Protein AF-A0A820F703-F1 (afdb_monomer)

Radius of gyration: 32.62 Å; Cα contacts (8 Å, |Δi|>4): 928; chains: 1; bounding box: 70×78×110 Å

Secondary structure (DSSP, 8-state):
---PPPP---------SS--S-B-TT-EEEEEETTEEEEEEESS-BS-TTT-SEEEEEETTEEEEEEGGGEEEE--GGGTTS-PPTT-EEEEE-TT-SS--EEEEEEEE-S-GGGTT--EEEETTS-EEE--TT-EEEEES---HHHHHTT-S-HHHHHHHHHHHTT-----PPP-TT-EEEE--SSSS-EEEEEEEEETTEEEEEESS-SS--EEEEETT-TTEE----S-------------------------------PPP-----------THHHHTTTTT--TT---S-GGGHHHHTT-EEEE-------S------S--------SEEEE-TT--EE-SHHHHHHHHHHTT-S--GGG----SSS--S-S----GGGEEES-TTTTSSSS---EE-SS-SPPPPP----SS-EE-S-----TTS------SSTT-STTT-HHHHHHHHHHHHHS-HHHHHHHHHH--HHHHHHHHS-BTTB--S--TT------TT--S-TTT-TT-STTSPP-S-EEEEEETTTEEEEEESS---TTB-------EEEEHHHHHHS--S-EEEE--------------PPPP----------------EEEE--SS--

pLDDT: mean 72.19, std 22.18, range [21.84, 95.69]

Structure (mmCIF, N/CA/C/O backbone):
data_AF-A0A820F703-F1
#
_entry.id   AF-A0A820F703-F1
#
loop_
_atom_site.group_PDB
_atom_site.id
_atom_site.type_symbol
_atom_site.label_atom_id
_atom_site.label_alt_id
_atom_site.label_comp_id
_atom_site.label_asym_id
_atom_site.label_entity_id
_atom_site.label_seq_id
_atom_site.pdbx_PDB_ins_code
_atom_site.Cartn_x
_atom_site.Cartn_y
_atom_site.Cartn_z
_atom_site.occupancy
_atom_site.B_iso_or_equiv
_atom_site.auth_seq_id
_atom_site.auth_comp_id
_atom_site.auth_asym_id
_atom_site.auth_atom_id
_atom_site.pdbx_PDB_model_num
ATOM 1 N N . MET A 1 1 ? -12.624 44.882 -4.209 1.00 28.19 1 MET A N 1
ATOM 2 C CA . MET A 1 1 ? -13.154 44.401 -5.502 1.00 28.19 1 MET A CA 1
ATOM 3 C C . MET A 1 1 ? -12.755 42.950 -5.674 1.00 28.19 1 MET A C 1
ATOM 5 O O . MET A 1 1 ? -11.591 42.610 -5.520 1.00 28.19 1 MET A O 1
ATOM 9 N N . SER A 1 2 ? -13.764 42.113 -5.859 1.00 27.95 2 SER A N 1
ATOM 10 C CA . SER A 1 2 ? -13.749 40.654 -5.934 1.00 27.95 2 SER A CA 1
ATOM 11 C C . SER A 1 2 ? -13.000 40.108 -7.151 1.00 27.95 2 SER A C 1
ATOM 13 O O . SER A 1 2 ? -13.278 40.534 -8.269 1.00 27.95 2 SER A O 1
ATOM 15 N N . THR A 1 3 ? -12.182 39.074 -6.959 1.00 26.44 3 THR A N 1
ATOM 16 C CA . THR A 1 3 ? -11.933 38.065 -7.999 1.00 26.44 3 THR A CA 1
ATOM 17 C C . THR A 1 3 ? -12.162 36.680 -7.396 1.00 26.44 3 THR A C 1
ATOM 19 O O . THR A 1 3 ? -11.600 36.312 -6.369 1.00 26.44 3 THR A O 1
ATOM 22 N N . SER A 1 4 ? -13.123 35.973 -7.981 1.00 24.14 4 SER A N 1
ATOM 23 C CA . SER A 1 4 ? -13.640 34.668 -7.575 1.00 24.14 4 SER A CA 1
ATOM 24 C C . SER A 1 4 ? -12.630 33.536 -7.802 1.00 24.14 4 SER A C 1
ATOM 26 O O . SER A 1 4 ? -11.945 33.558 -8.827 1.00 24.14 4 SER A O 1
ATOM 28 N N . PRO A 1 5 ? -12.602 32.492 -6.956 1.00 26.52 5 PRO A N 1
ATOM 29 C CA . PRO A 1 5 ? -11.887 31.262 -7.268 1.00 26.52 5 PRO A CA 1
ATOM 30 C C . PRO A 1 5 ? -12.621 30.500 -8.383 1.00 26.52 5 PRO A C 1
ATOM 32 O O . PRO A 1 5 ? -13.845 30.348 -8.362 1.00 26.52 5 PRO A O 1
ATOM 35 N N . CYS A 1 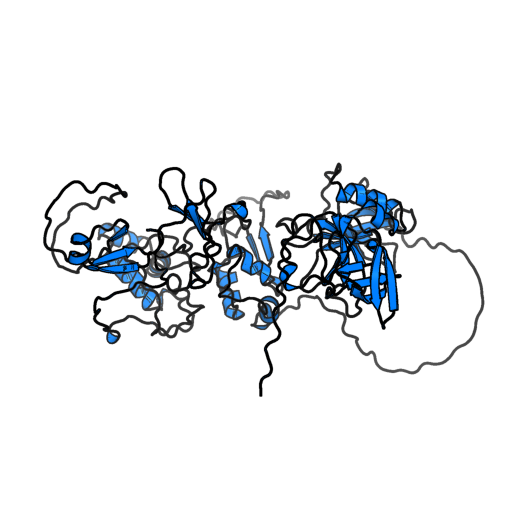6 ? -11.854 30.060 -9.380 1.00 22.38 6 CYS A N 1
ATOM 36 C CA . CYS A 1 6 ? -12.305 29.206 -10.474 1.00 22.38 6 CYS A CA 1
ATOM 37 C C . CYS A 1 6 ? -12.964 27.945 -9.895 1.00 22.38 6 CYS A C 1
ATOM 39 O O . CYS A 1 6 ? -12.338 27.226 -9.121 1.00 22.38 6 CYS A O 1
ATOM 41 N N . LYS A 1 7 ? -14.230 27.700 -10.247 1.00 25.73 7 LYS A N 1
ATOM 42 C CA . LYS A 1 7 ? -14.973 26.502 -9.849 1.00 25.73 7 LYS A CA 1
ATOM 43 C C . LYS A 1 7 ? -14.293 25.255 -10.414 1.00 25.73 7 LYS A C 1
ATOM 45 O O . LYS A 1 7 ? -14.144 25.125 -11.628 1.00 25.73 7 LYS A O 1
ATOM 50 N N . ASP A 1 8 ? -13.945 24.348 -9.512 1.00 27.86 8 ASP A N 1
ATOM 51 C CA . ASP A 1 8 ? -13.558 22.971 -9.781 1.00 27.86 8 ASP A CA 1
ATOM 52 C C . ASP A 1 8 ? -14.605 22.266 -10.657 1.00 27.86 8 ASP A C 1
ATOM 54 O O . ASP A 1 8 ? -15.739 22.027 -10.235 1.00 27.86 8 ASP A O 1
ATOM 58 N N . PHE A 1 9 ? -14.221 21.886 -11.876 1.00 26.09 9 PHE A N 1
ATOM 59 C CA . PHE A 1 9 ? -14.940 20.870 -12.640 1.00 26.09 9 PHE A CA 1
ATOM 60 C C . PHE A 1 9 ? -14.352 19.501 -12.283 1.00 26.09 9 PHE A C 1
ATOM 62 O O . PHE A 1 9 ? -13.440 18.999 -12.938 1.00 26.09 9 PHE A O 1
ATOM 69 N N . ASN A 1 10 ? -14.876 18.906 -11.209 1.00 24.59 10 ASN A N 1
ATOM 70 C CA . ASN A 1 10 ? -14.616 17.517 -10.836 1.00 24.59 10 ASN A CA 1
ATOM 71 C C . ASN A 1 10 ? -15.180 16.574 -11.911 1.00 24.59 10 ASN A C 1
ATOM 73 O O . ASN A 1 10 ? -16.372 16.267 -11.929 1.00 24.59 10 ASN A O 1
ATOM 77 N N . PHE A 1 11 ? -14.319 16.084 -12.803 1.00 30.66 11 PHE A N 1
ATOM 78 C CA . PHE A 1 11 ? -14.621 14.918 -13.631 1.00 30.66 11 PHE A CA 1
ATOM 79 C C . PHE A 1 11 ? -14.565 13.657 -12.757 1.00 30.66 11 PHE A C 1
ATOM 81 O O . PHE A 1 11 ? -13.518 13.032 -12.607 1.00 30.66 11 PHE A O 1
ATOM 88 N N . HIS A 1 12 ? -15.704 13.248 -12.196 1.00 26.77 12 HIS A N 1
ATOM 89 C CA . HIS A 1 12 ? -15.880 11.879 -11.710 1.00 26.77 12 HIS A CA 1
ATOM 90 C C . HIS A 1 12 ? -16.122 10.947 -12.905 1.00 26.77 12 HIS A C 1
ATOM 92 O O . HIS A 1 12 ? -17.248 10.574 -13.218 1.00 26.77 12 HIS A O 1
ATOM 98 N N . LEU A 1 13 ? -15.045 10.571 -13.595 1.00 31.31 13 LEU A N 1
ATOM 99 C CA . LEU A 1 13 ? -15.054 9.420 -14.495 1.00 31.31 13 LEU A CA 1
ATOM 100 C C . LEU A 1 13 ? -15.041 8.145 -13.641 1.00 31.31 13 LEU A C 1
ATOM 102 O O . LEU A 1 13 ? -13.981 7.635 -13.285 1.00 31.31 13 LEU A O 1
ATOM 106 N N . GLN A 1 14 ? -16.221 7.631 -13.287 1.00 28.92 14 GLN A N 1
ATOM 107 C CA . GLN A 1 14 ? -16.350 6.222 -12.915 1.00 28.92 14 GLN A CA 1
ATOM 108 C C . GLN A 1 14 ? -16.092 5.398 -14.182 1.00 28.92 14 GLN A C 1
ATOM 110 O O . GLN A 1 14 ? -16.976 5.250 -15.023 1.00 28.92 14 GLN A O 1
ATOM 115 N N . LEU A 1 15 ? -14.860 4.908 -14.350 1.00 33.75 15 LEU A N 1
ATOM 116 C CA . LEU A 1 15 ? -14.484 3.990 -15.427 1.00 33.75 15 LEU A CA 1
ATOM 117 C C . LEU A 1 15 ? -15.151 2.628 -15.183 1.00 33.75 15 LEU A C 1
ATOM 119 O O . LEU A 1 15 ? -14.549 1.691 -14.666 1.00 33.75 15 LEU A O 1
ATOM 123 N N . THR A 1 16 ? -16.432 2.538 -15.536 1.00 34.75 16 THR A N 1
ATOM 124 C CA . THR A 1 16 ? -17.037 1.279 -15.981 1.00 34.75 16 THR A CA 1
ATOM 125 C C . THR A 1 16 ? -16.474 0.947 -17.374 1.00 34.75 16 THR A C 1
ATOM 127 O O . THR A 1 16 ? -15.781 1.767 -17.968 1.00 34.75 16 THR A O 1
ATOM 130 N N . ASN A 1 17 ? -16.675 -0.274 -17.879 1.00 37.91 17 ASN A N 1
ATOM 131 C CA . ASN A 1 17 ? -15.967 -0.867 -19.034 1.00 37.91 17 ASN A CA 1
ATOM 132 C C . ASN A 1 17 ? -16.059 -0.125 -20.399 1.00 37.91 17 ASN A C 1
ATOM 134 O O . ASN A 1 17 ? -15.649 -0.682 -21.416 1.00 37.91 17 ASN A O 1
ATOM 138 N N . THR A 1 18 ? -16.561 1.106 -20.461 1.00 50.22 18 THR A N 1
ATOM 139 C CA . THR A 1 18 ? -16.754 1.908 -21.674 1.00 50.22 18 THR A CA 1
ATOM 140 C C . THR A 1 18 ? -16.432 3.386 -21.416 1.00 50.22 18 THR A C 1
ATOM 142 O O . THR A 1 18 ? -16.511 3.881 -20.292 1.00 50.22 18 THR A O 1
ATOM 145 N N . LEU A 1 19 ? -16.028 4.108 -22.471 1.00 61.09 19 LEU A N 1
ATOM 146 C CA . LEU A 1 19 ? -15.904 5.574 -22.448 1.00 61.09 19 LEU A CA 1
ATOM 147 C C . LEU A 1 19 ? -17.221 6.200 -21.935 1.00 61.09 19 LEU A C 1
ATOM 149 O O . LEU A 1 19 ? -18.280 5.630 -22.205 1.00 61.09 19 LEU A O 1
ATOM 153 N N . PRO A 1 20 ? -17.205 7.362 -21.251 1.00 64.38 20 PRO A N 1
ATOM 154 C CA . PRO A 1 20 ? -18.448 8.027 -20.862 1.00 64.38 20 PRO A CA 1
ATOM 155 C C . PRO A 1 20 ? -19.333 8.241 -22.097 1.00 64.38 20 PRO A C 1
ATOM 157 O O . PRO A 1 20 ? -18.866 8.743 -23.122 1.00 64.38 20 PRO A O 1
ATOM 160 N N . ASN A 1 21 ? -20.615 7.873 -21.999 1.00 71.94 21 ASN A N 1
ATOM 161 C CA . ASN A 1 21 ? -21.542 8.011 -23.127 1.00 71.94 21 ASN A CA 1
ATOM 162 C C . ASN A 1 21 ? -21.867 9.485 -23.446 1.00 71.94 21 ASN A C 1
ATOM 164 O O . ASN A 1 21 ? -22.408 9.789 -24.504 1.00 71.94 21 ASN A O 1
ATOM 168 N N . SER A 1 22 ? -21.494 10.420 -22.565 1.00 73.75 22 SER A N 1
ATOM 169 C CA . SER A 1 22 ? -21.633 11.856 -22.786 1.00 73.75 22 SER A CA 1
ATOM 170 C C . SER A 1 22 ? -20.309 12.611 -22.630 1.00 73.75 22 SER A C 1
ATOM 172 O O . SER A 1 22 ? -19.475 12.289 -21.783 1.00 73.75 22 SER A O 1
ATOM 174 N N . LEU A 1 23 ? -20.110 13.638 -23.462 1.00 79.12 23 LEU A N 1
ATOM 175 C CA . LEU A 1 23 ? -18.955 14.537 -23.430 1.00 79.12 23 LEU A CA 1
ATOM 176 C C . LEU A 1 23 ? -19.422 16.003 -23.441 1.00 79.12 23 LEU A C 1
ATOM 178 O O . LEU A 1 23 ? -20.133 16.407 -24.365 1.00 79.12 23 LEU A O 1
ATOM 182 N N . PRO A 1 24 ? -19.039 16.827 -22.450 1.00 75.50 24 PRO A N 1
ATOM 183 C CA . PRO A 1 24 ? -19.383 18.246 -22.430 1.00 75.50 24 PRO A CA 1
ATOM 184 C C . PRO A 1 24 ? -18.606 19.034 -23.494 1.00 75.50 24 PRO A C 1
ATOM 186 O O . PRO A 1 24 ? -17.509 18.665 -23.892 1.00 75.50 24 PRO A O 1
ATOM 189 N N . LYS A 1 25 ? -19.123 20.196 -23.909 1.00 73.44 25 LYS A N 1
ATOM 190 C CA . LYS A 1 25 ? -18.489 21.044 -24.942 1.00 73.44 25 LYS A CA 1
ATOM 191 C C . LYS A 1 25 ? -17.028 21.430 -24.633 1.00 73.44 25 LYS A C 1
ATOM 193 O O . LYS A 1 25 ? -16.232 21.620 -25.542 1.00 73.44 25 LYS A O 1
ATOM 198 N N . GLN A 1 26 ? -16.676 21.540 -23.353 1.00 73.88 26 GLN A N 1
ATOM 199 C CA . GLN A 1 26 ? -15.348 21.958 -22.881 1.00 73.88 26 GLN A CA 1
ATOM 200 C C . GLN A 1 26 ? -14.320 20.812 -22.819 1.00 73.88 26 GLN A C 1
ATOM 202 O O . GLN A 1 26 ? -13.230 20.996 -22.285 1.00 73.88 26 GLN A O 1
ATOM 207 N N . THR A 1 27 ? -14.638 19.622 -23.334 1.00 76.94 27 THR A N 1
ATOM 208 C CA . THR A 1 27 ? -13.680 18.514 -23.377 1.00 76.94 27 THR A CA 1
ATOM 209 C C . THR A 1 27 ? -12.500 18.838 -24.296 1.00 76.94 27 THR A C 1
ATOM 211 O O . THR A 1 27 ? -12.682 19.127 -25.480 1.00 76.94 27 THR A O 1
ATOM 214 N N . ASN A 1 28 ? -11.285 18.732 -23.753 1.00 76.25 28 ASN A N 1
ATOM 215 C CA . ASN A 1 28 ? -10.050 18.816 -24.528 1.00 76.25 28 ASN A CA 1
ATOM 216 C C . ASN A 1 28 ? -9.811 17.501 -25.272 1.00 76.25 28 ASN A C 1
ATOM 218 O O . ASN A 1 28 ? -9.726 16.434 -24.653 1.00 76.25 28 ASN A O 1
ATOM 222 N N . LEU A 1 29 ? -9.694 17.588 -26.595 1.00 83.56 29 LEU A N 1
ATOM 223 C CA . LEU A 1 29 ? -9.440 16.455 -27.470 1.00 83.56 29 LEU A CA 1
ATOM 224 C C . LEU A 1 29 ? -8.153 16.672 -28.258 1.00 83.56 29 LEU A C 1
ATOM 226 O O . LEU A 1 29 ? -7.812 17.789 -28.637 1.00 83.56 29 LEU A O 1
ATOM 230 N N . LEU A 1 30 ? -7.480 15.570 -28.559 1.00 85.88 30 LEU A N 1
ATOM 231 C CA . LEU A 1 30 ? -6.381 15.528 -29.508 1.00 85.88 30 LEU A CA 1
ATOM 232 C C . LEU A 1 30 ? -6.849 14.865 -30.797 1.00 85.88 30 LEU A C 1
ATOM 234 O O . LEU A 1 30 ? -7.300 13.718 -30.790 1.00 85.88 30 LEU A O 1
ATOM 238 N N . LEU A 1 31 ? -6.714 15.585 -31.906 1.00 83.88 31 LEU A N 1
ATOM 239 C CA . LEU A 1 31 ? -6.846 15.040 -33.248 1.00 83.88 31 LEU A CA 1
ATOM 240 C C . LEU A 1 31 ? -5.511 14.428 -33.671 1.00 83.88 31 LEU A C 1
ATOM 242 O O . LEU A 1 31 ? -4.511 15.136 -33.766 1.00 83.88 31 LEU A O 1
ATOM 246 N N . VAL A 1 32 ? -5.508 13.123 -33.937 1.00 83.44 32 VAL A N 1
ATOM 247 C CA . VAL A 1 32 ? -4.347 12.370 -34.417 1.00 83.44 32 VAL A CA 1
ATOM 248 C C . VAL A 1 32 ? -4.521 12.033 -35.893 1.00 83.44 32 VAL A C 1
ATOM 250 O O . VAL A 1 32 ? -5.466 11.338 -36.271 1.00 83.44 32 VAL A O 1
ATOM 253 N N . TYR A 1 33 ? -3.591 12.498 -36.724 1.00 75.88 33 TYR A N 1
ATOM 254 C CA . TYR A 1 33 ? -3.564 12.226 -38.161 1.00 75.88 33 TYR A CA 1
ATOM 255 C C . TYR A 1 33 ? -2.114 12.195 -38.663 1.00 75.88 33 TYR A C 1
ATOM 257 O O . TYR A 1 33 ? -1.336 13.074 -38.306 1.00 75.88 33 TYR A O 1
ATOM 265 N N . GLU A 1 34 ? -1.733 11.176 -39.443 1.00 69.56 34 GLU A N 1
ATOM 266 C CA . GLU A 1 34 ? -0.373 11.016 -40.007 1.00 69.56 34 GLU A CA 1
ATOM 267 C C . GLU A 1 34 ? 0.767 11.226 -38.983 1.00 69.56 34 GLU A C 1
ATOM 269 O O . GLU A 1 34 ? 1.742 11.935 -39.230 1.00 69.56 34 GLU A O 1
ATOM 274 N N . ASN A 1 35 ? 0.641 10.624 -37.793 1.00 66.50 35 ASN A N 1
ATOM 275 C CA . ASN A 1 35 ? 1.589 10.763 -36.673 1.00 66.50 35 ASN A CA 1
ATOM 276 C C . ASN A 1 35 ? 1.776 12.200 -36.145 1.00 66.50 35 ASN A C 1
ATOM 278 O O . ASN A 1 35 ? 2.773 12.494 -35.482 1.00 66.50 35 ASN A O 1
ATOM 282 N N . ARG A 1 36 ? 0.815 13.091 -36.398 1.00 76.06 36 ARG A N 1
ATOM 283 C CA . ARG A 1 36 ? 0.746 14.445 -35.836 1.00 76.06 36 ARG A CA 1
ATOM 284 C C . ARG A 1 36 ? -0.450 14.566 -34.903 1.00 76.06 36 ARG A C 1
ATOM 286 O O . ARG A 1 36 ? -1.463 13.897 -35.096 1.00 76.06 36 ARG A O 1
ATOM 293 N N . THR A 1 37 ? -0.325 15.437 -33.908 1.00 83.44 37 THR A N 1
ATOM 294 C CA . THR A 1 37 ? -1.385 15.768 -32.948 1.00 83.44 37 THR A CA 1
ATOM 295 C C . THR A 1 37 ? -1.758 17.235 -33.060 1.00 83.44 37 THR A C 1
ATOM 297 O O . THR A 1 37 ? -0.871 18.080 -33.172 1.00 83.44 37 THR A O 1
ATOM 300 N N . MET A 1 38 ? -3.048 17.537 -32.969 1.00 82.25 38 MET A N 1
ATOM 301 C CA . MET A 1 38 ? -3.564 18.902 -32.875 1.00 82.25 38 MET A CA 1
ATOM 302 C C . MET A 1 38 ? -4.591 18.988 -31.746 1.00 82.25 38 MET A C 1
ATOM 304 O O . MET A 1 38 ? -5.463 18.123 -31.651 1.00 82.25 38 MET A O 1
ATOM 308 N N . ASP A 1 39 ? -4.491 20.019 -30.909 1.00 82.69 39 ASP A N 1
ATOM 309 C CA . ASP A 1 39 ? -5.483 20.309 -29.871 1.00 82.69 39 ASP A CA 1
ATOM 310 C C . ASP A 1 39 ? -6.770 20.835 -30.514 1.00 82.69 39 ASP A C 1
ATOM 312 O O . ASP A 1 39 ? -6.749 21.775 -31.311 1.00 82.69 39 ASP A O 1
ATOM 316 N N . VAL A 1 40 ? -7.903 20.211 -30.193 1.00 82.38 40 VAL A N 1
ATOM 317 C CA . VAL A 1 40 ? -9.215 20.553 -30.754 1.00 82.38 40 VAL A CA 1
ATOM 318 C C . VAL A 1 40 ? -10.291 20.532 -29.668 1.00 82.38 40 VAL A C 1
ATOM 320 O O . VAL A 1 40 ? -10.180 19.822 -28.667 1.00 82.38 40 VAL A O 1
ATOM 323 N N . HIS A 1 41 ? -11.365 21.295 -29.880 1.00 81.75 41 HIS A N 1
ATOM 324 C CA . HIS A 1 41 ? -12.493 21.373 -28.948 1.00 81.75 41 HIS A CA 1
ATOM 325 C C . HIS A 1 41 ? -13.773 20.830 -29.575 1.00 81.75 41 HIS A C 1
ATOM 327 O O . HIS A 1 41 ? -13.959 20.897 -30.791 1.00 81.75 41 HIS A O 1
ATOM 333 N N . LEU A 1 42 ? -14.679 20.309 -28.749 1.00 83.69 42 LEU A N 1
ATOM 334 C CA . LEU A 1 42 ? -16.002 19.900 -29.211 1.00 83.69 42 LEU A CA 1
ATOM 335 C C . LEU A 1 42 ? -16.833 21.122 -29.622 1.00 83.69 42 LEU A C 1
ATOM 337 O O . LEU A 1 42 ? -16.932 22.104 -28.888 1.00 83.69 42 LEU A O 1
ATOM 341 N N . ALA A 1 43 ? -17.487 21.045 -30.783 1.00 79.75 43 ALA A N 1
ATOM 342 C CA . ALA A 1 43 ? -18.368 22.118 -31.243 1.00 79.75 43 ALA A CA 1
ATOM 343 C C . ALA A 1 43 ? -19.660 22.207 -30.404 1.00 79.75 43 ALA A C 1
ATOM 345 O O . ALA A 1 43 ? -20.192 23.298 -30.169 1.00 79.75 43 ALA A O 1
ATOM 346 N N . ALA A 1 44 ? -20.138 21.059 -29.916 1.00 77.50 44 ALA A N 1
ATOM 347 C CA . ALA A 1 44 ? -21.317 20.910 -29.072 1.00 77.50 44 ALA A CA 1
ATOM 348 C C . ALA A 1 44 ? -21.144 19.728 -28.094 1.00 77.50 44 ALA A C 1
ATOM 350 O O . ALA A 1 44 ? -20.334 18.839 -28.365 1.00 77.50 44 ALA A O 1
ATOM 351 N N . PRO A 1 45 ? -21.889 19.696 -26.972 1.00 80.75 45 PRO A N 1
ATOM 352 C CA . PRO A 1 45 ? -21.943 18.523 -26.106 1.00 80.75 45 PRO A CA 1
ATOM 353 C C . PRO A 1 45 ? -22.473 17.295 -26.856 1.00 80.75 45 PRO A C 1
ATOM 355 O O . PRO A 1 45 ? -23.379 17.408 -27.680 1.00 80.75 45 PRO A O 1
ATOM 358 N N . ILE A 1 46 ? -21.949 16.119 -26.526 1.00 79.62 46 ILE A N 1
ATOM 359 C CA . ILE A 1 46 ? -22.412 14.829 -27.043 1.00 79.62 46 ILE A CA 1
ATOM 360 C C . ILE A 1 46 ? -23.112 14.103 -25.896 1.00 79.62 46 ILE A C 1
ATOM 362 O O . ILE A 1 46 ? -22.545 14.001 -24.814 1.00 79.62 46 ILE A O 1
ATOM 366 N N . ILE A 1 47 ? -24.338 13.625 -26.112 1.00 72.62 47 ILE A N 1
ATOM 367 C CA . ILE A 1 47 ? -25.148 12.941 -25.082 1.00 72.62 47 ILE A CA 1
ATOM 368 C C . ILE A 1 47 ? -25.156 11.415 -25.296 1.00 72.62 47 ILE A C 1
ATOM 370 O O . ILE A 1 47 ? -25.372 10.669 -24.346 1.00 72.62 47 ILE A O 1
ATOM 374 N N . ASP A 1 48 ? -24.883 10.965 -26.527 1.00 76.62 48 ASP A N 1
ATOM 375 C CA . ASP A 1 48 ? -24.851 9.554 -26.932 1.00 76.62 48 ASP A CA 1
ATOM 376 C C . ASP A 1 48 ? -23.657 9.309 -27.875 1.00 76.62 48 ASP A C 1
ATOM 378 O O . ASP A 1 48 ? -23.769 9.313 -29.106 1.00 76.62 48 ASP A O 1
ATOM 382 N N . LEU A 1 49 ? -22.467 9.210 -27.280 1.00 78.62 49 LEU A N 1
ATOM 383 C CA . LEU A 1 49 ? -21.196 9.052 -27.983 1.00 78.62 49 LEU A CA 1
ATOM 384 C C . LEU A 1 49 ? -21.128 7.726 -28.743 1.00 78.62 49 LEU A C 1
ATOM 386 O O . LEU A 1 49 ? -20.454 7.645 -29.774 1.00 78.62 49 LEU A O 1
ATOM 390 N N . GLU A 1 50 ? -21.820 6.692 -28.270 1.00 76.12 50 GLU A N 1
ATOM 391 C CA . GLU A 1 50 ? -21.849 5.379 -28.912 1.00 76.12 50 GLU A CA 1
ATOM 392 C C . GLU A 1 50 ? -22.470 5.448 -30.313 1.00 76.12 50 GLU A C 1
ATOM 394 O O . GLU A 1 50 ? -21.851 4.966 -31.269 1.00 76.12 50 GLU A O 1
ATOM 399 N N . LYS A 1 51 ? -23.598 6.156 -30.476 1.00 77.00 51 LYS A N 1
ATOM 400 C CA . LYS A 1 51 ? -24.313 6.273 -31.763 1.00 77.00 51 LYS A CA 1
ATOM 401 C C . LYS A 1 51 ? -23.652 7.178 -32.806 1.00 77.00 51 LYS A C 1
ATOM 403 O O . LYS A 1 51 ? -24.015 7.121 -33.979 1.00 77.00 51 LYS A O 1
ATOM 408 N N . GLN A 1 52 ? -22.691 8.020 -32.428 1.00 79.88 52 GLN A N 1
ATOM 409 C CA . GLN A 1 52 ? -22.072 8.966 -33.365 1.00 79.88 52 GLN A CA 1
ATOM 410 C C . GLN A 1 52 ? -20.801 8.410 -33.996 1.00 79.88 52 GLN A C 1
ATOM 412 O O . GLN A 1 52 ? -19.816 8.245 -33.303 1.00 79.88 52 GLN A O 1
ATOM 417 N N . GLU A 1 53 ? -20.733 8.161 -35.303 1.00 81.62 53 GLU A N 1
ATOM 418 C CA . GLU A 1 53 ? -19.476 7.692 -35.926 1.00 81.62 53 GLU A CA 1
ATOM 419 C C . GLU A 1 53 ? -18.447 8.806 -36.165 1.00 81.62 53 GLU A C 1
ATOM 421 O O . GLU A 1 53 ? -17.232 8.566 -36.220 1.00 81.62 53 GLU A O 1
ATOM 426 N N . ARG A 1 54 ? -18.944 10.035 -36.302 1.00 86.19 54 ARG A N 1
ATOM 427 C CA . ARG A 1 54 ? -18.165 11.245 -36.538 1.00 86.19 54 ARG A CA 1
ATOM 428 C C . ARG A 1 54 ? -18.557 12.305 -35.524 1.00 86.19 54 ARG A C 1
ATOM 430 O O . ARG A 1 54 ? -19.717 12.392 -35.142 1.00 86.19 54 ARG A O 1
ATOM 437 N N . ILE A 1 55 ? -17.586 13.115 -35.137 1.00 86.88 55 ILE A N 1
ATOM 438 C CA . ILE A 1 55 ? -17.734 14.181 -34.156 1.00 86.88 55 ILE A CA 1
ATOM 439 C C . ILE A 1 55 ? -17.398 15.503 -34.821 1.00 86.88 55 ILE A C 1
ATOM 441 O O . ILE A 1 55 ? -16.381 15.623 -35.509 1.00 86.88 55 ILE A O 1
ATOM 445 N N . THR A 1 56 ? -18.249 16.496 -34.592 1.00 84.50 56 THR A N 1
ATOM 446 C CA . THR A 1 56 ? -17.998 17.865 -35.030 1.00 84.50 56 THR A CA 1
ATOM 447 C C . THR A 1 56 ? -17.123 18.575 -34.003 1.00 84.50 56 THR A C 1
ATOM 449 O O . THR A 1 56 ? -17.524 18.782 -32.856 1.00 84.50 56 THR A O 1
ATOM 452 N N . ILE A 1 57 ? -15.921 18.951 -34.423 1.00 84.81 57 ILE A N 1
ATOM 453 C CA . ILE A 1 57 ? -14.957 19.712 -33.629 1.00 84.81 57 ILE A CA 1
ATOM 454 C C . ILE A 1 57 ? -14.859 21.147 -34.151 1.00 84.81 57 ILE A C 1
ATOM 456 O O . ILE A 1 57 ? -15.102 21.402 -35.330 1.00 84.81 57 ILE A O 1
ATOM 460 N N . SER A 1 58 ? -14.479 22.075 -33.280 1.00 78.88 58 SER A N 1
ATOM 461 C CA . SER A 1 58 ? -14.141 23.453 -33.628 1.00 78.88 58 SER A CA 1
ATOM 462 C C . SER A 1 58 ? -12.639 23.686 -33.474 1.00 78.88 58 SER A C 1
ATOM 464 O O . SER A 1 58 ? -12.080 23.403 -32.411 1.00 78.88 58 SER A O 1
ATOM 466 N N . HIS A 1 59 ? -11.998 24.236 -34.504 1.00 79.69 59 HIS A N 1
ATOM 467 C CA . HIS A 1 59 ? -10.592 24.646 -34.479 1.00 79.69 59 HIS A CA 1
ATOM 468 C C . HIS A 1 59 ? -10.418 25.931 -35.298 1.00 79.69 59 HIS A C 1
ATOM 470 O O . HIS A 1 59 ? -10.878 25.995 -36.438 1.00 79.69 59 HIS A O 1
ATOM 476 N N . LEU A 1 60 ? -9.779 26.957 -34.718 1.00 78.31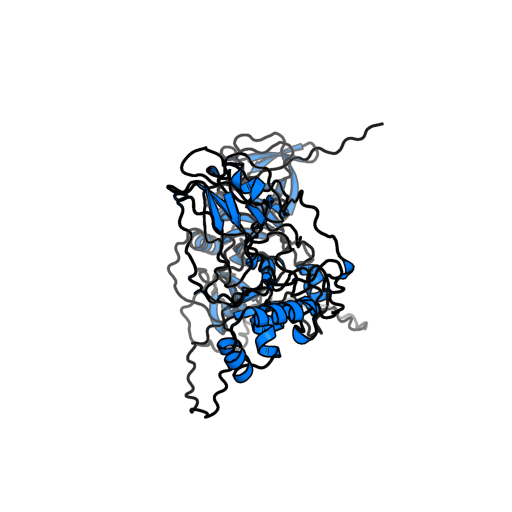 60 LEU A N 1
ATOM 477 C CA . LEU A 1 60 ? -9.584 28.280 -35.340 1.00 78.31 60 LEU A CA 1
ATOM 478 C C . LEU A 1 60 ? -10.879 28.878 -35.935 1.00 78.31 60 LEU A C 1
ATOM 480 O O . LEU A 1 60 ? -10.864 29.429 -37.029 1.00 78.31 60 LEU A O 1
ATOM 484 N N . ASN A 1 61 ? -12.004 28.748 -35.224 1.00 73.12 61 ASN A N 1
ATOM 485 C CA . ASN A 1 61 ? -13.346 29.201 -35.635 1.00 73.12 61 ASN A CA 1
ATOM 486 C C . ASN A 1 61 ? -13.985 28.462 -36.830 1.00 73.12 61 ASN A C 1
ATOM 488 O O . ASN A 1 61 ? -15.062 28.854 -37.272 1.00 73.12 61 ASN A O 1
ATOM 492 N N . TYR A 1 62 ? -13.396 27.359 -37.301 1.00 73.25 62 TYR A N 1
ATOM 493 C CA . TYR A 1 62 ? -13.991 26.476 -38.311 1.00 73.25 62 TYR A CA 1
ATOM 494 C C . TYR A 1 62 ? -14.497 25.171 -37.694 1.00 73.25 62 TYR A C 1
ATOM 496 O O . TYR A 1 62 ? -13.927 24.668 -36.721 1.00 73.25 62 TYR A O 1
ATOM 504 N N . LEU A 1 63 ? -15.562 24.615 -38.277 1.00 82.19 63 LEU A N 1
ATOM 505 C CA . LEU A 1 63 ? -16.150 23.339 -37.875 1.00 82.19 63 LEU A CA 1
ATOM 506 C C . LEU A 1 63 ? -15.685 22.215 -38.801 1.00 82.19 63 LEU A C 1
ATOM 508 O O . LEU A 1 63 ? -15.819 22.311 -40.019 1.00 82.19 63 LEU A O 1
ATOM 512 N N . TYR A 1 64 ? -15.203 21.122 -38.216 1.00 82.00 64 TYR A N 1
ATOM 513 C CA . TYR A 1 64 ? -14.775 19.929 -38.945 1.00 82.00 64 TYR A CA 1
ATOM 514 C C . TYR A 1 64 ? -15.508 18.702 -38.417 1.00 82.00 64 TYR A C 1
ATOM 516 O O . TYR A 1 64 ? -15.572 18.487 -37.210 1.00 82.00 64 TYR A O 1
ATOM 524 N N . SER A 1 65 ? -16.024 17.861 -39.312 1.00 85.81 65 SER A N 1
ATOM 525 C CA . SER A 1 65 ? -16.557 16.545 -38.948 1.00 85.81 65 SER A CA 1
ATOM 526 C C . SER A 1 65 ? -15.443 15.510 -39.052 1.00 85.81 65 SER A C 1
ATOM 528 O O . SER A 1 65 ? -14.953 15.253 -40.151 1.00 85.81 65 SER A O 1
ATOM 530 N N . ILE A 1 66 ? -15.048 14.896 -37.939 1.00 87.75 66 ILE A N 1
ATOM 531 C CA . ILE A 1 66 ? -13.910 13.971 -37.856 1.00 87.75 66 ILE A CA 1
ATOM 532 C C . ILE A 1 66 ? -14.369 12.592 -37.358 1.00 87.75 66 ILE A C 1
ATOM 534 O O . ILE A 1 66 ? -15.166 12.522 -36.423 1.00 87.75 66 ILE A O 1
ATOM 538 N N . PRO A 1 67 ? -13.884 11.469 -37.926 1.00 85.31 67 PRO A N 1
ATOM 539 C CA . PRO A 1 67 ? -14.171 10.138 -37.390 1.00 85.31 67 PRO A CA 1
ATOM 540 C C . PRO A 1 67 ? -13.701 9.976 -35.938 1.00 85.31 67 PRO A C 1
ATOM 542 O O . PRO A 1 67 ? -12.564 10.329 -35.623 1.00 85.31 67 PRO A O 1
ATOM 545 N N . LYS A 1 68 ? -14.504 9.324 -35.081 1.00 86.44 68 LYS A N 1
ATOM 546 C CA . LYS A 1 68 ? -14.142 9.068 -33.666 1.00 86.44 68 LYS A CA 1
ATOM 547 C C . LYS A 1 68 ? -12.760 8.431 -33.479 1.00 86.44 68 LYS A C 1
ATOM 549 O O . LYS A 1 68 ? -12.068 8.734 -32.516 1.00 86.44 68 LYS A O 1
ATOM 554 N N . ARG A 1 69 ? -12.341 7.569 -34.411 1.00 85.75 69 ARG A N 1
ATOM 555 C CA . ARG A 1 69 ? -11.050 6.851 -34.370 1.00 85.75 69 ARG A CA 1
ATOM 556 C C . ARG A 1 69 ? -9.804 7.742 -34.450 1.00 85.75 69 ARG A C 1
ATOM 558 O O . ARG A 1 69 ? -8.709 7.281 -34.148 1.00 85.75 69 ARG A O 1
ATOM 565 N N . HIS A 1 70 ? -9.952 8.997 -34.872 1.00 86.75 70 HIS A N 1
ATOM 566 C CA . HIS A 1 70 ? -8.850 9.961 -34.934 1.00 86.75 70 HIS A CA 1
ATOM 567 C C . HIS A 1 70 ? -8.844 10.922 -33.737 1.00 86.75 70 HIS A C 1
ATOM 569 O O . HIS A 1 70 ? -7.969 11.776 -33.657 1.00 86.75 70 HIS A O 1
ATOM 575 N N . LEU A 1 71 ? -9.803 10.810 -32.815 1.00 88.31 71 LEU A N 1
ATOM 576 C CA . LEU A 1 71 ? -9.939 11.704 -31.668 1.00 88.31 71 LEU A CA 1
ATOM 577 C C . LEU A 1 71 ? -9.575 10.970 -30.379 1.00 88.31 71 LEU A C 1
ATOM 579 O O . LEU A 1 71 ? -10.024 9.845 -30.153 1.00 88.31 71 LEU A O 1
ATOM 583 N N . TYR A 1 72 ? -8.769 11.615 -29.541 1.00 89.38 72 TYR A N 1
ATOM 584 C CA . TYR A 1 72 ? -8.236 11.044 -28.310 1.00 89.38 72 TYR A CA 1
ATOM 585 C C . TYR A 1 72 ? -8.473 11.982 -27.124 1.00 89.38 72 TYR A C 1
ATOM 587 O O . TYR A 1 72 ? -8.226 13.183 -27.205 1.00 89.38 72 TYR A O 1
ATOM 595 N N . LEU A 1 73 ? -8.948 11.422 -26.016 1.00 85.38 73 LEU A N 1
ATOM 596 C CA . LEU A 1 73 ? -9.207 12.126 -24.768 1.00 85.38 73 LEU A CA 1
ATOM 597 C C . LEU A 1 73 ? -7.940 12.171 -23.907 1.00 85.38 73 LEU A C 1
ATOM 599 O O . LEU A 1 73 ? -7.301 11.141 -23.678 1.00 85.38 73 LEU A O 1
ATOM 603 N N . SER A 1 74 ? -7.615 13.355 -23.386 1.00 67.81 74 SER A N 1
ATOM 604 C CA . SER A 1 74 ? -6.577 13.518 -22.364 1.00 67.81 74 SER A CA 1
ATOM 605 C C . SER A 1 74 ? -7.083 13.023 -21.014 1.00 67.81 74 SER A C 1
ATOM 607 O O . SER A 1 74 ? -7.962 13.639 -20.417 1.00 67.81 74 SER A O 1
ATOM 609 N N . ILE A 1 75 ? -6.515 11.923 -20.518 1.00 62.53 75 ILE A N 1
ATOM 610 C CA . ILE A 1 75 ? -6.790 11.433 -19.164 1.00 62.53 75 ILE A CA 1
ATOM 611 C C . ILE A 1 75 ? -5.847 12.170 -18.196 1.00 62.53 75 ILE A C 1
ATOM 613 O O . ILE A 1 75 ? -4.636 12.162 -18.431 1.00 62.53 75 ILE A O 1
ATOM 617 N N . PRO A 1 76 ? -6.341 12.806 -17.116 1.00 51.28 76 PRO A N 1
ATOM 618 C CA . PRO A 1 76 ? -5.474 13.431 -16.119 1.00 51.28 76 PRO A CA 1
ATOM 619 C C . PRO A 1 76 ? -4.515 12.398 -15.508 1.00 51.28 76 PRO A C 1
ATOM 621 O O . PRO A 1 76 ? -4.957 11.312 -15.130 1.00 51.28 76 PRO A O 1
ATOM 624 N N . CYS A 1 77 ? -3.228 12.739 -15.342 1.00 42.38 77 CYS A N 1
ATOM 625 C CA . CYS A 1 77 ? -2.212 11.841 -14.756 1.00 42.38 77 CYS A CA 1
ATOM 626 C C . CYS A 1 77 ? -2.639 11.233 -13.406 1.00 42.38 77 CYS A C 1
ATOM 628 O O . CYS A 1 77 ? -2.269 10.111 -13.078 1.00 42.38 77 CYS A O 1
ATOM 630 N N . ASN A 1 78 ? -3.484 11.938 -12.653 1.00 38.16 78 ASN A N 1
ATOM 631 C CA . ASN A 1 78 ? -3.957 11.541 -11.327 1.00 38.16 78 ASN A CA 1
ATOM 632 C C . ASN A 1 78 ? -5.010 10.409 -11.370 1.00 38.16 78 ASN A C 1
ATOM 634 O O . ASN A 1 78 ? -5.294 9.812 -10.337 1.00 38.16 78 ASN A O 1
ATOM 638 N N . MET A 1 79 ? -5.585 10.112 -12.545 1.00 40.88 79 MET A N 1
ATOM 639 C CA . MET A 1 79 ? -6.548 9.019 -12.771 1.00 40.88 79 MET A CA 1
ATOM 640 C C . MET A 1 79 ? -5.941 7.824 -13.526 1.00 40.88 79 MET A C 1
ATOM 642 O O . MET A 1 79 ? -6.619 6.822 -13.742 1.00 40.88 79 MET A O 1
ATOM 646 N N . GLN A 1 80 ? -4.659 7.888 -13.908 1.00 45.22 80 GLN A N 1
ATOM 647 C CA . GLN A 1 80 ? -3.988 6.820 -14.665 1.00 45.22 80 GLN A CA 1
ATOM 648 C C . GLN A 1 80 ? -3.784 5.521 -13.859 1.00 45.22 80 GLN A C 1
ATOM 650 O O . GLN A 1 80 ? -3.540 4.475 -14.453 1.00 45.22 80 GLN A O 1
ATOM 655 N N . CYS A 1 81 ? -3.929 5.554 -12.527 1.00 39.44 81 CYS A N 1
ATOM 656 C CA . CYS A 1 81 ? -3.776 4.378 -11.661 1.00 39.44 81 CYS A CA 1
ATOM 657 C C . CYS A 1 81 ? -5.045 3.523 -11.488 1.00 39.44 81 CYS A C 1
ATOM 659 O O . CYS A 1 81 ? -4.987 2.506 -10.799 1.00 39.44 81 CYS A O 1
ATOM 661 N N . THR A 1 82 ? -6.172 3.860 -12.125 1.00 47.91 82 THR A N 1
ATOM 662 C CA . THR A 1 82 ? -7.373 3.007 -12.113 1.00 47.91 82 THR A CA 1
ATOM 663 C C . THR A 1 82 ? -7.895 2.757 -13.528 1.00 47.91 82 THR A C 1
ATOM 665 O O . THR A 1 82 ? -8.655 3.540 -14.084 1.00 47.91 82 THR A O 1
ATOM 668 N N . THR A 1 83 ? -7.453 1.615 -14.070 1.00 63.28 83 THR A N 1
ATOM 669 C CA . THR A 1 83 ? -8.160 0.715 -15.004 1.00 63.28 83 THR A CA 1
ATOM 670 C C . THR A 1 83 ? -8.582 1.253 -16.379 1.00 63.28 83 THR A C 1
ATOM 672 O O . THR A 1 83 ? -9.770 1.294 -16.690 1.00 63.28 83 THR A O 1
ATOM 675 N N . ILE A 1 84 ? -7.616 1.519 -17.274 1.00 78.69 84 ILE A N 1
ATOM 676 C CA . ILE A 1 84 ? -7.881 1.423 -18.727 1.00 78.69 84 ILE A CA 1
ATOM 677 C C . ILE A 1 84 ? -8.099 -0.065 -19.073 1.00 78.69 84 ILE A C 1
ATOM 679 O O . ILE A 1 84 ? -7.196 -0.869 -18.807 1.00 78.69 84 ILE A O 1
ATOM 683 N N . PRO A 1 85 ? -9.259 -0.468 -19.623 1.00 79.19 85 PRO A N 1
ATOM 684 C CA . PRO A 1 85 ? -9.557 -1.875 -19.839 1.00 79.19 85 PRO A CA 1
ATOM 685 C C . PRO A 1 85 ? -8.689 -2.497 -20.938 1.00 79.19 85 PRO A C 1
ATOM 687 O O . PRO A 1 85 ? -8.068 -1.831 -21.770 1.00 79.19 85 PRO A O 1
ATOM 690 N N . ARG A 1 86 ? -8.634 -3.829 -20.931 1.00 84.44 86 ARG A N 1
ATOM 691 C CA . ARG A 1 86 ? -8.000 -4.591 -22.007 1.00 84.44 86 ARG A CA 1
ATOM 692 C C . ARG A 1 86 ? -8.712 -4.304 -23.331 1.00 84.44 86 ARG A C 1
ATOM 694 O O . ARG A 1 86 ? -9.911 -4.065 -23.350 1.00 84.44 86 ARG A O 1
ATOM 701 N N . GLN A 1 87 ? -7.966 -4.382 -24.428 1.00 86.81 87 GLN A N 1
ATOM 702 C CA . GLN A 1 87 ? -8.391 -4.067 -25.795 1.00 86.81 87 GLN A CA 1
ATOM 703 C C . GLN A 1 87 ? -8.644 -2.581 -26.048 1.00 86.81 87 GLN A C 1
ATOM 705 O O . GLN A 1 87 ? -8.998 -2.216 -27.167 1.00 86.81 87 GLN A O 1
ATOM 710 N N . SER A 1 88 ? -8.402 -1.706 -25.067 1.00 87.56 88 SER A N 1
ATOM 711 C CA . SER A 1 88 ? -8.587 -0.284 -25.299 1.00 87.56 88 SER A CA 1
ATOM 712 C C . SER A 1 88 ? -7.584 0.277 -26.298 1.00 87.56 88 SER A C 1
ATOM 714 O O . SER A 1 88 ? -6.376 0.077 -26.152 1.00 87.56 88 SER A O 1
ATOM 716 N N . ARG A 1 89 ? -8.088 1.023 -27.283 1.00 91.12 89 ARG A N 1
ATOM 717 C CA . ARG A 1 89 ? -7.284 1.780 -28.244 1.00 91.12 89 ARG A CA 1
ATOM 718 C C . ARG A 1 89 ? -6.743 3.042 -27.584 1.00 91.12 89 ARG A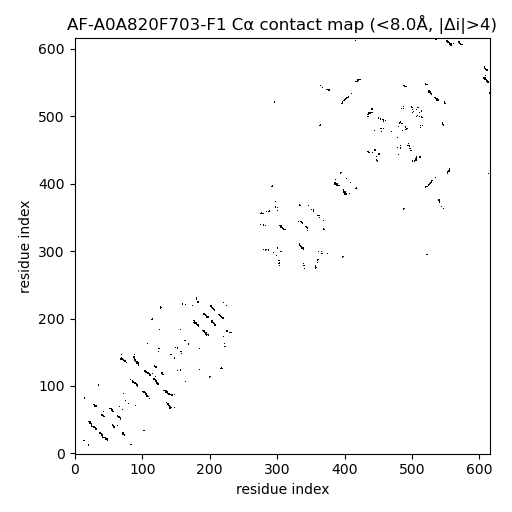 C 1
ATOM 720 O O . ARG A 1 89 ? -7.519 3.850 -27.061 1.00 91.12 89 ARG A O 1
ATOM 727 N N . ILE A 1 90 ? -5.427 3.229 -27.654 1.00 90.75 90 ILE A N 1
ATOM 728 C CA . ILE A 1 90 ? -4.731 4.340 -27.004 1.00 90.75 90 ILE A CA 1
ATOM 729 C C . ILE A 1 90 ? -3.695 5.008 -27.912 1.00 90.75 90 ILE A C 1
ATOM 731 O O . ILE A 1 90 ? -3.161 4.402 -28.844 1.00 90.75 90 ILE A O 1
ATOM 735 N N . MET A 1 91 ? -3.385 6.261 -27.587 1.00 89.56 91 MET A N 1
ATOM 736 C CA . MET A 1 91 ? -2.180 6.955 -28.028 1.00 89.56 91 MET A CA 1
ATOM 737 C C . MET A 1 91 ? -1.217 7.062 -26.846 1.00 89.56 91 MET A C 1
ATOM 739 O O . MET A 1 91 ? -1.621 7.412 -25.739 1.00 89.56 91 MET A O 1
ATOM 743 N N . TYR A 1 92 ? 0.054 6.771 -27.098 1.00 88.88 92 TYR A N 1
ATOM 744 C CA . TYR A 1 92 ? 1.116 6.706 -26.106 1.00 88.88 92 TYR A CA 1
ATOM 745 C C . TYR A 1 92 ? 2.256 7.663 -26.455 1.00 88.88 92 TYR A C 1
ATOM 747 O O . TYR A 1 92 ? 2.717 7.710 -27.601 1.00 88.88 92 TYR A O 1
ATOM 755 N N . ILE A 1 93 ? 2.743 8.387 -25.449 1.00 85.31 93 ILE A N 1
ATOM 756 C CA . ILE A 1 93 ? 3.941 9.223 -25.537 1.00 85.31 93 ILE A CA 1
ATOM 757 C C . ILE A 1 93 ? 4.865 8.847 -24.377 1.00 85.31 93 ILE A C 1
ATOM 759 O O . ILE A 1 93 ? 4.500 8.972 -23.208 1.00 85.31 93 ILE A O 1
ATOM 763 N N . SER A 1 94 ? 6.069 8.385 -24.720 1.00 79.94 94 SER A N 1
ATOM 764 C CA . SER A 1 94 ? 7.082 7.951 -23.752 1.00 79.94 94 SER A CA 1
ATOM 765 C C . SER A 1 94 ? 7.662 9.141 -22.987 1.00 79.94 94 SER A C 1
ATOM 767 O O . SER A 1 94 ? 8.114 10.105 -23.603 1.00 79.94 94 SER A O 1
ATOM 769 N N . SER A 1 95 ? 7.754 9.035 -21.661 1.00 70.56 95 SER A N 1
ATOM 770 C CA . SER A 1 95 ? 8.409 10.042 -20.809 1.00 70.56 95 SER A CA 1
ATOM 771 C C . SER A 1 95 ? 9.940 10.039 -20.931 1.00 70.56 95 SER A C 1
ATOM 773 O O . SER A 1 95 ? 10.604 11.036 -20.661 1.00 70.56 95 SER A O 1
ATOM 775 N N . LEU A 1 96 ? 10.506 8.910 -21.370 1.00 64.00 96 LEU A N 1
ATOM 776 C CA . LEU A 1 96 ? 11.950 8.652 -21.406 1.00 64.00 96 LEU A CA 1
ATOM 777 C C . LEU A 1 96 ? 12.677 9.169 -22.662 1.00 64.00 96 LEU A C 1
ATOM 779 O O . LEU A 1 96 ? 13.894 9.020 -22.758 1.00 64.00 96 LEU A O 1
ATOM 783 N N . THR A 1 97 ? 11.966 9.719 -23.649 1.00 61.53 97 THR A N 1
ATOM 784 C CA . THR A 1 97 ? 12.566 10.163 -24.918 1.00 61.53 97 THR A CA 1
ATOM 785 C C . THR A 1 97 ? 12.543 11.683 -25.024 1.00 61.53 97 THR A C 1
ATOM 787 O O . THR A 1 97 ? 11.493 12.304 -24.897 1.00 61.53 97 THR A O 1
ATOM 790 N N . THR A 1 98 ? 13.697 12.293 -25.312 1.00 52.66 98 THR A N 1
ATOM 791 C CA . THR A 1 98 ? 13.821 13.745 -25.552 1.00 52.66 98 THR A CA 1
ATOM 792 C C . THR A 1 98 ? 13.013 14.211 -26.763 1.00 52.66 98 THR A C 1
ATOM 794 O O . THR A 1 98 ? 12.585 15.361 -26.816 1.00 52.66 98 THR A O 1
ATOM 797 N N . THR A 1 99 ? 12.749 13.316 -27.717 1.00 58.34 99 THR A N 1
ATOM 798 C CA . THR A 1 99 ? 11.777 13.519 -28.791 1.00 58.34 99 THR A CA 1
ATOM 799 C C . THR A 1 99 ? 10.420 12.950 -28.365 1.00 58.34 99 THR A C 1
ATOM 801 O O . THR A 1 99 ? 10.317 11.782 -27.985 1.00 58.34 99 THR A O 1
ATOM 804 N N . LYS A 1 100 ? 9.353 13.760 -28.420 1.00 64.69 100 LYS A N 1
ATOM 805 C CA . LYS A 1 100 ? 7.969 13.314 -28.164 1.00 64.69 100 LYS A CA 1
ATOM 806 C C . LYS A 1 100 ? 7.480 12.423 -29.315 1.00 64.69 100 LYS A C 1
ATOM 808 O O . LYS A 1 100 ? 6.706 12.860 -30.160 1.00 64.69 100 LYS A O 1
ATOM 813 N N . LYS A 1 101 ? 7.977 11.187 -29.398 1.00 75.38 101 LYS A N 1
ATOM 814 C CA . LYS A 1 101 ? 7.537 10.220 -30.409 1.00 75.38 101 LYS A CA 1
ATOM 815 C C . LYS A 1 101 ? 6.162 9.672 -30.022 1.00 75.38 101 LYS A C 1
ATOM 817 O O . LYS A 1 101 ? 6.022 9.028 -28.985 1.00 75.38 101 LYS A O 1
ATOM 822 N N . ILE A 1 102 ? 5.173 9.913 -30.877 1.00 83.38 102 ILE A N 1
ATOM 823 C CA . ILE A 1 102 ? 3.813 9.389 -30.730 1.00 83.38 102 ILE A CA 1
ATOM 824 C C . ILE A 1 102 ? 3.791 7.937 -31.210 1.00 83.38 102 ILE A C 1
ATOM 826 O O . ILE A 1 102 ? 4.338 7.622 -32.266 1.00 83.38 102 ILE A O 1
ATOM 830 N N . SER A 1 103 ? 3.185 7.049 -30.425 1.00 89.50 103 SER A N 1
ATOM 831 C CA . SER A 1 103 ? 2.957 5.651 -30.803 1.00 89.50 103 SER A CA 1
ATOM 832 C C . SER A 1 103 ? 1.502 5.275 -30.543 1.00 89.50 103 SER A C 1
ATOM 834 O O . SER A 1 103 ? 0.951 5.608 -29.495 1.00 89.50 103 SER A O 1
ATOM 836 N N . LEU A 1 104 ? 0.874 4.590 -31.494 1.00 91.31 104 LEU A N 1
ATOM 837 C CA . LEU A 1 104 ? -0.495 4.091 -31.366 1.00 91.31 104 LEU A CA 1
ATOM 838 C C . LEU A 1 104 ? -0.478 2.604 -31.024 1.00 91.31 104 LEU A C 1
ATOM 840 O O . LEU A 1 104 ? 0.426 1.878 -31.442 1.00 91.31 104 LEU A O 1
ATOM 844 N N . GLY A 1 105 ? -1.454 2.159 -30.237 1.00 92.75 105 GLY A N 1
ATOM 845 C CA . GLY A 1 105 ? -1.508 0.770 -29.805 1.00 92.75 105 GLY A CA 1
ATOM 846 C C . GLY A 1 105 ? -2.753 0.404 -29.009 1.00 92.75 105 GLY A C 1
ATOM 847 O O . GLY A 1 105 ? -3.707 1.178 -28.902 1.00 92.75 105 GLY A O 1
ATOM 848 N N . PHE A 1 106 ? -2.727 -0.801 -28.449 1.00 92.56 106 PHE A N 1
ATOM 849 C CA . PHE A 1 106 ? -3.803 -1.375 -27.648 1.00 92.56 106 PHE A CA 1
ATOM 850 C C . PHE A 1 106 ? -3.309 -1.835 -26.279 1.00 92.56 106 PHE A C 1
ATOM 852 O O . PHE A 1 106 ? -2.197 -2.352 -26.149 1.00 92.56 106 PHE A O 1
ATOM 859 N N . ILE A 1 107 ? -4.171 -1.719 -25.268 1.00 90.69 107 ILE A N 1
ATOM 860 C CA . ILE A 1 107 ? -3.940 -2.339 -23.959 1.00 90.69 107 ILE A CA 1
ATOM 861 C C . ILE A 1 107 ? -4.117 -3.856 -24.078 1.00 90.69 107 ILE A C 1
ATOM 863 O O . ILE A 1 107 ? -5.210 -4.348 -24.346 1.00 90.69 107 ILE A O 1
ATOM 867 N N . CYS A 1 108 ? -3.051 -4.613 -23.842 1.00 90.88 108 CYS A N 1
ATOM 868 C CA . CYS A 1 108 ? -3.068 -6.076 -23.843 1.0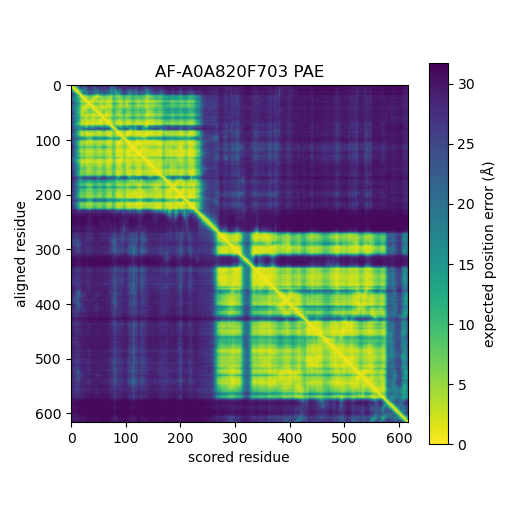0 90.88 108 CYS A CA 1
ATOM 869 C C . CYS A 1 108 ? -3.222 -6.669 -22.446 1.00 90.88 108 CYS A C 1
ATOM 871 O O . CYS A 1 108 ? -3.962 -7.635 -22.266 1.00 90.88 108 CYS A O 1
ATOM 873 N N . GLU A 1 109 ? -2.576 -6.072 -21.450 1.00 88.00 109 GLU A N 1
ATOM 874 C CA . GLU A 1 109 ? -2.733 -6.452 -20.049 1.00 88.00 109 GLU A CA 1
ATOM 875 C C . GLU A 1 109 ? -3.029 -5.220 -19.215 1.00 88.00 109 GLU A C 1
ATOM 877 O O . GLU A 1 109 ? -2.429 -4.158 -19.398 1.00 88.00 109 GLU A O 1
ATOM 882 N N . VAL A 1 110 ? -3.949 -5.392 -18.276 1.00 84.25 110 VAL A N 1
ATOM 883 C CA . VAL A 1 110 ? -4.206 -4.420 -17.220 1.00 84.25 110 VAL A CA 1
ATOM 884 C C . VAL A 1 110 ? -3.185 -4.602 -16.084 1.00 84.25 110 VAL A C 1
ATOM 886 O O . VAL A 1 110 ? -2.614 -5.693 -15.955 1.00 84.25 110 VAL A O 1
ATOM 889 N N . PRO A 1 111 ? -2.945 -3.570 -15.257 1.00 77.62 111 PRO A N 1
ATOM 890 C CA . PRO A 1 111 ? -2.081 -3.651 -14.090 1.00 77.62 111 PRO A CA 1
ATOM 891 C C . PRO A 1 111 ? -2.439 -4.842 -13.202 1.00 77.62 111 PRO A C 1
ATOM 893 O O . PRO A 1 111 ? -3.577 -5.003 -12.767 1.00 77.62 111 PRO A O 1
ATOM 896 N N . SER A 1 112 ? -1.450 -5.686 -12.938 1.00 70.06 112 SER A N 1
ATOM 897 C CA . SER A 1 112 ? -1.536 -6.851 -12.062 1.00 70.06 112 SER A CA 1
ATOM 898 C C . SER A 1 112 ? -0.188 -7.074 -11.376 1.00 70.06 112 SER A C 1
ATOM 900 O O . SER A 1 112 ? 0.834 -6.541 -11.815 1.00 70.06 112 SER A O 1
ATOM 902 N N . LEU A 1 113 ? -0.128 -7.877 -10.312 1.00 58.53 113 LEU A N 1
ATOM 903 C CA . LEU A 1 113 ? 1.171 -8.189 -9.703 1.00 58.53 113 LEU A CA 1
ATOM 904 C C . LEU A 1 113 ? 2.111 -8.912 -10.673 1.00 58.53 113 LEU A C 1
ATOM 906 O O . LEU A 1 113 ? 3.310 -8.638 -10.673 1.00 58.53 113 LEU A O 1
ATOM 910 N N . ASN A 1 114 ? 1.563 -9.757 -11.552 1.00 67.88 114 ASN A N 1
ATOM 911 C CA . ASN A 1 114 ? 2.338 -10.497 -12.548 1.00 67.88 114 ASN A CA 1
ATOM 912 C C . ASN A 1 114 ? 3.098 -9.584 -13.514 1.00 67.88 114 ASN A C 1
ATOM 914 O O . ASN A 1 114 ? 4.113 -10.010 -14.054 1.00 67.88 114 ASN A O 1
ATOM 918 N N . ASN A 1 115 ? 2.627 -8.349 -13.718 1.00 76.25 115 ASN A N 1
ATOM 919 C CA . ASN A 1 115 ? 3.261 -7.365 -14.591 1.00 76.25 115 ASN A CA 1
ATOM 920 C C . ASN A 1 115 ? 3.786 -6.111 -13.872 1.00 76.25 115 ASN A C 1
ATOM 922 O O . ASN A 1 115 ? 4.099 -5.100 -14.511 1.00 76.25 115 ASN A O 1
ATOM 926 N N . HIS A 1 116 ? 3.948 -6.194 -12.548 1.00 77.00 116 HIS A N 1
ATOM 927 C CA . HIS A 1 116 ? 4.421 -5.103 -11.693 1.00 77.00 116 HIS A CA 1
ATOM 928 C C . HIS A 1 116 ? 3.528 -3.851 -11.752 1.00 77.00 116 HIS A C 1
ATOM 930 O O . HIS A 1 116 ? 4.035 -2.733 -11.735 1.00 77.00 116 HIS A O 1
ATOM 936 N N . LEU A 1 117 ? 2.205 -4.041 -11.826 1.00 74.19 117 LEU A N 1
ATOM 937 C CA . LEU A 1 117 ? 1.192 -2.979 -11.878 1.00 74.19 117 LEU A CA 1
ATOM 938 C C . LEU A 1 117 ? 1.344 -2.036 -13.084 1.00 74.19 117 LEU A C 1
ATOM 940 O O . LEU A 1 117 ? 1.025 -0.852 -13.003 1.00 74.19 117 LEU A O 1
ATOM 944 N N . ARG A 1 118 ? 1.813 -2.559 -14.220 1.00 83.88 118 ARG A N 1
ATOM 945 C CA . ARG A 1 118 ? 1.989 -1.790 -15.459 1.00 83.88 118 ARG A CA 1
ATOM 946 C C . ARG A 1 118 ? 0.991 -2.250 -16.508 1.00 83.88 118 ARG A C 1
ATOM 948 O O . ARG A 1 118 ? 0.713 -3.441 -16.632 1.00 83.88 118 ARG A O 1
ATOM 955 N N . HIS A 1 119 ? 0.501 -1.317 -17.314 1.00 87.00 119 HIS A N 1
ATOM 956 C CA . HIS A 1 119 ? -0.233 -1.688 -18.515 1.00 87.00 119 HIS A CA 1
ATOM 957 C C . HIS A 1 119 ? 0.744 -2.274 -19.534 1.00 87.00 119 HIS A C 1
ATOM 959 O O . HIS A 1 119 ? 1.793 -1.679 -19.797 1.00 87.00 119 HIS A O 1
ATOM 965 N N . LEU A 1 120 ? 0.394 -3.416 -20.128 1.00 92.31 120 LEU A N 1
ATOM 966 C CA . LEU A 1 120 ? 1.091 -3.905 -21.315 1.00 92.31 120 LEU A CA 1
ATOM 967 C C . LEU A 1 120 ? 0.461 -3.279 -22.550 1.00 92.31 120 LEU A C 1
ATOM 969 O O . LEU A 1 120 ? -0.724 -3.495 -22.805 1.00 92.31 120 LEU A O 1
ATOM 973 N N . ILE A 1 121 ? 1.255 -2.555 -23.329 1.00 93.44 121 ILE A N 1
ATOM 974 C CA . ILE A 1 121 ? 0.832 -1.948 -24.588 1.00 93.44 121 ILE A CA 1
ATOM 975 C C . ILE A 1 121 ? 1.414 -2.755 -25.747 1.00 93.44 121 ILE A C 1
ATOM 977 O O . ILE A 1 121 ? 2.613 -3.042 -25.766 1.00 93.44 121 ILE A O 1
ATOM 981 N N . LEU A 1 122 ? 0.566 -3.094 -26.717 1.00 94.19 122 LEU A N 1
ATOM 982 C CA . LEU A 1 122 ? 0.970 -3.600 -28.028 1.00 94.19 122 LEU A CA 1
ATOM 983 C C . LEU A 1 122 ? 0.850 -2.466 -29.048 1.00 94.19 122 LEU A C 1
ATOM 985 O O . LEU A 1 122 ? -0.244 -1.933 -29.234 1.00 94.19 122 LEU A O 1
ATOM 989 N N . PHE A 1 123 ? 1.952 -2.084 -29.688 1.00 93.81 123 PHE A N 1
ATOM 990 C CA . PHE A 1 123 ? 1.989 -0.980 -30.649 1.00 93.81 123 PHE A CA 1
ATOM 991 C C . PHE A 1 123 ? 1.704 -1.445 -32.073 1.00 93.81 123 PHE A C 1
ATOM 993 O O . PHE A 1 123 ? 2.052 -2.561 -32.440 1.00 93.81 123 PHE A O 1
ATOM 1000 N N . ASP A 1 124 ? 1.151 -0.566 -32.907 1.00 90.56 124 ASP A N 1
ATOM 1001 C CA . ASP A 1 124 ? 0.773 -0.881 -34.296 1.00 90.56 124 ASP A CA 1
ATOM 1002 C C . ASP A 1 124 ? 1.935 -1.393 -35.163 1.00 90.56 124 ASP A C 1
ATOM 1004 O O . ASP A 1 124 ? 1.719 -2.078 -36.159 1.00 90.56 124 ASP A O 1
ATOM 1008 N N . ASP A 1 125 ? 3.178 -1.118 -34.767 1.00 87.44 125 ASP A N 1
ATOM 1009 C CA . ASP A 1 125 ? 4.375 -1.639 -35.423 1.00 87.44 125 ASP A CA 1
ATOM 1010 C C . ASP A 1 125 ? 4.736 -3.080 -35.012 1.00 87.44 125 ASP A C 1
ATOM 1012 O O . ASP A 1 125 ? 5.729 -3.621 -35.502 1.00 87.44 125 ASP A O 1
ATOM 1016 N N . GLY A 1 126 ? 3.961 -3.710 -34.125 1.00 87.31 126 GLY A N 1
ATOM 1017 C CA . GLY A 1 126 ? 4.133 -5.079 -33.637 1.00 87.31 126 GLY A CA 1
ATOM 1018 C C . GLY A 1 126 ? 5.079 -5.220 -32.441 1.00 87.31 126 GLY A C 1
ATOM 1019 O O . GLY A 1 126 ? 5.357 -6.345 -32.021 1.00 87.31 126 GLY A O 1
ATOM 1020 N N . THR A 1 127 ? 5.597 -4.114 -31.899 1.00 92.19 127 THR A N 1
ATOM 1021 C CA . THR A 1 127 ? 6.387 -4.120 -30.659 1.00 92.19 127 THR A CA 1
ATOM 1022 C C . THR A 1 127 ? 5.494 -4.048 -29.419 1.00 92.19 127 THR A C 1
ATOM 1024 O O . THR A 1 127 ? 4.302 -3.746 -29.497 1.00 92.19 127 THR A O 1
ATOM 1027 N N . ALA A 1 128 ? 6.062 -4.361 -28.256 1.00 94.44 128 ALA A N 1
ATOM 1028 C CA . ALA A 1 128 ? 5.350 -4.349 -26.985 1.00 94.44 128 ALA A CA 1
ATOM 1029 C C . ALA A 1 128 ? 6.144 -3.607 -25.908 1.00 94.44 128 ALA A C 1
ATOM 1031 O O . ALA A 1 128 ? 7.374 -3.662 -25.890 1.00 94.44 128 ALA A O 1
ATOM 1032 N N . LYS A 1 129 ? 5.455 -2.930 -24.987 1.00 92.69 129 LYS A N 1
ATOM 1033 C CA . LYS A 1 129 ? 6.099 -2.227 -23.870 1.00 92.69 129 LYS A CA 1
ATOM 1034 C C . LYS A 1 129 ? 5.187 -2.167 -22.653 1.00 92.69 129 LYS A C 1
ATOM 1036 O O . LYS A 1 129 ? 3.993 -1.907 -22.780 1.00 92.69 129 LYS A O 1
ATOM 1041 N N . TYR A 1 130 ? 5.774 -2.337 -21.473 1.00 91.25 130 TYR A N 1
ATOM 1042 C CA . TYR A 1 130 ? 5.126 -1.967 -20.220 1.00 91.25 130 TYR A CA 1
ATOM 1043 C C . TYR A 1 130 ? 5.272 -0.471 -19.941 1.00 91.25 130 TYR A C 1
ATOM 1045 O O . TYR A 1 130 ? 6.361 0.089 -20.086 1.00 91.25 130 TYR A O 1
ATOM 1053 N N . THR A 1 131 ? 4.186 0.163 -19.506 1.00 85.69 131 THR A N 1
ATOM 1054 C CA . THR A 1 131 ? 4.179 1.578 -19.107 1.00 85.69 131 THR A CA 1
ATOM 1055 C C . THR A 1 131 ? 5.172 1.864 -17.982 1.00 85.69 131 THR A C 1
ATOM 1057 O O . THR A 1 131 ? 5.369 1.032 -17.094 1.00 85.69 131 THR A O 1
ATOM 1060 N N . VAL A 1 132 ? 5.772 3.052 -17.993 1.00 75.00 132 VAL A N 1
ATOM 1061 C CA . VAL A 1 132 ? 6.637 3.570 -16.922 1.00 75.00 132 VAL A CA 1
ATOM 1062 C C . VAL A 1 132 ? 6.056 4.861 -16.336 1.00 75.00 132 VAL A C 1
ATOM 1064 O O . VAL A 1 132 ? 5.126 5.439 -16.896 1.00 75.00 132 VAL A O 1
ATOM 1067 N N . GLU A 1 133 ? 6.582 5.318 -15.197 1.00 66.12 133 GLU A N 1
ATOM 1068 C CA . GLU A 1 133 ? 6.124 6.566 -14.574 1.00 66.12 133 GLU A CA 1
ATOM 1069 C C . GLU A 1 133 ? 6.204 7.762 -15.538 1.00 66.12 133 GLU A C 1
ATOM 1071 O O . GLU A 1 133 ? 7.166 7.926 -16.296 1.00 66.12 133 GLU A O 1
ATOM 1076 N N . ASN A 1 134 ? 5.186 8.624 -15.462 1.00 71.50 134 ASN A N 1
ATOM 1077 C CA . ASN A 1 134 ? 5.008 9.837 -16.268 1.00 71.50 134 ASN A CA 1
ATOM 1078 C C . ASN A 1 134 ? 4.780 9.617 -17.772 1.00 71.50 134 ASN A C 1
ATOM 1080 O O . ASN A 1 134 ? 4.775 10.594 -18.523 1.00 71.50 134 ASN A O 1
ATOM 1084 N N . ASP A 1 135 ? 4.603 8.376 -18.229 1.00 79.50 135 ASP A N 1
ATOM 1085 C CA . ASP A 1 135 ? 4.134 8.131 -19.591 1.00 79.50 135 ASP A CA 1
ATOM 1086 C C . ASP A 1 135 ? 2.745 8.751 -19.795 1.00 79.50 135 ASP A C 1
ATOM 1088 O O . ASP A 1 135 ? 1.868 8.666 -18.934 1.00 79.50 135 ASP A O 1
ATOM 1092 N N . LEU A 1 136 ? 2.528 9.371 -20.954 1.00 82.31 136 LEU A N 1
ATOM 1093 C CA . LEU A 1 136 ? 1.241 9.980 -21.276 1.00 82.31 136 LEU A CA 1
ATOM 1094 C C . LEU A 1 136 ? 0.427 9.018 -22.136 1.00 82.31 136 LEU A C 1
ATOM 1096 O O . LEU A 1 136 ? 0.876 8.593 -23.205 1.00 82.31 136 LEU A O 1
ATOM 1100 N N . ILE A 1 137 ? -0.779 8.696 -21.667 1.00 84.88 137 ILE A N 1
ATOM 1101 C CA . ILE A 1 137 ? -1.731 7.825 -22.357 1.00 84.88 137 ILE A CA 1
ATOM 1102 C C . ILE A 1 137 ? -3.019 8.601 -22.611 1.00 84.88 137 ILE A C 1
ATOM 1104 O O . ILE A 1 137 ? -3.605 9.171 -21.690 1.00 84.88 137 ILE A O 1
ATOM 1108 N N . TYR A 1 138 ? -3.471 8.578 -23.860 1.00 86.12 138 TYR A N 1
ATOM 1109 C CA . TYR A 1 138 ? -4.711 9.204 -24.301 1.00 86.12 138 TYR A CA 1
ATOM 1110 C C . TYR A 1 138 ? -5.651 8.135 -24.853 1.00 86.12 138 TYR A C 1
ATOM 1112 O O . TYR A 1 138 ? -5.220 7.255 -25.603 1.00 86.12 138 TYR A O 1
ATOM 1120 N N . LEU A 1 139 ? -6.933 8.199 -24.494 1.00 87.62 139 LEU A N 1
ATOM 1121 C CA . LEU A 1 139 ? -7.920 7.180 -24.864 1.00 87.62 139 LEU A CA 1
ATOM 1122 C C . LEU A 1 139 ? -8.625 7.556 -26.165 1.00 87.62 139 LEU A C 1
ATOM 1124 O O . LEU A 1 139 ? -9.162 8.654 -26.272 1.00 87.62 139 LEU A O 1
ATOM 1128 N N . CYS A 1 140 ? -8.660 6.656 -27.145 1.00 88.44 140 CYS A N 1
ATOM 1129 C CA . CYS A 1 140 ? -9.380 6.907 -28.394 1.00 88.44 140 CYS A CA 1
ATOM 1130 C C . CYS A 1 140 ? -10.896 6.992 -28.151 1.00 88.44 140 CYS A C 1
ATOM 1132 O O . CYS A 1 140 ? -11.444 6.191 -27.401 1.00 88.44 140 CYS A O 1
ATOM 1134 N N . LEU A 1 141 ? -11.621 7.883 -28.825 1.00 86.88 141 LEU A N 1
ATOM 1135 C CA . LEU A 1 141 ? -13.089 7.899 -28.733 1.00 86.88 141 LEU A CA 1
ATOM 1136 C C . LEU A 1 141 ? -13.740 6.695 -29.442 1.00 86.88 141 LEU A C 1
ATOM 1138 O O . LEU A 1 141 ? -14.908 6.395 -29.211 1.00 86.88 141 LEU A O 1
ATOM 1142 N N . CYS A 1 142 ? -13.001 5.988 -30.304 1.00 85.44 142 CYS A N 1
ATOM 1143 C CA . CYS A 1 142 ? -13.415 4.720 -30.902 1.00 85.44 142 CYS A CA 1
ATOM 1144 C C . CYS A 1 142 ? -12.688 3.557 -30.221 1.00 85.44 142 CYS A C 1
ATOM 1146 O O . CYS A 1 142 ? -11.485 3.394 -30.406 1.00 85.44 142 CYS A O 1
ATOM 1148 N N . GLN A 1 143 ? -13.422 2.717 -29.492 1.00 86.62 143 GLN A N 1
ATOM 1149 C CA . GLN A 1 143 ? -12.883 1.520 -28.825 1.00 86.62 143 GLN A CA 1
ATOM 1150 C C . GLN A 1 143 ? -13.173 0.213 -29.589 1.00 86.62 143 GLN A C 1
ATOM 1152 O O . GLN A 1 143 ? -12.833 -0.868 -29.127 1.00 86.62 143 GLN A O 1
ATOM 1157 N N . ASP A 1 144 ? -13.754 0.308 -30.789 1.00 84.00 144 ASP A N 1
ATOM 1158 C CA . ASP A 1 144 ? -13.985 -0.827 -31.689 1.00 84.00 144 ASP A CA 1
ATOM 1159 C C . ASP A 1 144 ? -12.649 -1.349 -32.249 1.00 84.00 144 ASP A C 1
ATOM 1161 O O . ASP A 1 144 ? -11.921 -0.628 -32.943 1.00 84.00 144 ASP A O 1
ATOM 1165 N N . PHE A 1 145 ? -12.312 -2.598 -31.922 1.00 82.88 145 PHE A N 1
ATOM 1166 C CA . PHE A 1 145 ? -11.062 -3.224 -32.341 1.00 82.88 145 PHE A CA 1
ATOM 1167 C C . PHE A 1 145 ? -10.975 -3.402 -33.864 1.00 82.88 145 PHE A C 1
ATOM 1169 O O . PHE A 1 145 ? -9.949 -3.049 -34.442 1.00 82.88 145 PHE A O 1
ATOM 1176 N N . GLU A 1 146 ? -12.029 -3.884 -34.530 1.00 81.38 146 GLU A N 1
ATOM 1177 C CA . GLU A 1 146 ? -12.021 -4.146 -35.978 1.00 81.38 146 GLU A CA 1
ATOM 1178 C C . GLU A 1 146 ? -11.855 -2.862 -36.791 1.00 81.38 146 GLU A C 1
ATOM 1180 O O . GLU A 1 146 ? -11.131 -2.818 -37.788 1.00 81.38 146 GLU A O 1
ATOM 1185 N N . ARG A 1 147 ? -12.507 -1.777 -36.363 1.00 82.50 147 ARG A N 1
ATOM 1186 C CA . ARG A 1 147 ? -12.370 -0.475 -37.030 1.00 82.50 147 ARG A CA 1
ATOM 1187 C C . ARG A 1 147 ? -10.972 0.104 -36.857 1.00 82.50 147 ARG A C 1
ATOM 1189 O O . ARG A 1 147 ? -10.446 0.696 -37.800 1.00 82.50 147 ARG A O 1
ATOM 1196 N N . ASN A 1 148 ? -10.379 -0.048 -35.674 1.00 84.88 148 ASN A N 1
ATOM 1197 C CA . ASN A 1 148 ? -9.041 0.464 -35.391 1.00 84.88 148 ASN A CA 1
ATOM 1198 C C . ASN A 1 148 ? -7.937 -0.402 -36.014 1.00 84.88 148 ASN A C 1
ATOM 1200 O O . ASN A 1 148 ? -6.942 0.143 -36.492 1.00 84.88 148 ASN A O 1
ATOM 1204 N N . SER A 1 149 ? -8.109 -1.725 -36.078 1.00 81.50 149 SER A N 1
ATOM 1205 C CA . SER A 1 149 ? -7.107 -2.643 -36.633 1.00 81.50 149 SER A CA 1
ATOM 1206 C C . SER A 1 149 ? -6.840 -2.388 -38.118 1.00 81.50 149 SER A C 1
ATOM 1208 O O . SER A 1 149 ? -5.717 -2.585 -38.567 1.00 81.50 149 SER A O 1
ATOM 1210 N N . ARG A 1 150 ? -7.809 -1.841 -38.870 1.00 79.31 150 ARG A N 1
ATOM 1211 C CA . ARG A 1 150 ? -7.637 -1.410 -40.275 1.00 79.31 150 ARG A CA 1
ATOM 1212 C C . ARG A 1 150 ? -6.534 -0.367 -40.487 1.00 79.31 150 ARG A C 1
ATOM 1214 O O . ARG A 1 150 ? -6.068 -0.233 -41.611 1.00 79.31 150 ARG A O 1
ATOM 1221 N N . SER A 1 151 ? -6.134 0.365 -39.444 1.00 77.00 151 SER A N 1
ATOM 1222 C CA . SER A 1 151 ? -5.021 1.326 -39.516 1.00 77.00 151 SER A CA 1
ATOM 1223 C C . SER A 1 151 ? -3.633 0.677 -39.424 1.00 77.00 151 SER A C 1
ATOM 1225 O O . SER A 1 151 ? -2.638 1.328 -39.722 1.00 77.00 151 SER A O 1
ATOM 1227 N N . ILE A 1 152 ? -3.560 -0.607 -39.058 1.00 84.00 152 ILE A N 1
ATOM 1228 C CA . ILE A 1 152 ? -2.315 -1.375 -38.997 1.00 84.00 152 ILE A CA 1
ATOM 1229 C C . ILE A 1 152 ? -2.010 -1.930 -40.394 1.00 84.00 152 ILE A C 1
ATOM 1231 O O . ILE A 1 152 ? -2.715 -2.813 -40.890 1.00 84.00 152 ILE A O 1
ATOM 1235 N N . GLU A 1 153 ? -0.934 -1.441 -41.015 1.00 79.50 153 GLU A N 1
ATOM 1236 C CA . GLU A 1 153 ? -0.544 -1.807 -42.386 1.00 79.50 153 GLU A CA 1
ATOM 1237 C C . GLU A 1 153 ? -0.307 -3.322 -42.543 1.00 79.50 153 GLU A C 1
ATOM 1239 O O . GLU A 1 153 ? -0.839 -3.967 -43.452 1.00 79.50 153 GLU A O 1
ATOM 1244 N N . SER A 1 154 ? 0.438 -3.930 -41.613 1.00 83.94 154 SER A N 1
ATOM 1245 C CA . SER A 1 154 ? 0.786 -5.353 -41.678 1.00 83.94 154 SER A CA 1
ATOM 1246 C C . SER A 1 154 ? -0.403 -6.259 -41.345 1.00 83.94 154 SER A C 1
ATOM 1248 O O . SER A 1 154 ? -0.953 -6.230 -40.242 1.00 83.94 154 SER A O 1
ATOM 1250 N N . LYS A 1 155 ? -0.768 -7.140 -42.285 1.00 85.25 155 LYS A N 1
ATOM 1251 C CA . LYS A 1 155 ? -1.782 -8.188 -42.072 1.00 85.25 155 LYS A CA 1
ATOM 1252 C C . LYS A 1 155 ? -1.383 -9.160 -40.955 1.00 85.25 155 LYS A C 1
ATOM 1254 O O . LYS A 1 155 ? -2.211 -9.509 -40.123 1.00 85.25 155 LYS A O 1
ATOM 1259 N N . LEU A 1 156 ? -0.107 -9.536 -40.897 1.00 85.31 156 LEU A N 1
ATOM 1260 C CA . LEU A 1 156 ? 0.403 -10.501 -39.924 1.00 85.31 156 LEU A CA 1
ATOM 1261 C C . LEU A 1 156 ? 0.344 -9.955 -38.484 1.00 85.31 156 LEU A C 1
ATOM 1263 O O . LEU A 1 156 ? 0.031 -10.690 -37.550 1.00 85.31 156 LEU A O 1
ATOM 1267 N N . ILE A 1 157 ? 0.584 -8.649 -38.298 1.00 88.25 157 ILE A N 1
ATOM 1268 C CA . ILE A 1 157 ? 0.430 -7.983 -36.993 1.00 88.25 157 ILE A CA 1
ATOM 1269 C C . ILE A 1 157 ? -1.045 -7.942 -36.574 1.00 88.25 157 ILE A C 1
ATOM 1271 O O . ILE A 1 157 ? -1.340 -8.208 -35.410 1.00 88.25 157 ILE A O 1
ATOM 1275 N N . ARG A 1 158 ? -1.974 -7.679 -37.508 1.00 86.94 158 ARG A N 1
ATOM 1276 C CA . ARG A 1 158 ? -3.424 -7.710 -37.235 1.00 86.94 158 ARG A CA 1
ATOM 1277 C C . ARG A 1 158 ? -3.881 -9.082 -36.734 1.00 86.94 158 ARG A C 1
ATOM 1279 O O . ARG A 1 158 ? -4.474 -9.164 -35.661 1.00 86.94 158 ARG A O 1
ATOM 1286 N N . GLU A 1 159 ? -3.522 -10.149 -37.449 1.00 86.38 159 GLU A N 1
ATOM 1287 C CA . GLU A 1 159 ? -3.840 -11.534 -37.061 1.00 86.38 159 GLU A CA 1
ATOM 1288 C C . GLU A 1 159 ? -3.207 -11.915 -35.710 1.00 86.38 159 GLU A C 1
ATOM 1290 O O . GLU A 1 159 ? -3.819 -12.599 -34.886 1.00 86.38 159 GLU A O 1
ATOM 1295 N N . ASN A 1 160 ? -1.982 -11.446 -35.447 1.00 87.75 160 ASN A N 1
ATOM 1296 C CA . ASN A 1 160 ? -1.333 -11.617 -34.150 1.00 87.75 160 ASN A CA 1
ATOM 1297 C C . ASN A 1 160 ? -2.123 -10.923 -33.030 1.00 87.75 160 ASN A C 1
ATOM 1299 O O . ASN A 1 160 ? -2.403 -11.537 -32.002 1.00 87.75 160 ASN A O 1
ATOM 1303 N N . PHE A 1 161 ? -2.525 -9.667 -33.229 1.00 89.88 161 PHE A N 1
ATOM 1304 C CA . PHE A 1 161 ? -3.251 -8.886 -32.226 1.00 89.88 161 PHE A CA 1
ATOM 1305 C C . PHE A 1 161 ? -4.618 -9.482 -31.914 1.00 89.88 161 PHE A C 1
ATOM 1307 O O . PHE A 1 161 ? -4.974 -9.550 -30.742 1.00 89.88 161 PHE A O 1
ATOM 1314 N N . GLU A 1 162 ? -5.339 -9.986 -32.917 1.00 85.00 162 GLU A N 1
ATOM 1315 C CA . GLU A 1 162 ? -6.588 -10.723 -32.708 1.00 85.00 162 GLU A CA 1
ATOM 1316 C C . GLU A 1 162 ? -6.396 -11.885 -31.728 1.00 85.00 162 GLU A C 1
ATOM 1318 O O . GLU A 1 162 ? -7.146 -12.009 -30.759 1.00 85.00 162 GLU A O 1
ATOM 1323 N N . LYS A 1 163 ? -5.350 -12.705 -31.901 1.00 84.44 163 LYS A N 1
ATOM 1324 C CA . LYS A 1 163 ? -5.097 -13.828 -30.983 1.00 84.44 163 LYS A CA 1
ATOM 1325 C C . LYS A 1 163 ? -4.636 -13.372 -29.600 1.00 84.44 163 LYS A C 1
ATOM 1327 O O . LYS A 1 163 ? -5.132 -13.901 -28.601 1.00 84.44 163 LYS A O 1
ATOM 1332 N N . LEU A 1 164 ? -3.728 -12.392 -29.533 1.00 87.12 164 LEU A N 1
ATOM 1333 C CA . LEU A 1 164 ? -3.207 -11.867 -28.268 1.00 87.12 164 LEU A CA 1
ATOM 1334 C C . LEU A 1 164 ? -4.314 -11.194 -27.436 1.00 87.12 164 LEU A C 1
ATOM 1336 O O . LEU A 1 164 ? -4.429 -11.407 -26.228 1.00 87.12 164 LEU A O 1
ATOM 1340 N N . LEU A 1 165 ? -5.171 -10.391 -28.061 1.00 85.12 165 LEU A N 1
ATOM 1341 C CA . LEU A 1 165 ? -6.191 -9.606 -27.366 1.00 85.12 165 LEU A CA 1
ATOM 1342 C C . LEU A 1 165 ? -7.452 -10.414 -27.037 1.00 85.12 165 LEU A C 1
ATOM 1344 O O . LEU A 1 165 ? -8.056 -10.146 -25.998 1.00 85.12 165 LEU A O 1
ATOM 1348 N N . LEU A 1 166 ? -7.806 -11.431 -27.833 1.00 75.19 166 LEU A N 1
ATOM 1349 C CA . LEU A 1 166 ? -8.954 -12.324 -27.587 1.00 75.19 166 LEU A CA 1
ATOM 1350 C C . LEU A 1 166 ? -8.626 -13.532 -26.688 1.00 75.19 166 LEU A C 1
ATOM 1352 O O . LEU A 1 166 ? -9.454 -14.425 -26.530 1.00 75.19 166 LEU A O 1
ATOM 1356 N N . ASN A 1 167 ? -7.439 -13.561 -26.067 1.00 63.72 167 ASN A N 1
ATOM 1357 C CA . ASN A 1 167 ? -7.051 -14.542 -25.042 1.00 63.72 167 ASN A CA 1
ATOM 1358 C C . ASN A 1 167 ? -7.061 -16.017 -25.506 1.00 63.72 167 ASN A C 1
ATOM 1360 O O . ASN A 1 167 ? -7.137 -16.930 -24.684 1.00 63.72 167 ASN A O 1
ATOM 1364 N N . LYS A 1 168 ? -6.945 -16.273 -26.814 1.00 54.44 168 LYS A N 1
ATOM 1365 C CA . LYS A 1 168 ? -6.871 -17.626 -27.395 1.00 54.44 168 LYS A CA 1
ATOM 1366 C C . LYS A 1 168 ? -5.430 -18.157 -27.379 1.00 54.44 168 LYS A C 1
ATOM 1368 O O . LYS A 1 168 ? -4.854 -18.444 -28.427 1.00 54.44 168 LYS A O 1
ATOM 1373 N N . TYR A 1 169 ? -4.816 -18.246 -26.201 1.00 58.28 169 TYR A N 1
ATOM 1374 C CA . TYR A 1 169 ? -3.428 -18.701 -26.076 1.00 58.28 169 TYR A CA 1
ATOM 1375 C C . TYR A 1 169 ? -3.335 -20.232 -26.027 1.00 58.28 169 TYR A C 1
ATOM 1377 O O . TYR A 1 169 ? -3.767 -20.855 -25.061 1.00 58.28 169 TYR A O 1
ATOM 1385 N N . LEU A 1 170 ? -2.748 -20.828 -27.071 1.00 48.81 170 LEU A N 1
ATOM 1386 C CA . LEU A 1 170 ? -2.493 -22.273 -27.196 1.00 48.81 170 LEU A CA 1
ATOM 1387 C C . LEU A 1 170 ? -1.040 -22.678 -26.871 1.00 48.81 170 LEU A C 1
ATOM 1389 O O . LEU A 1 170 ? -0.798 -23.850 -26.591 1.00 48.81 170 LEU A O 1
ATOM 1393 N N . ASN A 1 171 ? -0.082 -21.743 -26.840 1.00 52.00 171 ASN A N 1
ATOM 1394 C CA . ASN A 1 171 ? 1.333 -22.065 -26.614 1.00 52.00 171 ASN A CA 1
ATOM 1395 C C . ASN A 1 171 ? 1.752 -21.868 -25.151 1.00 52.00 171 ASN A C 1
ATOM 1397 O O . ASN A 1 171 ? 1.597 -20.792 -24.583 1.00 52.00 171 ASN A O 1
ATOM 1401 N N . LYS A 1 172 ? 2.301 -22.936 -24.557 1.00 55.44 172 LYS A N 1
ATOM 1402 C CA . LYS A 1 172 ? 2.748 -23.036 -23.153 1.00 55.44 172 LYS A CA 1
ATOM 1403 C C . LYS A 1 172 ? 4.267 -22.861 -22.977 1.00 55.44 172 LYS A C 1
ATOM 1405 O O . LYS A 1 172 ? 4.799 -23.215 -21.923 1.00 55.44 172 LYS A O 1
ATOM 1410 N N . GLN A 1 173 ? 4.987 -22.387 -23.993 1.00 62.25 173 GLN A N 1
ATOM 1411 C CA . GLN A 1 173 ? 6.446 -22.303 -23.937 1.00 62.25 173 GLN A CA 1
ATOM 1412 C C . GLN A 1 173 ? 6.890 -21.064 -23.153 1.00 62.25 173 GLN A C 1
ATOM 1414 O O . GLN A 1 173 ? 6.550 -19.935 -23.495 1.00 62.25 173 GLN A O 1
ATOM 1419 N N . LYS A 1 174 ? 7.650 -21.282 -22.074 1.00 70.50 174 LYS A N 1
ATOM 1420 C CA . LYS A 1 174 ? 8.295 -20.207 -21.311 1.00 70.50 174 LYS A CA 1
ATOM 1421 C C . LYS A 1 174 ? 9.658 -19.910 -21.926 1.00 70.50 174 LYS A C 1
ATOM 1423 O O . LYS A 1 174 ? 10.491 -20.808 -22.047 1.00 70.50 174 LYS A O 1
ATOM 1428 N N . PHE A 1 175 ? 9.890 -18.655 -22.293 1.00 76.12 175 PHE A N 1
ATOM 1429 C CA . PHE A 1 175 ? 11.182 -18.213 -22.811 1.00 76.12 175 PHE A CA 1
ATOM 1430 C C . PHE A 1 175 ? 12.158 -17.915 -21.674 1.00 76.12 175 PHE A C 1
ATOM 1432 O O . PHE A 1 175 ? 11.798 -17.318 -20.660 1.00 76.12 175 PHE A O 1
ATOM 1439 N N . HIS A 1 176 ? 13.415 -18.300 -21.874 1.00 78.12 176 HIS A N 1
ATOM 1440 C CA . HIS A 1 176 ? 14.531 -17.936 -21.011 1.00 78.12 176 HIS A CA 1
ATOM 1441 C C . HIS A 1 176 ? 15.527 -17.060 -21.778 1.00 78.12 176 HIS A C 1
ATOM 1443 O O . HIS A 1 176 ? 15.521 -16.995 -23.012 1.00 78.12 176 HIS A O 1
ATOM 1449 N N . ILE A 1 177 ? 16.384 -16.357 -21.036 1.00 79.69 177 ILE A N 1
ATOM 1450 C CA . ILE A 1 177 ? 17.500 -15.611 -21.622 1.00 79.69 177 ILE A CA 1
ATOM 1451 C C . ILE A 1 177 ? 18.396 -16.606 -22.375 1.00 79.69 177 ILE A C 1
ATOM 1453 O O . ILE A 1 177 ? 18.631 -17.712 -21.894 1.00 79.69 177 ILE A O 1
ATOM 1457 N N . HIS A 1 178 ? 18.892 -16.199 -23.543 1.00 77.06 178 HIS A N 1
ATOM 1458 C CA . HIS A 1 178 ? 19.671 -17.002 -24.492 1.00 77.06 178 HIS A CA 1
ATOM 1459 C C . HIS A 1 178 ? 18.901 -18.069 -25.283 1.00 77.06 178 HIS A C 1
ATOM 1461 O O . HIS A 1 178 ? 19.531 -18.821 -26.024 1.00 77.06 178 HIS A O 1
ATOM 1467 N N . ASN A 1 179 ? 17.566 -18.092 -25.231 1.00 81.00 179 ASN A N 1
ATOM 1468 C CA . ASN A 1 179 ? 16.786 -18.851 -26.211 1.00 81.00 179 ASN A CA 1
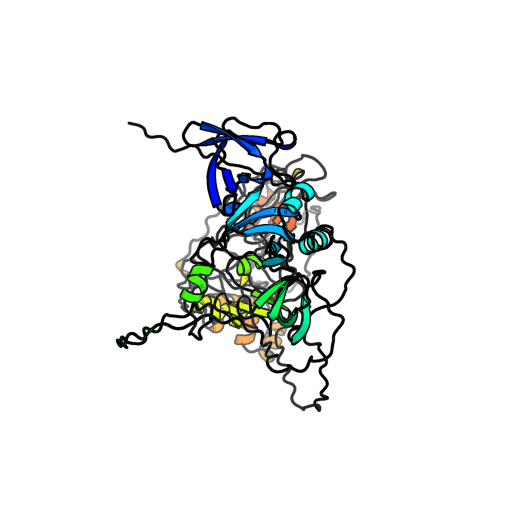ATOM 1469 C C . ASN A 1 179 ? 16.963 -18.244 -27.615 1.00 81.00 179 ASN A C 1
ATOM 1471 O O . ASN A 1 179 ? 16.878 -17.023 -27.782 1.00 81.00 179 ASN A O 1
ATOM 1475 N N . TYR A 1 180 ? 17.193 -19.094 -28.616 1.00 82.06 180 TYR A N 1
ATOM 1476 C CA . TYR A 1 180 ? 17.236 -18.705 -30.027 1.00 82.06 180 TYR A CA 1
ATOM 1477 C C . TYR A 1 180 ? 15.834 -18.782 -30.625 1.00 82.06 180 TYR A C 1
ATOM 1479 O O . TYR A 1 180 ? 15.096 -19.721 -30.348 1.00 82.06 180 TYR A O 1
ATOM 1487 N N . VAL A 1 181 ? 15.466 -17.778 -31.418 1.00 84.44 181 VAL A N 1
ATOM 1488 C CA . VAL A 1 181 ? 14.147 -17.685 -32.053 1.00 84.44 181 VAL A CA 1
ATOM 1489 C C . VAL A 1 181 ? 14.265 -17.103 -33.454 1.00 84.44 181 VAL A C 1
ATOM 1491 O O . VAL A 1 181 ? 15.239 -16.417 -33.784 1.00 84.44 181 VAL A O 1
ATOM 1494 N N . ARG A 1 182 ? 13.235 -17.315 -34.271 1.00 84.25 182 ARG A N 1
ATOM 1495 C CA . ARG A 1 182 ? 13.067 -16.608 -35.543 1.00 84.25 182 ARG A CA 1
ATOM 1496 C C . ARG A 1 182 ? 11.844 -15.707 -35.488 1.00 84.25 182 ARG A C 1
ATOM 1498 O O . ARG A 1 182 ? 10.803 -16.107 -34.979 1.00 84.25 182 ARG A O 1
ATOM 1505 N N . VAL A 1 183 ? 11.960 -14.493 -36.025 1.00 86.06 183 VAL A N 1
ATOM 1506 C CA . VAL A 1 183 ? 10.877 -13.498 -35.990 1.00 86.06 183 VAL A CA 1
ATOM 1507 C C . VAL A 1 183 ? 10.505 -13.036 -37.391 1.00 86.06 183 VAL A C 1
ATOM 1509 O O . VAL A 1 183 ? 11.358 -12.542 -38.129 1.00 86.06 183 VAL A O 1
ATOM 1512 N N . LYS A 1 184 ? 9.219 -13.129 -37.736 1.00 86.12 184 LYS A N 1
ATOM 1513 C CA . LYS A 1 184 ? 8.654 -12.673 -39.014 1.00 86.12 184 LYS A CA 1
ATOM 1514 C C . LYS A 1 184 ? 7.911 -11.342 -38.844 1.00 86.12 184 LYS A C 1
ATOM 1516 O O . LYS A 1 184 ? 6.692 -11.319 -38.755 1.00 86.12 184 LYS A O 1
ATOM 1521 N N . LYS A 1 185 ? 8.645 -10.225 -38.739 1.00 83.44 185 LYS A N 1
ATOM 1522 C CA . LYS A 1 185 ? 8.073 -8.877 -38.487 1.00 83.44 185 LYS A CA 1
ATOM 1523 C C . LYS A 1 185 ? 8.316 -7.856 -39.606 1.00 83.44 185 LYS A C 1
ATOM 1525 O O . LYS A 1 185 ? 7.490 -6.972 -39.796 1.00 83.44 185 LYS A O 1
ATOM 1530 N N . PHE A 1 186 ? 9.462 -7.910 -40.284 1.00 76.81 186 PHE A N 1
ATOM 1531 C CA . PHE A 1 186 ? 9.985 -6.748 -41.018 1.00 76.81 186 PHE A CA 1
ATOM 1532 C C . PHE A 1 186 ? 9.727 -6.739 -42.531 1.00 76.81 186 PHE A C 1
ATOM 1534 O O . PHE A 1 186 ? 9.655 -5.665 -43.114 1.00 76.81 186 PHE A O 1
ATOM 1541 N N . ASP A 1 187 ? 9.672 -7.901 -43.174 1.00 72.38 187 ASP A N 1
ATOM 1542 C CA . ASP A 1 187 ? 9.706 -8.045 -44.641 1.00 72.38 187 ASP A CA 1
ATOM 1543 C C . ASP A 1 187 ? 9.153 -9.409 -45.094 1.00 72.38 187 ASP A C 1
ATOM 1545 O O . ASP A 1 187 ? 9.628 -9.995 -46.065 1.00 72.38 187 ASP A O 1
ATOM 1549 N N . ASP A 1 188 ? 8.202 -9.962 -44.334 1.00 70.56 188 ASP A N 1
ATOM 1550 C CA . ASP A 1 188 ? 7.656 -11.314 -44.523 1.00 70.56 188 ASP A CA 1
ATOM 1551 C C . ASP A 1 188 ? 8.706 -12.443 -44.570 1.00 70.56 188 ASP A C 1
ATOM 1553 O O . ASP A 1 188 ? 8.396 -13.573 -44.953 1.00 70.56 188 ASP A O 1
ATOM 1557 N N . LYS A 1 189 ? 9.933 -12.187 -44.103 1.00 76.81 189 LYS A N 1
ATOM 1558 C CA . LYS A 1 189 ? 10.973 -13.198 -43.881 1.00 76.81 189 LYS A CA 1
ATOM 1559 C C . LYS A 1 189 ? 11.221 -13.393 -42.392 1.00 76.81 189 LYS A C 1
ATOM 1561 O O . LYS A 1 189 ? 10.948 -12.517 -41.573 1.00 76.81 189 LYS A O 1
ATOM 1566 N N . TYR A 1 190 ? 11.750 -14.561 -42.049 1.00 82.38 190 TYR A N 1
ATOM 1567 C CA . TYR A 1 190 ? 12.201 -14.862 -40.698 1.00 82.38 190 TYR A CA 1
ATOM 1568 C C . TYR A 1 190 ? 13.604 -14.304 -40.470 1.00 82.38 190 TYR A C 1
ATOM 1570 O O . TYR A 1 190 ? 14.521 -14.612 -41.225 1.00 82.38 190 TYR A O 1
ATOM 1578 N N . HIS A 1 191 ? 13.762 -13.518 -39.408 1.00 81.31 191 HIS A N 1
ATOM 1579 C CA . HIS A 1 191 ? 15.046 -12.974 -38.963 1.00 81.31 191 HIS A CA 1
ATOM 1580 C C . HIS A 1 191 ? 15.499 -13.701 -37.705 1.00 81.31 191 HIS A C 1
ATOM 1582 O O . HIS A 1 191 ? 14.707 -13.869 -36.772 1.00 81.31 191 HIS A O 1
ATOM 1588 N N . ASN A 1 192 ? 16.766 -14.109 -37.668 1.00 82.00 192 ASN A N 1
ATOM 1589 C CA . ASN A 1 192 ? 17.335 -14.791 -36.511 1.00 82.00 192 ASN A CA 1
ATOM 1590 C C . ASN A 1 192 ? 17.544 -13.807 -35.354 1.00 82.00 192 ASN A C 1
ATOM 1592 O O . ASN A 1 192 ? 18.148 -12.738 -35.515 1.00 82.00 192 ASN A O 1
ATOM 1596 N N . ALA A 1 193 ? 17.075 -14.190 -34.169 1.00 84.69 193 ALA A N 1
ATOM 1597 C CA . ALA A 1 193 ? 17.235 -13.417 -32.952 1.00 84.69 193 ALA A CA 1
ATOM 1598 C C . ALA A 1 193 ? 17.542 -14.309 -31.751 1.00 84.69 193 ALA A C 1
ATOM 1600 O O . ALA A 1 193 ? 17.294 -15.515 -31.745 1.00 84.69 193 ALA A O 1
ATOM 1601 N N . ARG A 1 194 ? 18.061 -13.684 -30.698 1.00 85.06 194 ARG A N 1
ATOM 1602 C CA . ARG A 1 194 ? 18.184 -14.305 -29.378 1.00 85.06 194 ARG A CA 1
ATOM 1603 C C . ARG A 1 194 ? 17.454 -13.496 -28.319 1.00 85.06 194 ARG A C 1
ATOM 1605 O O . ARG A 1 194 ? 17.472 -12.263 -28.359 1.00 85.06 194 ARG A O 1
ATOM 1612 N N . THR A 1 195 ? 16.893 -14.177 -27.332 1.00 87.25 195 THR A N 1
ATOM 1613 C CA . THR A 1 195 ? 16.335 -13.531 -26.144 1.00 87.25 195 THR A CA 1
ATOM 1614 C C . THR A 1 195 ? 17.464 -13.006 -25.264 1.00 87.25 195 THR A C 1
ATOM 1616 O O . THR A 1 195 ? 18.347 -13.761 -24.856 1.00 87.25 195 THR A O 1
ATOM 1619 N N . ILE A 1 196 ? 17.455 -11.706 -24.980 1.00 88.69 196 ILE A N 1
ATOM 1620 C CA . ILE A 1 196 ? 18.451 -11.036 -24.131 1.00 88.69 196 ILE A CA 1
ATOM 1621 C C . ILE A 1 196 ? 17.878 -10.563 -22.795 1.00 88.69 196 ILE A C 1
ATOM 1623 O O . ILE A 1 196 ? 18.650 -10.325 -21.873 1.00 88.69 196 ILE A O 1
ATOM 1627 N N . ASP A 1 197 ? 16.557 -10.440 -22.684 1.00 86.00 197 ASP A N 1
ATOM 1628 C CA . ASP A 1 197 ? 15.877 -10.055 -21.447 1.00 86.00 197 ASP A CA 1
ATOM 1629 C C . ASP A 1 197 ? 14.438 -10.591 -21.443 1.00 86.00 197 ASP A C 1
ATOM 1631 O O . ASP A 1 197 ? 13.863 -10.844 -22.506 1.00 86.00 197 ASP A O 1
ATOM 1635 N N . VAL A 1 198 ? 13.868 -10.771 -20.256 1.00 86.38 198 VAL A N 1
ATOM 1636 C CA . VAL A 1 198 ? 12.490 -11.235 -20.050 1.00 86.38 198 VAL A CA 1
ATOM 1637 C C . VAL A 1 198 ? 11.868 -10.398 -18.939 1.00 86.38 198 VAL A C 1
ATOM 1639 O O . VAL A 1 198 ? 12.361 -10.388 -17.813 1.00 86.38 198 VAL A O 1
ATOM 1642 N N . ASP A 1 199 ? 10.767 -9.719 -19.249 1.00 86.38 199 ASP A N 1
ATOM 1643 C CA . ASP A 1 199 ? 10.004 -8.908 -18.301 1.00 86.38 199 ASP A CA 1
ATOM 1644 C C . ASP A 1 199 ? 8.538 -9.340 -18.373 1.00 86.38 199 ASP A C 1
ATOM 1646 O O . ASP A 1 199 ? 7.831 -9.012 -19.323 1.00 86.38 199 ASP A O 1
ATOM 1650 N N . CYS A 1 200 ? 8.086 -10.111 -17.385 1.00 88.31 200 CYS A N 1
ATOM 1651 C CA . CYS A 1 200 ? 6.706 -10.593 -17.279 1.00 88.31 200 CYS A CA 1
ATOM 1652 C C . CYS A 1 200 ? 6.227 -11.300 -18.568 1.00 88.31 200 CYS A C 1
ATOM 1654 O O . CYS A 1 200 ? 6.698 -12.398 -18.865 1.00 88.31 200 CYS A O 1
ATOM 1656 N N . SER A 1 201 ? 5.307 -10.693 -19.330 1.00 90.50 201 SER A N 1
ATOM 1657 C CA . SER A 1 201 ? 4.767 -11.263 -20.573 1.00 90.50 201 SER A CA 1
ATOM 1658 C C . SER A 1 201 ? 5.514 -10.860 -21.849 1.00 90.50 201 SER A C 1
ATOM 1660 O O . SER A 1 201 ? 5.126 -11.285 -22.942 1.00 90.50 201 SER A O 1
ATOM 1662 N N . ILE A 1 202 ? 6.576 -10.055 -21.749 1.00 92.94 202 ILE A N 1
ATOM 1663 C CA . ILE A 1 202 ? 7.383 -9.627 -22.897 1.00 92.94 202 ILE A CA 1
ATOM 1664 C C . ILE A 1 202 ? 8.815 -10.151 -22.821 1.00 92.94 202 ILE A C 1
ATOM 1666 O O . ILE A 1 202 ? 9.403 -10.312 -21.752 1.00 92.94 202 ILE A O 1
ATOM 1670 N N . ILE A 1 203 ? 9.394 -10.376 -23.994 1.00 92.44 203 ILE A N 1
ATOM 1671 C CA . ILE A 1 203 ? 10.790 -10.758 -24.173 1.00 92.44 203 ILE A CA 1
ATOM 1672 C C . ILE A 1 203 ? 11.503 -9.721 -25.030 1.00 92.44 203 ILE A C 1
ATOM 1674 O O . ILE A 1 203 ? 10.931 -9.173 -25.978 1.00 92.44 203 ILE A O 1
ATOM 1678 N N . LYS A 1 204 ? 12.764 -9.454 -24.700 1.00 93.75 204 LYS A N 1
ATOM 1679 C CA . LYS A 1 204 ? 13.638 -8.589 -25.485 1.00 93.75 204 LYS A CA 1
ATOM 1680 C C . LYS A 1 204 ? 14.470 -9.444 -26.420 1.00 93.75 204 LYS A C 1
ATOM 1682 O O . LYS A 1 204 ? 15.214 -10.317 -25.974 1.00 93.75 204 LYS A O 1
ATOM 1687 N N . LEU A 1 205 ? 14.365 -9.170 -27.710 1.00 90.62 205 LEU A N 1
ATOM 1688 C CA . LEU A 1 205 ? 15.024 -9.909 -28.775 1.00 90.62 205 LEU A CA 1
ATOM 1689 C C . LEU A 1 205 ? 16.138 -9.065 -29.377 1.00 90.62 205 LEU A C 1
ATOM 1691 O O . LEU A 1 205 ? 15.915 -7.901 -29.699 1.00 90.62 205 LEU A O 1
ATOM 1695 N N . LYS A 1 206 ? 17.322 -9.662 -29.541 1.00 88.19 206 LYS A N 1
ATOM 1696 C CA . LYS A 1 206 ? 18.455 -9.074 -30.261 1.00 88.19 206 LYS A CA 1
ATOM 1697 C C . LYS A 1 206 ? 18.651 -9.780 -31.597 1.00 88.19 206 LYS A C 1
ATOM 1699 O O . LYS A 1 206 ? 18.881 -10.988 -31.605 1.00 88.19 206 LYS A O 1
ATOM 1704 N N . PHE A 1 207 ? 18.606 -9.022 -32.687 1.00 84.31 207 PHE A N 1
ATOM 1705 C CA . PHE A 1 207 ? 18.845 -9.502 -34.048 1.00 84.31 207 PHE A CA 1
ATOM 1706 C C . PHE A 1 207 ? 20.326 -9.424 -34.406 1.00 84.31 207 PHE A C 1
ATOM 1708 O O . PHE A 1 207 ? 21.012 -8.467 -34.045 1.00 84.31 207 PHE A O 1
ATOM 1715 N N . TYR A 1 208 ? 20.809 -10.419 -35.145 1.00 73.50 208 TYR A N 1
ATOM 1716 C CA . TYR A 1 208 ? 22.201 -10.472 -35.603 1.00 73.50 208 TYR A CA 1
ATOM 1717 C C . TYR A 1 208 ? 22.405 -9.778 -36.955 1.00 73.50 208 TYR A C 1
ATOM 1719 O O . TYR A 1 208 ? 23.431 -9.148 -37.184 1.00 73.50 208 TYR A O 1
ATOM 1727 N N . GLU A 1 209 ? 21.405 -9.857 -37.831 1.00 69.62 209 GLU A N 1
ATOM 1728 C CA . GLU A 1 209 ? 21.495 -9.459 -39.244 1.00 69.62 209 GLU A CA 1
ATOM 1729 C C . GLU A 1 209 ? 21.016 -8.010 -39.501 1.00 69.62 209 GLU A C 1
ATOM 1731 O O . GLU A 1 209 ? 21.077 -7.516 -40.624 1.00 69.62 209 GLU A O 1
ATOM 1736 N N . ARG A 1 210 ? 20.528 -7.298 -38.470 1.00 67.56 210 ARG A N 1
ATOM 1737 C CA . ARG A 1 210 ? 19.875 -5.978 -38.592 1.00 67.56 210 ARG A CA 1
ATOM 1738 C C . ARG A 1 210 ? 20.668 -4.881 -37.881 1.00 67.56 210 ARG A C 1
ATOM 1740 O O . ARG A 1 210 ? 20.818 -4.923 -36.667 1.00 67.56 210 ARG A O 1
ATOM 1747 N N . GLN A 1 211 ? 21.083 -3.847 -38.617 1.00 60.94 211 GLN A N 1
ATOM 1748 C CA . GLN A 1 211 ? 21.822 -2.699 -38.061 1.00 60.94 211 GLN A CA 1
ATOM 1749 C C . GLN A 1 211 ? 20.920 -1.551 -37.559 1.00 60.94 211 GLN A C 1
ATOM 1751 O O . GLN A 1 211 ? 21.282 -0.867 -36.608 1.00 60.94 211 GLN A O 1
ATOM 1756 N N . ALA A 1 212 ? 19.736 -1.345 -38.155 1.00 57.25 212 ALA A N 1
ATOM 1757 C CA . ALA A 1 212 ? 18.853 -0.213 -37.826 1.00 57.25 212 ALA A CA 1
ATOM 1758 C C . ALA A 1 212 ? 17.929 -0.451 -36.611 1.00 57.25 212 ALA A C 1
ATOM 1760 O O . ALA A 1 212 ? 17.572 0.489 -35.906 1.00 57.25 212 ALA A O 1
ATOM 1761 N N . GLN A 1 213 ? 17.535 -1.703 -36.359 1.00 66.19 213 GLN A N 1
ATOM 1762 C CA . GLN A 1 213 ? 16.747 -2.118 -35.192 1.00 66.19 213 GLN A CA 1
ATOM 1763 C C . GLN A 1 213 ? 17.343 -3.408 -34.635 1.00 66.19 213 GLN A C 1
ATOM 1765 O O . GLN A 1 213 ? 16.885 -4.512 -34.923 1.00 66.19 213 GLN A O 1
ATOM 1770 N N . THR A 1 214 ? 18.424 -3.251 -33.880 1.00 78.69 214 THR A N 1
ATOM 1771 C CA . THR A 1 214 ? 19.185 -4.370 -33.315 1.00 78.69 214 THR A CA 1
ATOM 1772 C C . THR A 1 214 ? 18.432 -5.071 -32.189 1.00 78.69 214 THR A C 1
ATOM 1774 O O . THR A 1 214 ? 18.655 -6.259 -31.970 1.00 78.69 214 THR A O 1
ATOM 1777 N N . GLU A 1 215 ? 17.544 -4.365 -31.479 1.00 89.00 215 GLU A N 1
ATOM 1778 C CA . GLU A 1 215 ? 16.835 -4.877 -30.306 1.00 89.00 215 GLU A CA 1
ATOM 1779 C C . GLU A 1 215 ? 15.376 -4.410 -30.264 1.00 89.00 215 GLU A C 1
ATOM 1781 O O . GLU A 1 215 ? 15.102 -3.220 -30.427 1.00 89.00 215 GLU A O 1
ATOM 1786 N N . ILE A 1 216 ? 14.442 -5.325 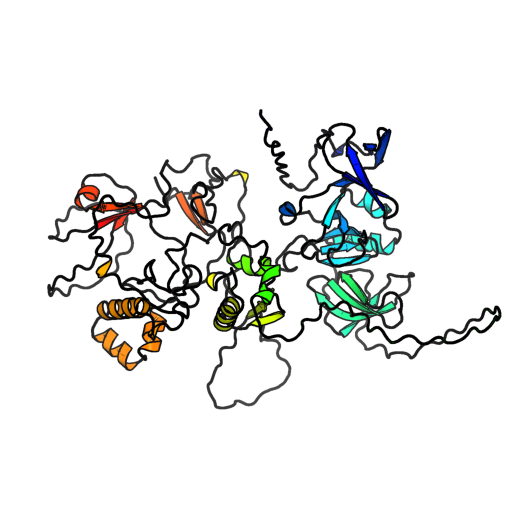-29.991 1.00 91.06 216 ILE A N 1
ATOM 1787 C CA . ILE A 1 216 ? 13.016 -5.004 -29.814 1.00 91.06 216 ILE A CA 1
ATOM 1788 C C . ILE A 1 216 ? 12.410 -5.784 -28.649 1.00 91.06 216 ILE A C 1
ATOM 1790 O O . ILE A 1 216 ? 12.855 -6.884 -28.331 1.00 91.06 216 ILE A O 1
ATOM 1794 N N . TRP A 1 217 ? 11.360 -5.233 -28.048 1.00 94.19 217 TRP A N 1
ATOM 1795 C CA . TRP A 1 217 ? 10.506 -5.946 -27.102 1.00 94.19 217 TRP A CA 1
ATOM 1796 C C . TRP A 1 217 ? 9.261 -6.477 -27.814 1.00 94.19 217 TRP A C 1
ATOM 1798 O O . TRP A 1 217 ? 8.625 -5.753 -28.584 1.00 94.19 217 TRP A O 1
ATOM 1808 N N . MET A 1 218 ? 8.909 -7.735 -27.556 1.00 92.19 218 MET A N 1
ATOM 1809 C CA . MET A 1 218 ? 7.732 -8.397 -28.119 1.00 92.19 218 MET A CA 1
ATOM 1810 C C . MET A 1 218 ? 7.009 -9.227 -27.065 1.00 92.19 218 MET A C 1
ATOM 1812 O O . MET A 1 218 ? 7.623 -9.725 -26.126 1.00 92.19 218 MET A O 1
ATOM 1816 N N . HIS A 1 219 ? 5.701 -9.408 -27.241 1.00 92.56 219 HIS A N 1
ATOM 1817 C CA . HIS A 1 219 ? 4.924 -10.327 -26.414 1.00 92.56 219 HIS A CA 1
ATOM 1818 C C . HIS A 1 219 ? 5.408 -11.769 -26.613 1.00 92.56 219 HIS A C 1
ATOM 1820 O O . HIS A 1 219 ? 5.546 -12.215 -27.751 1.00 92.56 219 HIS A O 1
ATOM 1826 N N . GLN A 1 220 ? 5.633 -12.508 -25.524 1.00 88.75 220 GLN A N 1
ATOM 1827 C CA . GLN A 1 220 ? 6.238 -13.847 -25.572 1.00 88.75 220 GLN A CA 1
ATOM 1828 C C . GLN A 1 220 ? 5.404 -14.865 -26.367 1.00 88.75 220 GLN A C 1
ATOM 1830 O O . GLN A 1 220 ? 5.951 -15.744 -27.014 1.00 88.75 220 GLN A O 1
ATOM 1835 N N . HIS A 1 221 ? 4.079 -14.711 -26.380 1.00 87.19 221 HIS A N 1
ATOM 1836 C CA . HIS A 1 221 ? 3.163 -15.562 -27.155 1.00 87.19 221 HIS A CA 1
ATOM 1837 C C . HIS A 1 221 ? 2.822 -14.998 -28.549 1.00 87.19 221 HIS A C 1
ATOM 1839 O O . HIS A 1 221 ? 1.774 -15.323 -29.104 1.00 87.19 221 HIS A O 1
ATOM 1845 N N . SER A 1 222 ? 3.635 -14.083 -29.084 1.00 88.25 222 SER A N 1
ATOM 1846 C CA . SER A 1 222 ? 3.411 -13.509 -30.414 1.00 88.25 222 SER A CA 1
ATOM 1847 C C . SER A 1 222 ? 3.532 -14.584 -31.497 1.00 88.25 222 SER A C 1
ATOM 1849 O O . SER A 1 222 ? 4.543 -15.272 -31.568 1.00 88.25 222 SER A O 1
ATOM 1851 N N . LEU A 1 223 ? 2.551 -14.669 -32.398 1.00 85.50 223 LEU A N 1
ATOM 1852 C CA . LEU A 1 223 ? 2.571 -15.570 -33.565 1.00 85.50 223 LEU A CA 1
ATOM 1853 C C . LEU A 1 223 ? 3.685 -15.254 -34.563 1.00 85.50 223 LEU A C 1
ATOM 1855 O O . LEU A 1 223 ? 3.957 -16.029 -35.475 1.00 85.50 223 LEU A O 1
ATOM 1859 N N . LEU A 1 224 ? 4.286 -14.076 -34.429 1.00 86.75 224 LEU A N 1
ATOM 1860 C CA . LEU A 1 224 ? 5.415 -13.659 -35.245 1.00 86.75 224 LEU A CA 1
ATOM 1861 C C . LEU A 1 224 ? 6.704 -14.389 -34.843 1.00 86.75 224 LEU A C 1
ATOM 1863 O O . LEU A 1 224 ? 7.688 -14.285 -35.572 1.00 86.75 224 LEU A O 1
ATOM 1867 N N . ILE A 1 225 ? 6.712 -15.056 -33.683 1.00 86.94 225 ILE A N 1
ATOM 1868 C CA . ILE A 1 225 ? 7.847 -15.794 -33.131 1.00 86.94 225 ILE A CA 1
ATOM 1869 C C . ILE A 1 225 ? 7.671 -17.274 -33.471 1.00 86.94 225 ILE A C 1
ATOM 1871 O O . ILE A 1 225 ? 6.666 -17.883 -33.115 1.00 86.94 225 ILE A O 1
ATOM 1875 N N . ASP A 1 226 ? 8.670 -17.841 -34.138 1.00 81.06 226 ASP A N 1
ATOM 1876 C CA . ASP A 1 226 ? 8.832 -19.282 -34.310 1.00 81.06 226 ASP A CA 1
ATOM 1877 C C . ASP A 1 226 ? 9.851 -19.792 -33.278 1.00 81.06 226 ASP A C 1
ATOM 1879 O O . ASP A 1 226 ? 11.012 -19.358 -33.260 1.00 81.06 226 ASP A O 1
ATOM 1883 N N . ASP A 1 227 ? 9.375 -20.661 -32.384 1.00 66.25 227 ASP A N 1
ATOM 1884 C CA . ASP A 1 227 ? 10.071 -21.218 -31.219 1.00 66.25 227 ASP A CA 1
ATOM 1885 C C . ASP A 1 227 ? 10.467 -22.695 -31.385 1.00 66.25 227 ASP A C 1
ATOM 1887 O O . ASP A 1 227 ? 11.013 -23.304 -30.461 1.00 66.25 227 ASP A O 1
ATOM 1891 N N . THR A 1 228 ? 10.266 -23.262 -32.579 1.00 67.88 228 THR A N 1
ATOM 1892 C CA . THR A 1 228 ? 10.530 -24.679 -32.883 1.00 67.88 228 THR A CA 1
ATOM 1893 C C . THR A 1 228 ? 12.021 -25.038 -32.987 1.00 67.88 228 THR A C 1
ATOM 1895 O O . THR A 1 228 ? 12.372 -26.208 -33.151 1.00 67.88 228 THR A O 1
ATOM 1898 N N . ILE A 1 229 ? 12.929 -24.064 -32.849 1.00 59.28 229 ILE A N 1
ATOM 1899 C CA . ILE A 1 229 ? 14.379 -24.237 -33.018 1.00 59.28 229 ILE A CA 1
ATOM 1900 C C . ILE A 1 229 ? 15.093 -24.124 -31.662 1.00 59.28 229 ILE A C 1
ATOM 1902 O O . ILE A 1 229 ? 15.113 -23.063 -31.047 1.00 59.28 229 ILE A O 1
ATOM 1906 N N . ILE A 1 230 ? 15.725 -25.217 -31.212 1.00 51.09 230 ILE A N 1
ATOM 1907 C CA . ILE A 1 230 ? 16.390 -25.326 -29.891 1.00 51.09 230 ILE A CA 1
ATOM 1908 C C . ILE A 1 230 ? 17.935 -25.371 -30.009 1.00 51.09 230 ILE A C 1
ATOM 1910 O O . ILE A 1 230 ? 18.641 -25.256 -29.008 1.00 51.09 230 ILE A O 1
ATOM 1914 N N . ALA A 1 231 ? 18.495 -25.490 -31.220 1.00 48.50 231 ALA A N 1
ATOM 1915 C CA . ALA A 1 231 ? 19.946 -25.558 -31.439 1.00 48.50 231 ALA A CA 1
ATOM 1916 C C . ALA A 1 231 ? 20.568 -24.175 -31.740 1.00 48.50 231 ALA A C 1
ATOM 1918 O O . ALA A 1 231 ? 19.920 -23.349 -32.391 1.00 48.50 231 ALA A O 1
ATOM 1919 N N . PRO A 1 232 ? 21.824 -23.913 -31.313 1.00 43.94 232 PRO A N 1
ATOM 1920 C CA . PRO A 1 232 ? 22.546 -22.708 -31.697 1.00 43.94 232 PRO A CA 1
ATOM 1921 C C . PRO A 1 232 ? 22.747 -22.728 -33.211 1.00 43.94 232 PRO A C 1
ATOM 1923 O O . PRO A 1 232 ? 23.454 -23.578 -33.744 1.00 43.94 232 PRO A O 1
ATOM 1926 N N . ILE A 1 233 ? 22.100 -21.799 -33.910 1.00 48.25 233 ILE A N 1
ATOM 1927 C CA . ILE A 1 233 ? 22.420 -21.542 -35.310 1.00 48.25 233 ILE A CA 1
ATOM 1928 C C . ILE A 1 233 ? 23.839 -20.975 -35.283 1.00 48.25 233 ILE A C 1
ATOM 1930 O O . ILE A 1 233 ? 24.059 -19.917 -34.685 1.00 48.25 233 ILE A O 1
ATOM 1934 N N . GLU A 1 234 ? 24.803 -21.714 -35.842 1.00 43.06 234 GLU A N 1
ATOM 1935 C CA . GLU A 1 234 ? 26.148 -21.197 -36.075 1.00 43.06 234 GLU A CA 1
ATOM 1936 C C . GLU A 1 234 ? 26.003 -19.813 -36.695 1.00 43.06 234 GLU A C 1
ATOM 1938 O O . GLU A 1 234 ? 25.254 -19.626 -37.657 1.00 43.06 234 GLU A O 1
ATOM 1943 N N . ILE A 1 235 ? 26.667 -18.829 -36.090 1.00 45.22 235 ILE A N 1
ATOM 1944 C CA . ILE A 1 235 ? 26.787 -17.497 -36.661 1.00 45.22 235 ILE A CA 1
ATOM 1945 C C . ILE A 1 235 ? 27.507 -17.705 -37.990 1.00 45.22 235 ILE A C 1
ATOM 1947 O O . ILE A 1 235 ? 28.734 -17.746 -38.039 1.00 45.22 235 ILE A O 1
ATOM 1951 N N . ALA A 1 236 ? 26.746 -17.881 -39.066 1.00 34.25 236 ALA A N 1
ATOM 1952 C CA . ALA A 1 236 ? 27.283 -17.741 -40.393 1.00 34.25 236 ALA A CA 1
ATOM 1953 C C . ALA A 1 236 ? 27.684 -16.270 -40.499 1.00 34.25 236 ALA A C 1
ATOM 1955 O O . ALA A 1 236 ? 26.848 -15.366 -40.550 1.00 34.25 236 ALA A O 1
ATOM 1956 N N . SER A 1 237 ? 28.996 -16.069 -40.405 1.00 27.56 237 SER A N 1
ATOM 1957 C CA . SER A 1 237 ? 29.789 -14.996 -40.989 1.00 27.56 237 SER A CA 1
ATOM 1958 C C . SER A 1 237 ? 29.063 -14.240 -42.110 1.00 27.56 237 SER A C 1
ATOM 1960 O O . SER A 1 237 ? 28.293 -14.840 -42.861 1.00 27.56 237 SER A O 1
ATOM 1962 N N . PRO A 1 238 ? 29.325 -12.929 -42.262 1.00 30.73 238 PRO A N 1
ATOM 1963 C CA . PRO A 1 238 ? 28.531 -12.042 -43.101 1.00 30.73 238 PRO A CA 1
ATOM 1964 C C . PRO A 1 238 ? 28.387 -12.622 -44.506 1.00 30.73 238 PRO A C 1
ATOM 1966 O O . PRO A 1 238 ? 29.369 -12.743 -45.240 1.00 30.73 238 PRO A O 1
ATOM 1969 N N . VAL A 1 239 ? 27.156 -12.968 -44.890 1.00 27.34 239 VAL A N 1
ATOM 1970 C CA . VAL A 1 239 ? 26.846 -13.262 -46.284 1.00 27.34 239 VAL A CA 1
ATOM 1971 C C . VAL A 1 239 ? 26.945 -11.938 -47.027 1.00 27.34 239 VAL A C 1
ATOM 1973 O O . VAL A 1 239 ? 26.036 -11.109 -47.031 1.00 27.34 239 VAL A O 1
ATOM 1976 N N . ILE A 1 240 ? 28.115 -11.744 -47.626 1.00 32.66 240 ILE A N 1
ATOM 1977 C CA . ILE A 1 240 ? 28.344 -10.840 -48.737 1.00 32.66 240 ILE A CA 1
ATOM 1978 C C . ILE A 1 240 ? 27.321 -11.217 -49.812 1.00 32.66 240 ILE A C 1
ATOM 1980 O O . ILE A 1 240 ? 27.505 -12.180 -50.551 1.00 32.66 240 ILE A O 1
ATOM 1984 N N . LEU A 1 241 ? 26.239 -10.450 -49.912 1.00 26.97 241 LEU A N 1
ATOM 1985 C CA . LEU A 1 241 ? 25.472 -10.360 -51.145 1.00 26.97 241 LEU A CA 1
ATOM 1986 C C . LEU A 1 241 ? 26.013 -9.161 -51.914 1.00 26.97 241 LEU A C 1
ATOM 1988 O O . LEU A 1 241 ? 25.575 -8.023 -51.755 1.00 26.97 241 LEU A O 1
ATOM 1992 N N . GLN A 1 242 ? 27.008 -9.446 -52.754 1.00 27.00 242 GLN A N 1
ATOM 1993 C CA . GLN A 1 242 ? 27.258 -8.629 -53.928 1.00 27.00 242 GLN A CA 1
ATOM 1994 C C . GLN A 1 242 ? 25.965 -8.592 -54.747 1.00 27.00 242 GLN A C 1
ATOM 1996 O O . GLN A 1 242 ? 25.489 -9.632 -55.190 1.00 27.00 242 GLN A O 1
ATOM 2001 N N . ASN A 1 243 ? 25.435 -7.395 -54.991 1.00 25.55 243 ASN A N 1
ATOM 2002 C CA . ASN A 1 243 ? 24.985 -7.053 -56.332 1.00 25.55 243 ASN A CA 1
ATOM 2003 C C . ASN A 1 243 ? 25.035 -5.541 -56.577 1.00 25.55 243 ASN A C 1
ATOM 2005 O O . ASN A 1 243 ? 24.200 -4.760 -56.132 1.00 25.55 243 ASN A O 1
ATOM 2009 N N . LYS A 1 244 ? 26.100 -5.196 -57.306 1.00 26.67 244 LYS A N 1
ATOM 2010 C CA . LYS A 1 244 ? 26.310 -4.092 -58.245 1.00 26.67 244 LYS A CA 1
ATOM 2011 C C . LYS A 1 244 ? 25.090 -3.214 -58.563 1.00 26.67 244 LYS A C 1
ATOM 2013 O O . LYS A 1 244 ? 24.116 -3.700 -59.125 1.00 26.67 244 LYS A O 1
ATOM 2018 N N . ARG A 1 245 ? 25.295 -1.901 -58.401 1.00 25.64 245 ARG A N 1
ATOM 2019 C CA . ARG A 1 245 ? 25.067 -0.808 -59.380 1.00 25.64 245 ARG A CA 1
ATOM 2020 C C . ARG A 1 245 ? 25.890 0.397 -58.882 1.00 25.64 245 ARG A C 1
ATOM 2022 O O . ARG A 1 245 ? 25.575 0.947 -57.839 1.00 25.64 245 ARG A O 1
ATOM 2029 N N . LYS A 1 246 ? 27.138 0.566 -59.348 1.00 25.78 246 LYS A N 1
ATOM 2030 C CA . LYS A 1 246 ? 27.572 1.606 -60.313 1.00 25.78 246 LYS A CA 1
ATOM 2031 C C . LYS A 1 246 ? 26.727 2.887 -60.257 1.00 25.78 246 LYS A C 1
ATOM 2033 O O . LYS A 1 246 ? 25.604 2.850 -60.742 1.00 25.78 246 LYS A O 1
ATOM 2038 N N . TYR A 1 247 ? 27.291 3.960 -59.698 1.00 25.16 247 TYR A N 1
ATOM 2039 C CA . TYR A 1 247 ? 27.514 5.248 -60.376 1.00 25.16 247 TYR A CA 1
ATOM 2040 C C . TYR A 1 247 ? 28.433 6.142 -59.515 1.00 25.16 247 TYR A C 1
ATOM 2042 O O . TYR A 1 247 ? 28.070 6.547 -58.417 1.00 25.16 247 TYR A O 1
ATOM 2050 N N . ASP A 1 248 ? 29.658 6.274 -60.020 1.00 25.36 248 ASP A N 1
ATOM 2051 C CA . ASP A 1 248 ? 30.573 7.415 -60.147 1.00 25.36 248 ASP A CA 1
ATOM 2052 C C . ASP A 1 248 ? 30.810 8.456 -59.029 1.00 25.36 248 ASP A C 1
ATOM 2054 O O . ASP A 1 248 ? 29.919 9.108 -58.494 1.00 25.36 248 ASP A O 1
ATOM 2058 N N . GLU A 1 249 ? 32.118 8.580 -58.773 1.00 23.91 249 GLU A N 1
ATOM 2059 C CA . GLU A 1 249 ? 32.969 9.695 -58.338 1.00 23.91 249 GLU A CA 1
ATOM 2060 C C . GLU A 1 249 ? 32.355 11.104 -58.232 1.00 23.91 249 GLU A C 1
ATOM 2062 O O . GLU A 1 249 ? 31.655 11.557 -59.129 1.00 23.91 249 GLU A O 1
ATOM 2067 N N . ILE A 1 250 ? 32.762 11.848 -57.186 1.00 24.48 250 ILE A N 1
ATOM 2068 C CA . ILE A 1 250 ? 33.484 13.136 -57.306 1.00 24.48 250 ILE A CA 1
ATOM 2069 C C . ILE A 1 250 ? 34.010 13.620 -55.928 1.00 24.48 250 ILE A C 1
ATOM 2071 O O . ILE A 1 250 ? 33.281 13.728 -54.946 1.00 24.48 250 ILE A O 1
ATOM 2075 N N . SER A 1 251 ? 35.321 13.892 -55.925 1.00 23.55 251 SER A N 1
ATOM 2076 C CA . SER A 1 251 ? 36.128 14.862 -55.156 1.00 23.55 251 SER A CA 1
ATOM 2077 C C . SER A 1 251 ? 36.036 14.992 -53.623 1.00 23.55 251 SER A C 1
ATOM 2079 O O . SER A 1 251 ? 35.099 15.547 -53.056 1.00 23.55 251 SER A O 1
ATOM 2081 N N . THR A 1 252 ? 37.159 14.636 -52.987 1.00 21.84 252 THR A N 1
ATOM 2082 C CA . THR A 1 252 ? 37.989 15.496 -52.112 1.00 21.84 252 THR A CA 1
ATOM 2083 C C . THR A 1 252 ? 37.390 16.824 -51.627 1.00 21.84 252 THR A C 1
ATOM 2085 O O . THR A 1 252 ? 37.167 17.709 -52.444 1.00 21.84 252 THR A O 1
ATOM 2088 N N . ILE A 1 253 ? 37.343 17.027 -50.303 1.00 24.52 253 ILE A N 1
ATOM 2089 C CA . ILE A 1 253 ? 37.860 18.233 -49.627 1.00 24.52 253 ILE A CA 1
ATOM 2090 C C . ILE A 1 253 ? 38.246 17.882 -48.178 1.00 24.52 253 ILE A C 1
ATOM 2092 O O . ILE A 1 253 ? 37.696 17.001 -47.524 1.00 24.52 253 ILE A O 1
ATOM 2096 N N . SER A 1 254 ? 39.300 18.569 -47.773 1.00 23.23 254 SER A N 1
ATOM 2097 C CA . SER A 1 254 ? 40.227 18.458 -46.656 1.00 23.23 254 SER A CA 1
ATOM 2098 C C . SER A 1 254 ? 39.681 18.397 -45.227 1.00 23.23 254 SER A C 1
ATOM 2100 O O . SER A 1 254 ? 38.701 19.035 -44.856 1.00 23.23 254 SER A O 1
ATOM 2102 N N . ARG A 1 255 ? 40.496 17.720 -44.406 1.00 23.89 255 ARG A N 1
ATOM 2103 C CA . ARG A 1 255 ? 40.629 17.831 -42.948 1.00 23.89 255 ARG A CA 1
ATOM 2104 C C . ARG A 1 255 ? 40.474 19.270 -42.437 1.00 23.89 255 ARG A C 1
ATOM 2106 O O . ARG A 1 255 ? 41.243 20.145 -42.824 1.00 23.89 255 ARG A O 1
ATOM 2113 N N . SER A 1 256 ? 39.639 19.439 -41.419 1.00 23.78 256 SER A N 1
ATOM 2114 C CA . SER A 1 256 ? 39.926 20.352 -40.316 1.00 23.78 256 SER A CA 1
ATOM 2115 C C . SER A 1 256 ? 39.574 19.664 -38.998 1.00 23.78 256 SER A C 1
ATOM 2117 O O . SER A 1 256 ? 38.501 19.105 -38.787 1.00 23.78 256 SER A O 1
ATOM 2119 N N . SER A 1 257 ? 40.588 19.606 -38.150 1.00 25.67 257 SER A N 1
ATOM 2120 C CA . SER A 1 257 ? 40.597 19.056 -36.807 1.00 25.67 257 SER A CA 1
ATOM 2121 C C . SER A 1 257 ? 39.815 19.947 -35.847 1.00 25.67 257 SER A C 1
ATOM 2123 O O . SER A 1 257 ? 40.087 21.142 -35.736 1.00 25.67 257 SER A O 1
ATOM 2125 N N . SER A 1 258 ? 38.903 19.354 -35.082 1.00 24.61 258 SER A N 1
ATOM 2126 C CA . SER A 1 258 ? 38.419 19.908 -33.814 1.00 24.61 258 SER A CA 1
ATOM 2127 C C . SER A 1 258 ? 38.142 18.747 -32.855 1.00 24.61 258 SER A C 1
ATOM 2129 O O . SER A 1 258 ? 37.786 17.656 -33.308 1.00 24.61 258 SER A O 1
ATOM 2131 N N . PRO A 1 259 ? 38.382 18.931 -31.549 1.00 24.50 259 PRO A N 1
ATOM 2132 C CA . PRO A 1 259 ? 38.589 17.840 -30.610 1.00 24.50 259 PRO A CA 1
ATOM 2133 C C . PRO A 1 259 ? 37.318 17.024 -30.394 1.00 24.50 259 PRO A C 1
ATOM 2135 O O . PRO A 1 259 ? 36.200 17.534 -30.449 1.00 24.50 259 PRO A O 1
ATOM 2138 N N . ILE A 1 260 ? 37.530 15.741 -30.106 1.00 25.81 260 ILE A N 1
ATOM 2139 C CA . ILE A 1 260 ? 36.530 14.788 -29.631 1.00 25.81 260 ILE A CA 1
ATOM 2140 C C . ILE A 1 260 ? 35.806 15.413 -28.431 1.00 25.81 260 ILE A C 1
ATOM 2142 O O . ILE A 1 260 ? 36.282 15.369 -27.299 1.00 25.81 260 ILE A O 1
ATOM 2146 N N . SER A 1 261 ? 34.637 15.999 -28.678 1.00 23.91 261 SER A N 1
ATOM 2147 C CA . SER A 1 261 ? 33.645 16.213 -27.636 1.00 23.91 261 SER A CA 1
ATOM 2148 C C . SER A 1 261 ? 32.997 14.859 -27.392 1.00 23.91 261 SER A C 1
ATOM 2150 O O . SER A 1 261 ? 32.204 14.370 -28.201 1.00 23.91 261 SER A O 1
ATOM 2152 N N . ILE A 1 262 ? 33.397 14.225 -26.291 1.00 27.31 262 ILE A N 1
ATOM 2153 C CA . ILE A 1 262 ? 32.702 13.080 -25.713 1.00 27.31 262 ILE A CA 1
ATOM 2154 C C . ILE A 1 262 ? 31.271 13.550 -25.435 1.00 27.31 262 ILE A C 1
ATOM 2156 O O . ILE A 1 262 ? 31.002 14.208 -24.431 1.00 27.31 262 ILE A O 1
ATOM 2160 N N . ARG A 1 263 ? 30.341 13.253 -26.347 1.00 28.77 263 ARG A N 1
ATOM 2161 C CA . ARG A 1 263 ? 28.915 13.386 -26.056 1.00 28.77 263 ARG A CA 1
ATOM 2162 C C . ARG A 1 263 ? 28.588 12.367 -24.960 1.00 28.77 263 ARG A C 1
ATOM 2164 O O . ARG A 1 263 ? 28.907 11.190 -25.143 1.00 28.77 263 ARG A O 1
ATOM 2171 N N . PRO A 1 264 ? 27.974 12.769 -23.837 1.00 28.72 264 PRO A N 1
ATOM 2172 C CA . PRO A 1 264 ? 27.565 11.815 -22.823 1.00 28.72 264 PRO A CA 1
ATOM 2173 C C . PRO A 1 264 ? 26.511 10.878 -23.425 1.00 28.72 264 PRO A C 1
ATOM 2175 O O . PRO A 1 264 ? 25.496 11.317 -23.969 1.00 28.72 264 PRO A O 1
ATOM 2178 N N . LEU A 1 265 ? 26.781 9.576 -23.354 1.00 29.41 265 LEU A N 1
ATOM 2179 C CA . LEU A 1 265 ? 25.804 8.522 -23.620 1.00 29.41 265 LEU A CA 1
ATOM 2180 C C . LEU A 1 265 ? 24.579 8.721 -22.704 1.00 29.41 265 LEU A C 1
ATOM 2182 O O . LEU A 1 265 ? 24.759 9.075 -21.538 1.00 29.41 265 LEU A O 1
ATOM 2186 N N . PRO A 1 266 ? 23.343 8.454 -23.165 1.00 31.22 266 PRO A N 1
ATOM 2187 C CA . PRO A 1 266 ? 22.175 8.460 -22.293 1.00 31.22 266 PRO A CA 1
ATOM 2188 C C . PRO A 1 266 ? 22.294 7.307 -21.284 1.00 31.22 266 PRO A C 1
ATOM 2190 O O . PRO A 1 266 ? 22.084 6.139 -21.610 1.00 31.22 266 PRO A O 1
ATOM 2193 N N . SER A 1 267 ? 22.687 7.623 -20.051 1.00 34.66 267 SER A N 1
ATOM 2194 C CA . SER A 1 267 ? 22.879 6.650 -18.982 1.00 34.66 267 SER A CA 1
ATOM 2195 C C . SER A 1 267 ? 21.587 6.433 -18.190 1.00 34.66 267 SER A C 1
ATOM 2197 O O . SER A 1 267 ? 21.314 7.164 -17.246 1.00 34.66 267 SER A O 1
ATOM 2199 N N . ASN A 1 268 ? 20.856 5.357 -18.480 1.00 43.53 268 ASN A N 1
ATOM 2200 C CA . ASN A 1 268 ? 20.151 4.616 -17.423 1.00 43.53 268 ASN A CA 1
ATOM 2201 C C . ASN A 1 268 ? 21.045 3.465 -16.935 1.00 43.53 268 ASN A C 1
ATOM 2203 O O . ASN A 1 268 ? 20.621 2.318 -16.818 1.00 43.53 268 ASN A O 1
ATOM 2207 N N . PHE A 1 269 ? 22.318 3.772 -16.685 1.00 46.31 269 PHE A N 1
ATOM 2208 C CA . PHE A 1 269 ? 23.217 2.876 -15.974 1.00 46.31 269 PHE A CA 1
ATOM 2209 C C . PHE A 1 269 ? 23.115 3.214 -14.491 1.00 46.31 269 PHE A C 1
ATOM 2211 O O . PHE A 1 269 ? 23.404 4.341 -14.093 1.00 46.31 269 PHE A O 1
ATOM 2218 N N . TYR A 1 270 ? 22.714 2.243 -13.670 1.00 59.88 270 TYR A N 1
ATOM 2219 C CA . TYR A 1 270 ? 22.933 2.332 -12.231 1.00 59.88 270 TYR A CA 1
ATOM 2220 C C . TYR A 1 270 ? 24.435 2.491 -11.999 1.00 59.88 270 TYR A C 1
ATOM 2222 O O . TYR A 1 270 ? 25.203 1.562 -12.250 1.00 59.88 270 TYR A O 1
ATOM 2230 N N . GLN A 1 271 ? 24.860 3.673 -11.560 1.00 63.97 271 GLN A N 1
ATOM 2231 C CA . GLN A 1 271 ? 26.248 3.892 -11.185 1.00 63.97 271 GLN A CA 1
ATOM 2232 C C . GLN A 1 271 ? 26.452 3.492 -9.719 1.00 63.97 271 GLN A C 1
ATOM 2234 O O . GLN A 1 271 ? 25.620 3.838 -8.869 1.00 63.97 271 GLN A O 1
ATOM 2239 N N . PRO A 1 272 ? 27.536 2.766 -9.395 1.00 78.81 272 PRO A N 1
ATOM 2240 C CA . PRO A 1 272 ? 27.913 2.517 -8.012 1.00 78.81 272 PRO A CA 1
ATOM 2241 C C . PRO A 1 272 ? 28.072 3.839 -7.255 1.00 78.81 272 PRO A C 1
ATOM 2243 O O . PRO A 1 272 ? 28.755 4.748 -7.714 1.00 78.81 272 PRO A O 1
ATOM 2246 N N . HIS A 1 273 ? 27.434 3.950 -6.095 1.00 85.06 273 HIS A N 1
ATOM 2247 C CA . HIS A 1 273 ? 27.513 5.120 -5.223 1.00 85.06 273 HIS A CA 1
ATOM 2248 C C . HIS A 1 273 ? 27.266 4.700 -3.773 1.00 85.06 273 HIS A C 1
ATOM 2250 O O . HIS A 1 273 ? 26.725 3.623 -3.503 1.00 85.06 273 HIS A O 1
ATOM 2256 N N . GLN A 1 274 ? 27.624 5.570 -2.830 1.00 89.44 274 GLN A N 1
ATOM 2257 C CA . GLN A 1 274 ? 27.150 5.445 -1.456 1.00 89.44 274 GLN A CA 1
ATOM 2258 C C . GLN A 1 274 ? 25.735 6.008 -1.359 1.00 89.44 274 GLN A C 1
ATOM 2260 O O . GLN A 1 274 ? 25.485 7.136 -1.784 1.00 89.44 274 GLN A O 1
ATOM 2265 N N . CYS A 1 275 ? 24.804 5.219 -0.820 1.00 92.06 275 CYS A N 1
ATOM 2266 C CA . CYS A 1 275 ? 23.411 5.639 -0.729 1.00 92.06 275 CYS A CA 1
ATOM 2267 C C . CYS A 1 275 ? 23.280 6.939 0.082 1.00 92.06 275 CYS A C 1
ATOM 2269 O O . CYS A 1 275 ? 23.919 7.109 1.119 1.00 92.06 275 CYS A O 1
ATOM 2271 N N . SER A 1 276 ? 22.442 7.849 -0.400 1.00 92.50 276 SER A N 1
ATOM 2272 C CA . SER A 1 276 ? 22.169 9.152 0.208 1.00 92.50 276 SER A CA 1
ATOM 2273 C C . SER A 1 276 ? 20.702 9.530 -0.034 1.00 92.50 276 SER A C 1
ATOM 2275 O O . SER A 1 276 ? 20.007 8.812 -0.760 1.00 92.50 276 SER A O 1
ATOM 2277 N N . PRO A 1 277 ? 20.200 10.655 0.503 1.00 93.81 277 PRO A N 1
ATOM 2278 C CA . PRO A 1 277 ? 18.829 11.092 0.233 1.00 93.81 277 PRO A CA 1
ATOM 2279 C C . PRO A 1 277 ? 18.466 11.241 -1.253 1.00 93.81 277 PRO A C 1
ATOM 2281 O O . PRO A 1 277 ? 17.307 11.071 -1.629 1.00 93.81 277 PRO A O 1
ATOM 2284 N N . HIS A 1 278 ? 19.450 11.437 -2.137 1.00 89.31 278 HIS A N 1
ATOM 2285 C CA . HIS A 1 278 ? 19.234 11.455 -3.588 1.00 89.31 278 HIS A CA 1
ATOM 2286 C C . HIS A 1 278 ? 18.684 10.130 -4.137 1.00 89.31 278 HIS A C 1
ATOM 2288 O O . HIS A 1 278 ? 17.990 10.131 -5.150 1.00 89.31 278 HIS A O 1
ATOM 2294 N N . CYS A 1 279 ? 18.942 9.005 -3.462 1.00 89.62 279 CYS A N 1
ATOM 2295 C CA . CYS A 1 279 ? 18.483 7.682 -3.885 1.00 89.62 279 CYS A CA 1
ATOM 2296 C C . CYS A 1 279 ? 16.962 7.509 -3.820 1.00 89.62 279 CYS A C 1
ATOM 2298 O O . CYS A 1 279 ? 16.440 6.608 -4.471 1.00 89.62 279 CYS A O 1
ATOM 2300 N N . VAL A 1 280 ? 16.269 8.320 -3.014 1.00 91.88 280 VAL A N 1
ATOM 2301 C CA . VAL A 1 280 ? 14.810 8.256 -2.822 1.00 91.88 280 VAL A CA 1
ATOM 2302 C C . VAL A 1 280 ? 14.102 9.550 -3.226 1.00 91.88 280 VAL A C 1
ATOM 2304 O O . VAL A 1 280 ? 12.889 9.543 -3.399 1.00 91.88 280 VAL A O 1
ATOM 2307 N N . LEU A 1 281 ? 14.846 10.643 -3.446 1.00 85.12 281 LEU A N 1
ATOM 2308 C CA . LEU A 1 281 ? 14.312 11.982 -3.716 1.00 85.12 281 LEU A CA 1
ATOM 2309 C C . LEU A 1 281 ? 13.254 12.013 -4.830 1.00 85.12 281 LEU A C 1
ATOM 2311 O O . LEU A 1 281 ? 12.189 12.598 -4.654 1.00 85.12 281 LEU A O 1
ATOM 2315 N N . ILE A 1 282 ? 13.551 11.392 -5.975 1.00 79.81 282 ILE A N 1
ATOM 2316 C CA . ILE A 1 282 ? 12.627 11.347 -7.118 1.00 79.81 282 ILE A CA 1
ATOM 2317 C C . ILE A 1 282 ? 11.480 10.379 -6.825 1.00 79.81 282 ILE A C 1
ATOM 2319 O O . ILE A 1 282 ? 10.318 10.731 -7.011 1.00 79.81 282 ILE A O 1
ATOM 2323 N N . ALA A 1 283 ? 11.815 9.191 -6.321 1.00 82.00 283 ALA A N 1
ATOM 2324 C CA . ALA A 1 283 ? 10.865 8.107 -6.116 1.00 82.00 283 ALA A CA 1
ATOM 2325 C C . ALA A 1 283 ? 9.802 8.433 -5.049 1.00 82.00 283 ALA A C 1
ATOM 2327 O O . ALA A 1 283 ? 8.673 7.973 -5.130 1.00 82.00 283 ALA A O 1
ATOM 2328 N N . GLU A 1 284 ? 10.128 9.274 -4.067 1.00 89.25 284 GLU A N 1
ATOM 2329 C CA . GLU A 1 284 ? 9.217 9.669 -2.987 1.00 89.25 284 GLU A CA 1
ATOM 2330 C C . GLU A 1 284 ? 8.658 11.090 -3.152 1.00 89.25 284 GLU A C 1
ATOM 2332 O O . GLU A 1 284 ? 8.032 11.628 -2.229 1.00 89.25 284 GLU A O 1
ATOM 2337 N N . LYS A 1 285 ? 8.870 11.731 -4.311 1.00 84.00 285 LYS A N 1
ATOM 2338 C CA . LYS A 1 285 ? 8.424 13.111 -4.562 1.00 84.00 285 LYS A CA 1
ATOM 2339 C C . LYS A 1 285 ? 6.911 13.259 -4.370 1.00 84.00 285 LYS A C 1
ATOM 2341 O O . LYS A 1 285 ? 6.478 14.179 -3.680 1.00 84.00 285 LYS A O 1
ATOM 2346 N N . SER A 1 286 ? 6.142 12.317 -4.912 1.00 76.94 286 SER A N 1
ATOM 2347 C CA . SER A 1 286 ? 4.673 12.293 -4.852 1.00 76.94 286 SER A CA 1
ATOM 2348 C C . SER A 1 286 ? 4.119 11.524 -3.648 1.00 76.94 286 SER A C 1
ATOM 2350 O O . SER A 1 286 ? 2.908 11.474 -3.454 1.00 76.94 286 SER A O 1
ATOM 2352 N N . PHE A 1 287 ? 4.982 10.918 -2.826 1.00 82.00 287 PHE A N 1
ATOM 2353 C CA . PHE A 1 287 ? 4.546 10.156 -1.662 1.00 82.00 287 PHE A CA 1
ATOM 2354 C C . PHE A 1 287 ? 4.095 11.094 -0.536 1.00 82.00 287 PHE A C 1
ATOM 2356 O O . PHE A 1 287 ? 4.882 11.910 -0.032 1.00 82.00 287 PHE A O 1
ATOM 2363 N N . ILE A 1 288 ? 2.832 10.938 -0.130 1.00 78.50 288 ILE A N 1
ATOM 2364 C CA . ILE A 1 288 ? 2.197 11.652 0.979 1.00 78.50 288 ILE A CA 1
ATOM 2365 C C . ILE A 1 288 ? 2.033 10.661 2.144 1.00 78.50 288 ILE A C 1
ATOM 2367 O O . ILE A 1 288 ? 1.112 9.848 2.121 1.00 78.50 288 ILE A O 1
ATOM 2371 N N . PRO A 1 289 ? 2.878 10.723 3.193 1.00 70.50 289 PRO A N 1
ATOM 2372 C CA . PRO A 1 289 ? 2.872 9.734 4.281 1.00 70.50 289 PRO A CA 1
ATOM 2373 C C . PRO A 1 289 ? 1.555 9.637 5.062 1.00 70.50 289 PRO A C 1
ATOM 2375 O O . PRO A 1 289 ? 1.306 8.633 5.723 1.00 70.50 289 PRO A O 1
ATOM 2378 N N . ASN A 1 290 ? 0.738 10.691 5.001 1.00 72.00 290 ASN A N 1
ATOM 2379 C CA . ASN A 1 290 ? -0.493 10.839 5.771 1.00 72.00 290 ASN A CA 1
ATOM 2380 C C . ASN A 1 290 ? -1.759 10.504 4.960 1.00 72.00 290 ASN A C 1
ATOM 2382 O O . ASN A 1 290 ? -2.861 10.776 5.419 1.00 72.00 290 ASN A O 1
ATOM 2386 N N . CYS A 1 291 ? -1.613 9.964 3.748 1.00 74.44 291 CYS A N 1
ATOM 2387 C CA . CYS A 1 291 ? -2.730 9.575 2.894 1.00 74.44 291 CYS A CA 1
ATOM 2388 C C . CYS A 1 291 ? -2.487 8.156 2.380 1.00 74.44 291 CYS A C 1
ATOM 2390 O O . CYS A 1 291 ? -1.685 7.938 1.472 1.00 74.44 291 CYS A O 1
ATOM 2392 N N . ILE A 1 292 ? -3.148 7.177 2.998 1.00 80.06 292 ILE A N 1
ATOM 2393 C CA . ILE A 1 292 ? -2.996 5.762 2.664 1.00 80.06 292 ILE A CA 1
ATOM 2394 C C . ILE A 1 292 ? -4.338 5.269 2.126 1.00 80.06 292 ILE A C 1
ATOM 2396 O O . ILE A 1 292 ? -5.263 4.954 2.872 1.00 80.06 292 ILE A O 1
ATOM 2400 N N . ILE A 1 293 ? -4.431 5.211 0.799 1.00 78.25 293 ILE A N 1
ATOM 2401 C CA . ILE A 1 293 ? -5.649 4.840 0.055 1.00 78.25 293 ILE A CA 1
ATOM 2402 C C . ILE A 1 293 ? -5.646 3.388 -0.441 1.00 78.25 293 ILE A C 1
ATOM 2404 O O . ILE A 1 293 ? -6.634 2.913 -0.989 1.00 78.25 293 ILE A O 1
ATOM 2408 N N . GLN A 1 294 ? -4.524 2.690 -0.280 1.00 81.31 294 GLN A N 1
ATOM 2409 C CA . GLN A 1 294 ? -4.313 1.326 -0.762 1.00 81.31 294 GLN A CA 1
ATOM 2410 C C . GLN A 1 294 ? -3.682 0.462 0.331 1.00 81.31 294 GLN A C 1
ATOM 2412 O O . GLN A 1 294 ? -3.374 0.948 1.422 1.00 81.31 294 GLN A O 1
ATOM 2417 N N . ASN A 1 295 ? -3.469 -0.824 0.037 1.00 88.06 295 ASN A N 1
ATOM 2418 C CA . ASN A 1 295 ? -2.741 -1.723 0.930 1.00 88.06 295 ASN A CA 1
ATOM 2419 C C . ASN A 1 295 ? -1.389 -1.080 1.332 1.00 88.06 295 ASN A C 1
ATOM 2421 O O . ASN A 1 295 ? -0.557 -0.840 0.450 1.00 88.06 295 ASN A O 1
ATOM 2425 N N . PRO A 1 296 ? -1.131 -0.807 2.626 1.00 90.00 296 PRO A N 1
ATOM 2426 C CA . PRO A 1 296 ? 0.071 -0.107 3.078 1.00 90.00 296 PRO A CA 1
ATOM 2427 C C . PRO A 1 296 ? 1.370 -0.824 2.685 1.00 90.00 296 PRO A C 1
ATOM 2429 O O . PRO A 1 296 ? 2.391 -0.175 2.466 1.00 90.00 296 PRO A O 1
ATOM 2432 N N . TYR A 1 297 ? 1.336 -2.147 2.522 1.00 90.75 297 TYR A N 1
ATOM 2433 C CA . TYR A 1 297 ? 2.496 -2.948 2.118 1.00 90.75 297 TYR A CA 1
ATOM 2434 C C . TYR A 1 297 ? 2.822 -2.843 0.617 1.00 90.75 297 TYR A C 1
ATOM 2436 O O . TYR A 1 297 ? 3.835 -3.370 0.164 1.00 90.75 297 TYR A O 1
ATOM 2444 N N . THR A 1 298 ? 1.991 -2.135 -0.159 1.00 88.19 298 THR A N 1
ATOM 2445 C CA . THR A 1 298 ? 2.249 -1.813 -1.574 1.00 88.19 298 THR A CA 1
ATOM 2446 C C . THR A 1 298 ? 2.873 -0.432 -1.779 1.00 88.19 298 THR A C 1
ATOM 2448 O O . THR A 1 298 ? 3.415 -0.160 -2.848 1.00 88.19 298 THR A O 1
ATOM 2451 N N . LEU A 1 299 ? 2.863 0.427 -0.749 1.00 88.81 299 LEU A N 1
ATOM 2452 C CA . LEU A 1 299 ? 3.440 1.775 -0.808 1.00 88.81 299 LEU A CA 1
ATOM 2453 C C . LEU A 1 299 ? 4.917 1.797 -1.235 1.00 88.81 299 LEU A C 1
ATOM 2455 O O . LEU A 1 299 ? 5.267 2.680 -2.016 1.00 88.81 299 LEU A O 1
ATOM 2459 N N . PRO A 1 300 ? 5.787 0.848 -0.822 1.00 92.00 300 PRO A N 1
ATOM 2460 C CA . PRO A 1 300 ? 7.160 0.823 -1.316 1.00 92.00 300 PRO A CA 1
ATOM 2461 C C . PRO A 1 300 ? 7.257 0.774 -2.846 1.00 92.00 300 PRO A C 1
ATOM 2463 O O . PRO A 1 300 ? 8.133 1.416 -3.420 1.00 92.00 300 PRO A O 1
ATOM 2466 N N . PHE A 1 301 ? 6.349 0.066 -3.523 1.00 87.88 301 PHE A N 1
ATOM 2467 C CA . PHE A 1 301 ? 6.374 -0.072 -4.984 1.00 87.88 301 PHE A CA 1
ATOM 2468 C C . PHE A 1 301 ? 5.996 1.224 -5.691 1.00 87.88 301 PHE A C 1
ATOM 2470 O O . PHE A 1 301 ? 6.630 1.588 -6.677 1.00 87.88 301 PHE A O 1
ATOM 2477 N N . SER A 1 302 ? 5.034 1.964 -5.133 1.00 83.94 302 SER A N 1
ATOM 2478 C CA . SER A 1 302 ? 4.708 3.327 -5.568 1.00 83.94 302 SER A CA 1
ATOM 2479 C C . SER A 1 302 ? 5.865 4.309 -5.354 1.00 83.94 302 SER A C 1
ATOM 2481 O O . SER A 1 302 ? 5.872 5.373 -5.955 1.00 83.94 302 SER A O 1
ATOM 2483 N N . CYS A 1 303 ? 6.849 3.947 -4.527 1.00 86.00 303 CYS A N 1
ATOM 2484 C CA . CYS A 1 303 ? 8.085 4.695 -4.322 1.00 86.00 303 CYS A CA 1
ATOM 2485 C C . CYS A 1 303 ? 9.288 4.034 -5.015 1.00 86.00 303 CYS A C 1
ATOM 2487 O O . CYS A 1 303 ? 10.410 4.142 -4.523 1.00 86.00 303 CYS A O 1
ATOM 2489 N N . GLY A 1 304 ? 9.083 3.292 -6.109 1.00 82.19 304 GLY A N 1
ATOM 2490 C CA . GLY A 1 304 ? 10.157 2.750 -6.951 1.00 82.19 304 GLY A CA 1
ATOM 2491 C C . GLY A 1 304 ? 10.894 1.521 -6.402 1.00 82.19 304 GLY A C 1
ATOM 2492 O O . GLY A 1 304 ? 11.877 1.082 -7.006 1.00 82.19 304 GLY A O 1
ATOM 2493 N N . TRP A 1 305 ? 10.455 0.943 -5.281 1.00 90.12 305 TRP A N 1
ATOM 2494 C CA . TRP A 1 305 ? 11.002 -0.327 -4.803 1.00 90.12 305 TRP A CA 1
ATOM 2495 C C . TRP A 1 305 ? 10.501 -1.496 -5.655 1.00 90.12 305 TRP A C 1
ATOM 2497 O O . TRP A 1 305 ? 9.401 -1.468 -6.199 1.00 90.12 305 TRP A O 1
ATOM 2507 N N . LYS A 1 306 ? 11.293 -2.566 -5.738 1.00 85.25 306 LYS A N 1
ATOM 2508 C CA . LYS A 1 306 ? 10.890 -3.842 -6.350 1.00 85.25 306 LYS A CA 1
ATOM 2509 C C . LYS A 1 306 ? 11.017 -4.966 -5.332 1.00 85.25 306 LYS A C 1
ATOM 2511 O O . LYS A 1 306 ? 11.895 -4.914 -4.474 1.00 85.25 306 LYS A O 1
ATOM 2516 N N . TYR A 1 307 ? 10.172 -5.982 -5.447 1.00 82.56 307 TYR A N 1
ATOM 2517 C CA . TYR A 1 307 ? 10.181 -7.157 -4.580 1.00 82.56 307 TYR A CA 1
ATOM 2518 C C . TYR A 1 307 ? 10.256 -8.431 -5.412 1.00 82.56 307 TYR A C 1
ATOM 2520 O O . TYR A 1 307 ? 9.554 -8.568 -6.410 1.00 82.56 307 TYR A O 1
ATOM 2528 N N . PHE A 1 308 ? 11.112 -9.357 -4.994 1.00 79.81 308 PHE A N 1
ATOM 2529 C CA . PHE A 1 308 ? 11.346 -10.624 -5.669 1.00 79.81 308 PHE A CA 1
ATOM 2530 C C . PHE A 1 308 ? 11.265 -11.764 -4.659 1.00 79.81 308 PHE A C 1
ATOM 2532 O O . PHE A 1 308 ? 11.944 -11.743 -3.629 1.00 79.81 308 PHE A O 1
ATOM 2539 N N . HIS A 1 309 ? 10.488 -12.797 -4.974 1.00 71.50 309 HIS A N 1
ATOM 2540 C CA . HIS A 1 309 ? 10.574 -14.066 -4.263 1.00 71.50 309 HIS A CA 1
ATOM 2541 C C . HIS A 1 309 ? 11.780 -14.857 -4.770 1.00 71.50 309 HIS A C 1
ATOM 2543 O O . HIS A 1 309 ? 11.961 -15.039 -5.971 1.00 71.50 309 HIS A O 1
ATOM 2549 N N . VAL A 1 310 ? 12.606 -15.346 -3.847 1.00 65.88 310 VAL A N 1
ATOM 2550 C CA . VAL A 1 310 ? 13.781 -16.156 -4.184 1.00 65.88 310 VAL A CA 1
ATOM 2551 C C . VAL A 1 310 ? 13.454 -17.618 -3.895 1.00 65.88 310 VAL A C 1
ATOM 2553 O O . VAL A 1 310 ? 13.430 -18.024 -2.733 1.00 65.88 310 VAL A O 1
ATOM 2556 N N . ASP A 1 311 ? 13.181 -18.415 -4.931 1.00 56.81 311 ASP A N 1
ATOM 2557 C CA . ASP A 1 311 ? 12.972 -19.863 -4.804 1.00 56.81 311 ASP A CA 1
ATOM 2558 C C . ASP A 1 311 ? 14.301 -20.618 -4.831 1.00 56.81 311 ASP A C 1
ATOM 2560 O O . ASP A 1 311 ? 15.030 -20.612 -5.819 1.00 56.81 311 ASP A O 1
ATOM 2564 N N . ARG A 1 312 ? 14.628 -21.313 -3.735 1.00 54.78 312 ARG A N 1
ATOM 2565 C CA . ARG A 1 312 ? 15.898 -22.055 -3.608 1.00 54.78 312 ARG A CA 1
ATOM 2566 C C . ARG A 1 312 ? 15.840 -23.521 -4.021 1.00 54.78 312 ARG A C 1
ATOM 2568 O O . ARG A 1 312 ? 16.774 -24.269 -3.749 1.00 54.78 312 ARG A O 1
ATOM 2575 N N . HIS A 1 313 ? 14.787 -23.938 -4.712 1.00 45.28 313 HIS A N 1
ATOM 2576 C CA . HIS A 1 313 ? 14.642 -25.314 -5.185 1.00 45.28 313 HIS A CA 1
ATOM 2577 C C . HIS A 1 313 ? 14.814 -25.454 -6.705 1.00 45.28 313 HIS A C 1
ATOM 2579 O O . HIS A 1 313 ? 14.144 -26.266 -7.327 1.00 45.28 313 HIS A O 1
ATOM 2585 N N . ALA A 1 314 ? 15.764 -24.738 -7.313 1.00 38.81 314 ALA A N 1
ATOM 2586 C CA . ALA A 1 314 ? 16.332 -25.163 -8.593 1.00 38.81 314 ALA A CA 1
ATOM 2587 C C . ALA A 1 314 ? 17.527 -26.087 -8.307 1.00 38.81 314 ALA A C 1
ATOM 2589 O O . ALA A 1 314 ? 18.651 -25.641 -8.072 1.00 38.81 314 ALA A O 1
ATOM 2590 N N . LYS A 1 315 ? 17.265 -27.398 -8.251 1.00 41.38 315 LYS A N 1
ATOM 2591 C CA . LYS A 1 315 ? 18.294 -28.442 -8.174 1.00 41.38 315 LYS A CA 1
ATOM 2592 C C . LYS A 1 315 ? 19.163 -28.402 -9.440 1.00 41.38 315 LYS A C 1
ATOM 2594 O O . LYS A 1 315 ? 18.865 -29.074 -10.418 1.00 41.38 315 LYS A O 1
ATOM 2599 N N . GLY A 1 316 ? 20.260 -27.653 -9.394 1.00 35.84 316 GLY A N 1
ATOM 2600 C CA . GLY A 1 316 ? 21.390 -27.796 -10.308 1.00 35.84 316 GLY A CA 1
ATOM 2601 C C . GLY A 1 316 ? 22.437 -28.753 -9.730 1.00 35.84 316 GLY A C 1
ATOM 2602 O O . GLY A 1 316 ? 23.283 -28.345 -8.943 1.00 35.84 316 GLY A O 1
ATOM 2603 N N . GLY A 1 317 ? 22.341 -30.035 -10.081 1.00 36.84 317 GLY A N 1
ATOM 2604 C CA . GLY A 1 317 ? 23.469 -30.881 -10.500 1.00 36.84 317 GLY A CA 1
ATOM 2605 C C . GLY A 1 317 ? 24.745 -31.092 -9.667 1.00 36.84 317 GLY A C 1
ATOM 2606 O O . GLY A 1 317 ? 25.606 -31.796 -10.175 1.00 36.84 317 GLY A O 1
ATOM 2607 N N . PHE A 1 318 ? 24.930 -30.588 -8.441 1.00 36.94 318 PHE A N 1
ATOM 2608 C CA . PHE A 1 318 ? 26.151 -30.894 -7.668 1.00 36.94 318 PHE A CA 1
ATOM 2609 C C . PHE A 1 318 ? 25.859 -31.358 -6.236 1.00 36.94 318 PHE A C 1
ATOM 2611 O O . PHE A 1 318 ? 25.477 -30.577 -5.363 1.00 36.94 318 PHE A O 1
ATOM 2618 N N . LYS A 1 319 ? 26.094 -32.655 -5.982 1.00 36.22 319 LYS A N 1
ATOM 2619 C CA . LYS A 1 319 ? 26.160 -33.250 -4.639 1.00 36.22 319 LYS A CA 1
ATOM 2620 C C . LYS A 1 319 ? 27.305 -32.588 -3.856 1.00 36.22 319 LYS A C 1
ATOM 2622 O O . LYS A 1 319 ? 28.460 -32.977 -4.007 1.00 36.22 319 LYS A O 1
ATOM 2627 N N . LYS A 1 320 ? 27.014 -31.601 -3.004 1.00 38.59 320 LYS A N 1
ATOM 2628 C CA . LYS A 1 320 ? 27.977 -31.148 -1.986 1.00 38.59 320 LYS A CA 1
ATOM 2629 C C . LYS A 1 320 ? 27.968 -32.131 -0.812 1.00 38.59 320 LYS A C 1
ATOM 2631 O O . LYS A 1 320 ? 26.909 -32.435 -0.268 1.00 38.59 320 LYS A O 1
ATOM 2636 N N . LYS A 1 321 ? 29.158 -32.632 -0.452 1.00 32.50 321 LYS A N 1
ATOM 2637 C CA . LYS A 1 321 ? 29.410 -33.461 0.740 1.00 32.50 321 LYS A CA 1
ATOM 2638 C C . LYS A 1 321 ? 28.923 -32.748 2.018 1.00 32.50 321 LYS A C 1
ATOM 2640 O O . LYS A 1 321 ? 28.951 -31.514 2.056 1.00 32.50 321 LYS A O 1
ATOM 2645 N N . PRO A 1 322 ? 28.522 -33.485 3.072 1.00 36.03 322 PRO A N 1
ATOM 2646 C CA . PRO A 1 322 ? 28.074 -32.884 4.319 1.00 36.03 322 PRO A CA 1
ATOM 2647 C C . PRO A 1 322 ? 29.276 -32.246 5.021 1.00 36.03 322 PRO A C 1
ATOM 2649 O O . PRO A 1 322 ? 30.168 -32.939 5.500 1.00 36.03 322 PRO A O 1
ATOM 2652 N N . SER A 1 323 ? 29.317 -30.917 5.060 1.00 37.09 323 SER A N 1
ATOM 2653 C CA . SER A 1 323 ? 30.240 -30.186 5.924 1.00 37.09 323 SER A CA 1
ATOM 2654 C C . SER A 1 323 ? 29.644 -30.136 7.328 1.00 37.09 323 SER A C 1
ATOM 2656 O O . SER A 1 323 ? 28.575 -29.568 7.555 1.00 37.09 323 SER A O 1
ATOM 2658 N N . THR A 1 324 ? 30.341 -30.751 8.277 1.00 40.94 324 THR A N 1
ATOM 2659 C CA . THR A 1 324 ? 30.098 -30.648 9.714 1.00 40.94 324 THR A CA 1
ATOM 2660 C C . THR A 1 324 ? 30.446 -29.244 10.200 1.00 40.94 324 THR A C 1
ATOM 2662 O O . THR A 1 324 ? 31.539 -29.011 10.701 1.00 40.94 324 THR A O 1
ATOM 2665 N N . ARG A 1 325 ? 29.519 -28.297 10.041 1.00 37.34 325 ARG A N 1
ATOM 2666 C CA . ARG A 1 325 ? 29.400 -27.075 10.855 1.00 37.34 325 ARG A CA 1
ATOM 2667 C C . ARG A 1 325 ? 27.962 -26.574 10.733 1.00 37.34 325 ARG A C 1
ATOM 2669 O O . ARG A 1 325 ? 27.558 -26.026 9.711 1.00 37.34 325 ARG A O 1
ATOM 2676 N N . LYS A 1 326 ? 27.169 -26.808 11.783 1.00 39.06 326 LYS A N 1
ATOM 2677 C CA . LYS A 1 326 ? 25.831 -26.231 11.962 1.00 39.06 326 LYS A CA 1
ATOM 2678 C C . LYS A 1 326 ? 25.961 -24.715 12.147 1.00 39.06 326 LYS A C 1
ATOM 2680 O O . LYS A 1 326 ? 26.010 -24.224 13.265 1.00 39.06 326 LYS A O 1
ATOM 2685 N N . THR A 1 327 ? 25.962 -23.978 11.047 1.00 31.81 327 THR A N 1
ATOM 2686 C CA . THR A 1 327 ? 25.456 -22.605 11.000 1.00 31.81 327 THR A CA 1
ATOM 2687 C C . THR A 1 327 ? 24.464 -22.542 9.850 1.00 31.81 327 THR A C 1
ATOM 2689 O O . THR A 1 327 ? 24.795 -22.238 8.706 1.00 31.81 327 THR A O 1
ATOM 2692 N N . ILE A 1 328 ? 23.210 -22.887 10.149 1.00 36.59 328 ILE A N 1
ATOM 2693 C CA . ILE A 1 328 ? 22.080 -22.578 9.273 1.00 36.59 328 ILE A CA 1
ATOM 2694 C C . ILE A 1 328 ? 21.941 -21.053 9.309 1.00 36.59 328 ILE A C 1
ATOM 2696 O O . ILE A 1 328 ? 21.198 -20.490 10.103 1.00 36.59 328 ILE A O 1
ATOM 2700 N N . SER A 1 329 ? 22.725 -20.363 8.481 1.00 38.97 329 SER A N 1
ATOM 2701 C CA . SER A 1 329 ? 22.424 -18.992 8.095 1.00 38.97 329 SER A CA 1
ATOM 2702 C C . SER A 1 329 ? 21.116 -19.065 7.315 1.00 38.97 329 SER A C 1
ATOM 2704 O O . SER A 1 329 ? 21.085 -19.453 6.144 1.00 38.97 329 SER A O 1
ATOM 2706 N N . SER A 1 330 ? 20.023 -18.773 8.018 1.00 44.91 330 SER A N 1
ATOM 2707 C CA . SER A 1 330 ? 18.687 -18.519 7.488 1.00 44.91 330 SER A CA 1
ATOM 2708 C C . SER A 1 330 ? 18.748 -17.329 6.524 1.00 44.91 330 SER A C 1
ATOM 2710 O O . SER A 1 330 ? 18.343 -16.217 6.848 1.00 44.91 330 SER A O 1
ATOM 2712 N N . ARG A 1 331 ? 19.310 -17.524 5.329 1.00 53.69 331 ARG A N 1
ATOM 2713 C CA . ARG A 1 331 ? 19.201 -16.533 4.259 1.00 53.69 331 ARG A CA 1
ATOM 2714 C C . ARG A 1 331 ? 17.712 -16.395 3.915 1.00 53.69 331 ARG A C 1
ATOM 2716 O O . ARG A 1 331 ? 17.029 -17.415 3.789 1.00 53.69 331 ARG A O 1
ATOM 2723 N N . SER A 1 332 ? 17.230 -15.179 3.697 1.00 54.94 332 SER A N 1
ATOM 2724 C CA . SER A 1 332 ? 15.830 -14.803 3.427 1.00 54.94 332 SER A CA 1
ATOM 2725 C C . SER A 1 332 ? 15.281 -15.289 2.074 1.00 54.94 332 SER A C 1
ATOM 2727 O O . SER A 1 332 ? 15.996 -15.353 1.075 1.00 54.94 332 SER A O 1
ATOM 2729 N N . ASN A 1 333 ? 13.993 -15.641 2.018 1.00 67.12 333 ASN A N 1
ATOM 2730 C CA . ASN A 1 333 ? 13.319 -16.123 0.796 1.00 67.12 333 ASN A CA 1
ATOM 2731 C C . ASN A 1 333 ? 12.739 -14.992 -0.076 1.00 67.12 333 ASN A C 1
ATOM 2733 O O . ASN A 1 333 ? 11.883 -15.235 -0.935 1.00 67.12 333 ASN A O 1
ATOM 2737 N N . TYR A 1 334 ? 13.178 -13.766 0.176 1.00 76.50 334 TYR A N 1
ATOM 2738 C CA . TYR A 1 334 ? 12.719 -12.549 -0.465 1.00 76.50 334 TYR A CA 1
ATOM 2739 C C . TYR A 1 334 ? 13.909 -11.619 -0.713 1.00 76.50 334 TYR A C 1
ATOM 2741 O O . TYR A 1 334 ? 14.941 -11.714 -0.048 1.00 76.50 334 TYR A O 1
ATOM 2749 N N . LEU A 1 335 ? 13.754 -10.728 -1.683 1.00 82.19 335 LEU A N 1
ATOM 2750 C CA . LEU A 1 335 ? 14.728 -9.711 -2.043 1.00 82.19 335 LEU A CA 1
ATOM 2751 C C . LEU A 1 335 ? 13.975 -8.425 -2.374 1.00 82.19 335 LEU A C 1
ATOM 2753 O O . LEU A 1 335 ? 13.164 -8.406 -3.299 1.00 82.19 335 LEU A O 1
ATOM 2757 N N . TYR A 1 336 ? 14.282 -7.345 -1.661 1.00 88.88 336 TYR A N 1
ATOM 2758 C CA . TYR A 1 336 ? 13.876 -6.007 -2.068 1.00 88.88 336 TYR A CA 1
ATOM 2759 C C . TYR A 1 336 ? 14.991 -5.344 -2.867 1.00 88.88 336 TYR A C 1
ATOM 2761 O O . TYR A 1 336 ? 16.167 -5.441 -2.525 1.00 88.88 336 TYR A O 1
ATOM 2769 N N . ARG A 1 337 ? 14.624 -4.633 -3.927 1.00 90.69 337 ARG A N 1
ATOM 2770 C CA . ARG A 1 337 ? 15.531 -3.750 -4.653 1.00 90.69 337 ARG A CA 1
ATOM 2771 C C . ARG A 1 337 ? 15.071 -2.317 -4.457 1.00 90.69 337 ARG A C 1
ATOM 2773 O O . ARG A 1 337 ? 13.932 -1.996 -4.784 1.00 90.69 337 ARG A O 1
ATOM 2780 N N . SER A 1 338 ? 15.944 -1.487 -3.902 1.00 91.88 338 SER A N 1
ATOM 2781 C CA . SER A 1 338 ? 15.657 -0.077 -3.664 1.00 91.88 338 SER A CA 1
ATOM 2782 C C . SER A 1 338 ? 15.564 0.712 -4.982 1.00 91.88 338 SER A C 1
ATOM 2784 O O . SER A 1 338 ? 16.017 0.213 -6.021 1.00 91.88 338 SER A O 1
ATOM 2786 N N . PRO A 1 339 ? 15.049 1.956 -4.967 1.00 88.94 339 PRO A N 1
ATOM 2787 C CA . PRO A 1 339 ? 14.906 2.769 -6.180 1.00 88.94 339 PRO A CA 1
ATOM 2788 C C . PRO A 1 339 ? 16.238 3.031 -6.894 1.00 88.94 339 PRO A C 1
ATOM 2790 O O . PRO A 1 339 ? 16.305 3.042 -8.122 1.00 88.94 339 PRO A O 1
ATOM 2793 N N . CYS A 1 340 ? 17.335 3.139 -6.135 1.00 83.94 340 CYS A N 1
ATOM 2794 C CA . CYS A 1 340 ? 18.683 3.279 -6.684 1.00 83.94 340 CYS A CA 1
ATOM 2795 C C . CYS A 1 340 ? 19.349 1.946 -7.0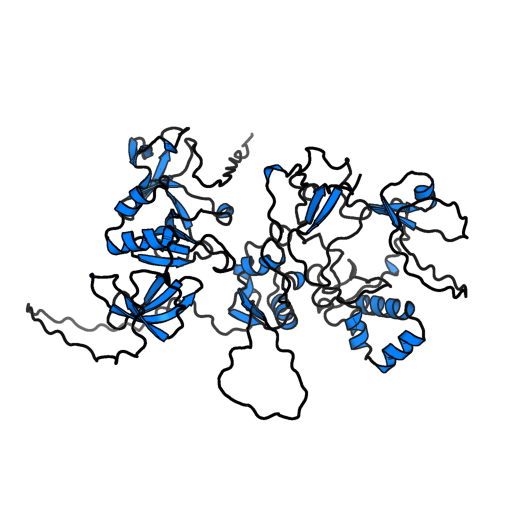81 1.00 83.94 340 CYS A C 1
ATOM 2797 O O . CYS A 1 340 ? 20.531 1.927 -7.418 1.00 83.94 340 CYS A O 1
ATOM 2799 N N . GLY A 1 341 ? 18.616 0.827 -7.049 1.00 85.56 341 GLY A N 1
ATOM 2800 C CA . GLY A 1 341 ? 19.061 -0.475 -7.551 1.00 85.56 341 GLY A CA 1
ATOM 2801 C C . GLY A 1 341 ? 19.739 -1.385 -6.521 1.00 85.56 341 GLY A C 1
ATOM 2802 O O . GLY A 1 341 ? 20.055 -2.536 -6.855 1.00 85.56 341 GLY A O 1
ATOM 2803 N N . ARG A 1 342 ? 19.928 -0.925 -5.272 1.00 87.75 342 ARG A N 1
ATOM 2804 C CA . ARG A 1 342 ? 20.561 -1.711 -4.201 1.00 87.75 342 ARG A CA 1
ATOM 2805 C C . ARG A 1 342 ? 19.673 -2.889 -3.814 1.00 87.75 342 ARG A C 1
ATOM 2807 O O . ARG A 1 342 ? 18.487 -2.727 -3.553 1.00 87.75 342 ARG A O 1
ATOM 2814 N N . SER A 1 343 ? 20.262 -4.078 -3.800 1.00 91.06 343 SER A N 1
ATOM 2815 C CA . SER A 1 343 ? 19.597 -5.319 -3.397 1.00 91.06 343 SER A CA 1
ATOM 2816 C C . SER A 1 343 ? 19.724 -5.501 -1.886 1.00 91.06 343 SER A C 1
ATOM 2818 O O . SER A 1 343 ? 20.832 -5.413 -1.364 1.00 91.06 343 SER A O 1
ATOM 2820 N N . LEU A 1 344 ? 18.596 -5.702 -1.210 1.00 90.19 344 LEU A N 1
ATOM 2821 C CA . LEU A 1 344 ? 18.455 -5.750 0.243 1.00 90.19 344 LEU A CA 1
ATOM 2822 C C . LEU A 1 344 ? 17.671 -7.014 0.613 1.00 90.19 344 LEU A C 1
ATOM 2824 O O . LEU A 1 344 ? 16.540 -7.220 0.164 1.00 90.19 344 LEU A O 1
ATOM 2828 N N . LEU A 1 345 ? 18.302 -7.890 1.386 1.00 86.25 345 LEU A N 1
ATOM 2829 C CA . LEU A 1 345 ? 17.828 -9.243 1.661 1.00 86.25 345 LEU A CA 1
ATOM 2830 C C . LEU A 1 345 ? 17.114 -9.356 3.008 1.00 86.25 345 LEU A C 1
ATOM 2832 O O . LEU A 1 345 ? 16.327 -10.279 3.184 1.00 86.25 345 LEU A O 1
ATOM 2836 N N . THR A 1 346 ? 17.356 -8.457 3.959 1.00 89.19 346 THR A N 1
ATOM 2837 C CA . THR A 1 346 ? 16.746 -8.513 5.298 1.00 89.19 346 THR A CA 1
ATOM 2838 C C . THR A 1 346 ? 15.994 -7.227 5.624 1.00 89.19 346 THR A C 1
ATOM 2840 O O . THR A 1 346 ? 16.259 -6.175 5.042 1.00 89.19 346 THR A O 1
ATOM 2843 N N . LEU A 1 347 ? 15.050 -7.287 6.571 1.00 91.06 347 LEU A N 1
ATOM 2844 C CA . LEU A 1 347 ? 14.403 -6.067 7.071 1.00 91.06 347 LEU A CA 1
ATOM 2845 C C . LEU A 1 347 ? 15.407 -5.132 7.761 1.00 91.06 347 LEU A C 1
ATOM 2847 O O . LEU A 1 347 ? 15.237 -3.923 7.678 1.00 91.06 347 LEU A O 1
ATOM 2851 N N . ASP A 1 348 ? 16.474 -5.662 8.366 1.00 90.38 348 ASP A N 1
ATOM 2852 C CA . ASP A 1 348 ? 17.545 -4.848 8.957 1.00 90.38 348 ASP A CA 1
ATOM 2853 C C . ASP A 1 348 ? 18.306 -4.044 7.895 1.00 90.38 348 ASP A C 1
ATOM 2855 O O . ASP A 1 348 ? 18.556 -2.850 8.074 1.00 90.38 348 ASP A O 1
ATOM 2859 N N . GLU A 1 349 ? 18.629 -4.673 6.760 1.00 93.62 349 GLU A N 1
ATOM 2860 C CA . GLU A 1 349 ? 19.264 -3.999 5.624 1.00 93.62 349 GLU A CA 1
ATOM 2861 C C . GLU A 1 349 ? 18.352 -2.911 5.040 1.00 93.62 349 GLU A C 1
ATOM 2863 O O . GLU A 1 349 ? 18.816 -1.817 4.710 1.00 93.62 349 GLU A O 1
ATOM 2868 N N . ILE A 1 350 ? 17.048 -3.188 4.944 1.00 94.44 350 ILE A N 1
ATOM 2869 C CA . ILE A 1 350 ? 16.051 -2.215 4.485 1.00 94.44 350 ILE A CA 1
ATOM 2870 C C . ILE A 1 350 ? 15.941 -1.058 5.475 1.00 94.44 350 ILE A C 1
ATOM 2872 O O . ILE A 1 350 ? 16.034 0.092 5.063 1.00 94.44 350 ILE A O 1
ATOM 2876 N N . GLU A 1 351 ? 15.799 -1.328 6.772 1.00 92.44 351 GLU A N 1
ATOM 2877 C CA . GLU A 1 351 ? 15.706 -0.291 7.802 1.00 92.44 351 GLU A CA 1
ATOM 2878 C C . GLU A 1 351 ? 16.946 0.614 7.790 1.00 92.44 351 GLU A C 1
ATOM 2880 O O . GLU A 1 351 ? 16.822 1.840 7.805 1.00 92.44 351 GLU A O 1
ATOM 2885 N N . GLN A 1 352 ? 18.143 0.031 7.678 1.00 92.00 352 GLN A N 1
ATOM 2886 C CA . GLN A 1 352 ? 19.382 0.796 7.559 1.00 92.00 352 GLN A CA 1
ATOM 2887 C C . GLN A 1 352 ? 19.406 1.663 6.293 1.00 92.00 352 GLN A C 1
ATOM 2889 O O . GLN A 1 352 ? 19.825 2.819 6.359 1.00 92.00 352 GLN A O 1
ATOM 2894 N N . TYR A 1 353 ? 18.938 1.138 5.158 1.00 95.06 353 TYR A N 1
ATOM 2895 C CA . TYR A 1 353 ? 18.829 1.905 3.918 1.00 95.06 353 TYR A CA 1
ATOM 2896 C C . TYR A 1 353 ? 17.847 3.077 4.050 1.00 95.06 353 TYR A C 1
ATOM 2898 O O . TYR A 1 353 ? 18.172 4.194 3.642 1.00 95.06 353 TYR A O 1
ATOM 2906 N N . LEU A 1 354 ? 16.664 2.850 4.631 1.00 93.50 354 LEU A N 1
ATOM 2907 C CA . LEU A 1 354 ? 15.645 3.886 4.830 1.00 93.50 354 LEU A CA 1
ATOM 2908 C C . LEU A 1 354 ? 16.193 5.042 5.675 1.00 93.50 354 LEU A C 1
ATOM 2910 O O . LEU A 1 354 ? 15.980 6.204 5.342 1.00 93.50 354 LEU A O 1
ATOM 2914 N N . LEU A 1 355 ? 16.970 4.730 6.714 1.00 90.19 355 LEU A N 1
ATOM 2915 C CA . LEU A 1 355 ? 17.618 5.733 7.559 1.00 90.19 355 LEU A CA 1
ATOM 2916 C C . LEU A 1 355 ? 18.736 6.478 6.825 1.00 90.19 355 LEU A C 1
ATOM 2918 O O . LEU A 1 355 ? 18.751 7.705 6.822 1.00 90.19 355 LEU A O 1
ATOM 2922 N N . GLN A 1 356 ? 19.641 5.754 6.158 1.00 92.75 356 GLN A N 1
ATOM 2923 C CA . GLN A 1 356 ? 20.752 6.348 5.402 1.00 92.75 356 GLN A CA 1
ATOM 2924 C C . GLN A 1 356 ? 20.261 7.301 4.298 1.00 92.75 356 GLN A C 1
ATOM 2926 O O . GLN A 1 356 ? 20.917 8.291 3.980 1.00 92.75 356 GLN A O 1
ATOM 2931 N N . THR A 1 357 ? 19.107 7.000 3.704 1.00 93.38 357 THR A N 1
ATOM 2932 C CA . THR A 1 357 ? 18.495 7.805 2.640 1.00 93.38 357 THR A CA 1
ATOM 2933 C C . THR A 1 357 ? 17.477 8.823 3.154 1.00 93.38 357 THR A C 1
ATOM 2935 O O . THR A 1 357 ? 16.912 9.559 2.355 1.00 93.38 357 THR A O 1
ATOM 2938 N N . ASN A 1 358 ? 17.253 8.905 4.470 1.00 91.38 358 ASN A N 1
ATOM 2939 C CA . ASN A 1 358 ? 16.216 9.742 5.075 1.00 91.38 358 ASN A CA 1
ATOM 2940 C C . ASN A 1 358 ? 14.840 9.582 4.390 1.00 91.38 358 ASN A C 1
ATOM 2942 O O . ASN A 1 358 ? 14.158 10.558 4.076 1.00 91.38 358 ASN A O 1
ATOM 2946 N N . SER A 1 359 ? 14.468 8.331 4.115 1.00 92.25 359 SER A N 1
ATOM 2947 C CA . SER A 1 359 ? 13.227 7.972 3.435 1.00 92.25 359 SER A CA 1
ATOM 2948 C C . SER A 1 359 ? 11.997 8.388 4.246 1.00 92.25 359 SER A C 1
ATOM 2950 O O . SER A 1 359 ? 11.971 8.331 5.481 1.00 92.25 359 SER A O 1
ATOM 2952 N N . LYS A 1 360 ? 10.942 8.787 3.532 1.00 89.94 360 LYS A N 1
ATOM 2953 C CA . LYS A 1 360 ? 9.600 9.008 4.076 1.00 89.94 360 LYS A CA 1
ATOM 2954 C C . LYS A 1 360 ? 8.892 7.693 4.423 1.00 89.94 360 LYS A C 1
ATOM 2956 O O . LYS A 1 360 ? 7.936 7.713 5.202 1.00 89.94 360 LYS A O 1
ATOM 2961 N N . LEU A 1 361 ? 9.313 6.568 3.840 1.00 90.88 361 LEU A N 1
ATOM 2962 C CA . LEU A 1 361 ? 8.820 5.237 4.187 1.00 90.88 361 LEU A CA 1
ATOM 2963 C C . LEU A 1 361 ? 9.493 4.755 5.473 1.00 90.88 361 LEU A C 1
ATOM 2965 O O . LEU A 1 361 ? 10.682 4.970 5.697 1.00 90.88 361 LEU A O 1
ATOM 2969 N N . THR A 1 362 ? 8.743 4.038 6.308 1.00 90.38 362 THR A N 1
ATOM 2970 C CA . THR A 1 362 ? 9.307 3.341 7.469 1.00 90.38 362 THR A CA 1
ATOM 2971 C C . THR A 1 362 ? 9.234 1.834 7.276 1.00 90.38 362 THR A C 1
ATOM 2973 O O . THR A 1 362 ? 8.492 1.322 6.433 1.00 90.38 362 THR A O 1
ATOM 2976 N N . ILE A 1 363 ? 10.001 1.104 8.087 1.00 92.44 363 ILE A N 1
ATOM 2977 C CA . ILE A 1 363 ? 10.132 -0.350 7.968 1.00 92.44 363 ILE A CA 1
ATOM 2978 C C . ILE A 1 363 ? 8.795 -1.103 8.101 1.00 92.44 363 ILE A C 1
ATOM 2980 O O . ILE A 1 363 ? 8.654 -2.195 7.552 1.00 92.44 363 ILE A O 1
ATOM 2984 N N . LYS A 1 364 ? 7.775 -0.505 8.741 1.00 90.75 364 LYS A N 1
ATOM 2985 C CA . LYS A 1 364 ? 6.429 -1.095 8.841 1.00 90.75 364 LYS A CA 1
ATOM 2986 C C . LYS A 1 364 ? 5.778 -1.394 7.492 1.00 90.75 364 LYS A C 1
ATOM 2988 O O . LYS A 1 364 ? 4.904 -2.246 7.460 1.00 90.75 364 LYS A O 1
ATOM 2993 N N . PHE A 1 365 ? 6.183 -0.737 6.402 1.00 92.12 365 PHE A N 1
ATOM 2994 C CA . PHE A 1 365 ? 5.618 -0.966 5.066 1.00 92.12 365 PHE A CA 1
ATOM 2995 C C . PHE A 1 365 ? 6.281 -2.120 4.294 1.00 92.12 365 PHE A C 1
ATOM 2997 O O . PHE A 1 365 ? 5.834 -2.451 3.201 1.00 92.12 365 PHE A O 1
ATOM 3004 N N . PHE A 1 366 ? 7.316 -2.759 4.847 1.00 93.38 366 PHE A N 1
ATOM 3005 C CA . PHE A 1 366 ? 8.062 -3.845 4.200 1.00 93.38 366 PHE A CA 1
ATOM 3006 C C . PHE A 1 366 ? 7.791 -5.186 4.872 1.00 93.38 366 PHE A C 1
ATOM 3008 O O . PHE A 1 366 ? 7.681 -5.243 6.096 1.00 93.38 366 PHE A O 1
ATOM 3015 N N . VAL A 1 367 ? 7.716 -6.265 4.092 1.00 90.81 367 VAL A N 1
ATOM 3016 C CA . VAL A 1 367 ? 7.296 -7.596 4.557 1.00 90.81 367 VAL A CA 1
ATOM 3017 C C . VAL A 1 367 ? 8.364 -8.645 4.255 1.00 90.81 367 VAL A C 1
ATOM 3019 O O . VAL A 1 367 ? 8.954 -8.642 3.180 1.00 90.81 367 VAL A O 1
ATOM 3022 N N . ASP A 1 368 ? 8.617 -9.549 5.197 1.00 85.56 368 ASP A N 1
ATOM 3023 C CA . ASP A 1 368 ? 9.661 -10.578 5.118 1.00 85.56 368 ASP A CA 1
ATOM 3024 C C . ASP A 1 368 ? 9.139 -12.016 5.016 1.00 85.56 368 ASP A C 1
ATOM 3026 O O . ASP A 1 368 ? 9.918 -12.964 4.882 1.00 85.56 368 ASP A O 1
ATOM 3030 N N . ASP A 1 369 ? 7.824 -12.198 5.051 1.00 80.88 369 ASP A N 1
ATOM 3031 C CA . ASP A 1 369 ? 7.185 -13.504 4.999 1.00 80.88 369 ASP A CA 1
ATOM 3032 C C . ASP A 1 369 ? 6.495 -13.771 3.650 1.00 80.88 369 ASP A C 1
ATOM 3034 O O . ASP A 1 369 ? 6.162 -12.864 2.892 1.00 80.88 369 ASP A O 1
ATOM 3038 N N . ARG A 1 370 ? 6.316 -15.059 3.329 1.00 72.81 370 ARG A N 1
ATOM 3039 C CA . ARG A 1 370 ? 5.642 -15.516 2.098 1.00 72.81 370 ARG A CA 1
ATOM 3040 C C . ARG A 1 370 ? 4.122 -15.620 2.243 1.00 72.81 370 ARG A C 1
ATOM 3042 O O . ARG A 1 370 ? 3.451 -15.913 1.260 1.00 72.81 370 ARG A O 1
ATOM 3049 N N . GLN A 1 371 ? 3.602 -15.502 3.461 1.00 76.56 371 GLN A N 1
ATOM 3050 C CA . GLN A 1 371 ? 2.192 -15.757 3.753 1.00 76.56 371 GLN A CA 1
ATOM 3051 C C . GLN A 1 371 ? 1.348 -14.506 3.525 1.00 76.56 371 GLN A C 1
ATOM 3053 O O . GLN A 1 371 ? 0.204 -14.614 3.098 1.00 76.56 371 GLN A O 1
ATOM 3058 N N . THR A 1 372 ? 1.923 -13.332 3.768 1.00 82.56 372 THR A N 1
ATOM 3059 C CA . THR A 1 372 ? 1.281 -12.043 3.559 1.00 82.56 372 THR A CA 1
ATOM 3060 C C . THR A 1 372 ? 1.155 -11.763 2.067 1.00 82.56 372 THR A C 1
ATOM 3062 O O . THR A 1 372 ? 2.141 -11.483 1.380 1.00 82.56 372 THR A O 1
ATOM 3065 N N . ARG A 1 373 ? -0.075 -11.791 1.553 1.00 79.56 373 ARG A N 1
ATOM 3066 C CA . ARG A 1 373 ? -0.367 -11.378 0.180 1.00 79.56 373 ARG A CA 1
ATOM 3067 C C . ARG A 1 373 ? -0.450 -9.859 0.097 1.00 79.56 373 ARG A C 1
ATOM 3069 O O . ARG A 1 373 ? -1.054 -9.192 0.934 1.00 79.56 373 ARG A O 1
ATOM 3076 N N . LEU A 1 374 ? 0.151 -9.316 -0.956 1.00 78.81 374 LEU A N 1
ATOM 3077 C CA . LEU A 1 374 ? 0.157 -7.878 -1.230 1.00 78.81 374 LEU A CA 1
ATOM 3078 C C . LEU A 1 374 ? -1.079 -7.437 -2.037 1.00 78.81 374 LEU A C 1
ATOM 3080 O O . LEU A 1 374 ? -1.412 -6.253 -2.054 1.00 78.81 374 LEU A O 1
ATOM 3084 N N . GLU A 1 375 ? -1.789 -8.379 -2.664 1.00 68.19 375 GLU A N 1
ATOM 3085 C CA . GLU A 1 375 ? -3.064 -8.118 -3.342 1.00 68.19 375 GLU A CA 1
ATOM 3086 C C . GLU A 1 375 ? -4.187 -7.821 -2.336 1.00 68.19 375 GLU A C 1
ATOM 3088 O O . GLU A 1 375 ? -4.161 -8.333 -1.210 1.00 68.19 375 GLU A O 1
ATOM 3093 N N . PRO A 1 376 ? -5.208 -7.033 -2.725 1.00 63.41 376 PRO A N 1
ATOM 3094 C CA . PRO A 1 376 ? -6.413 -6.893 -1.920 1.00 63.41 376 PRO A CA 1
ATOM 3095 C C . PRO A 1 376 ? -7.030 -8.275 -1.704 1.00 63.41 376 PRO A C 1
ATOM 3097 O O . PRO A 1 376 ? -7.340 -8.987 -2.659 1.00 63.41 376 PRO A O 1
ATOM 3100 N N . CYS A 1 377 ? -7.207 -8.660 -0.444 1.00 58.56 377 CYS A N 1
ATOM 3101 C CA . CYS A 1 377 ? -7.724 -9.986 -0.109 1.00 58.56 377 CYS A CA 1
ATOM 3102 C C . CYS A 1 377 ? -9.251 -10.044 -0.205 1.00 58.56 377 CYS A C 1
ATOM 3104 O O . CYS A 1 377 ? -9.819 -11.129 -0.310 1.00 58.56 377 CYS A O 1
ATOM 3106 N N . ILE A 1 378 ? -9.913 -8.883 -0.181 1.00 67.62 378 ILE A N 1
ATOM 3107 C CA . ILE A 1 378 ? -11.368 -8.763 -0.199 1.00 67.62 378 ILE A CA 1
ATOM 3108 C C . ILE A 1 378 ? -11.781 -7.874 -1.368 1.00 67.62 378 ILE A C 1
ATOM 3110 O O . ILE A 1 378 ? -11.437 -6.694 -1.418 1.00 67.62 378 ILE A O 1
ATOM 3114 N N . LYS A 1 379 ? -12.553 -8.449 -2.291 1.00 68.38 379 LYS A N 1
ATOM 3115 C CA . LYS A 1 379 ? -13.315 -7.702 -3.294 1.00 68.38 379 LYS A CA 1
ATOM 3116 C C . LYS A 1 379 ? -14.722 -7.505 -2.740 1.00 68.38 379 LYS A C 1
ATOM 3118 O O . LYS A 1 379 ? -15.328 -8.471 -2.288 1.00 68.38 379 LYS A O 1
ATOM 3123 N N . TYR A 1 380 ? -15.210 -6.272 -2.740 1.00 75.69 380 TYR A N 1
ATOM 3124 C CA . TYR A 1 380 ? -16.565 -5.942 -2.309 1.00 75.69 380 TYR A CA 1
ATOM 3125 C C . TYR A 1 380 ? -17.194 -4.963 -3.302 1.00 75.69 380 TYR A C 1
ATOM 3127 O O . TYR A 1 380 ? -16.496 -4.134 -3.886 1.00 75.69 380 TYR A O 1
ATOM 3135 N N . GLU A 1 381 ? -18.500 -5.090 -3.525 1.00 81.50 381 GLU A N 1
ATOM 3136 C CA . GLU A 1 381 ? -19.235 -4.246 -4.470 1.00 81.50 381 GLU A CA 1
ATOM 3137 C C . GLU A 1 381 ? -19.475 -2.860 -3.864 1.00 81.50 381 GLU A C 1
ATOM 3139 O O . GLU A 1 381 ? -19.960 -2.730 -2.736 1.00 81.50 381 GLU A O 1
ATOM 3144 N N . SER A 1 382 ? -19.124 -1.810 -4.607 1.00 83.44 382 SER A N 1
ATOM 3145 C CA . SER A 1 382 ? -19.175 -0.426 -4.122 1.00 83.44 382 SER A CA 1
ATOM 3146 C C . SER A 1 382 ? -20.592 0.060 -3.815 1.00 83.44 382 SER A C 1
ATOM 3148 O O . SER A 1 382 ? -20.750 0.951 -2.987 1.00 83.44 382 SER A O 1
ATOM 3150 N N . GLN A 1 383 ? -21.621 -0.543 -4.418 1.00 85.56 383 GLN A N 1
ATOM 3151 C CA . GLN A 1 383 ? -23.028 -0.192 -4.187 1.00 85.56 383 GLN A CA 1
ATOM 3152 C C . GLN A 1 383 ? -23.508 -0.440 -2.748 1.00 85.56 383 GLN A C 1
ATOM 3154 O O . GLN A 1 383 ? -24.483 0.164 -2.317 1.00 85.56 383 GLN A O 1
ATOM 3159 N N . TYR A 1 384 ? -22.818 -1.301 -1.996 1.00 89.62 384 TYR A N 1
ATOM 3160 C CA . TYR A 1 384 ? -23.143 -1.597 -0.598 1.00 89.62 384 TYR A CA 1
ATOM 3161 C C . TYR A 1 384 ? -22.353 -0.729 0.390 1.00 89.62 384 TYR A C 1
ATOM 3163 O O . TYR A 1 384 ? -22.412 -0.949 1.601 1.00 89.62 384 TYR A O 1
ATOM 3171 N N . ILE A 1 385 ? -21.579 0.246 -0.101 1.00 91.56 385 ILE A N 1
ATOM 3172 C CA . ILE A 1 385 ? -20.929 1.244 0.746 1.00 91.56 385 ILE A CA 1
ATOM 3173 C C . ILE A 1 385 ? -21.978 2.285 1.142 1.00 91.56 385 ILE A C 1
ATOM 3175 O O . ILE A 1 385 ? -22.415 3.084 0.320 1.00 91.56 385 ILE A O 1
ATOM 3179 N N . LEU A 1 386 ? -22.357 2.293 2.418 1.00 91.12 386 LEU A N 1
ATOM 3180 C CA . LEU A 1 386 ? -23.320 3.250 2.969 1.00 91.12 386 LEU A CA 1
ATOM 3181 C C . LEU A 1 386 ? -22.664 4.573 3.390 1.00 91.12 386 LEU A C 1
ATOM 3183 O O . LEU A 1 386 ? -23.313 5.614 3.424 1.00 91.12 386 LEU A O 1
ATOM 3187 N N . ASN A 1 387 ? -21.377 4.534 3.736 1.00 90.38 387 ASN A N 1
ATOM 3188 C CA . ASN A 1 387 ? -20.561 5.706 4.043 1.00 90.38 387 ASN A CA 1
ATOM 3189 C C . ASN A 1 387 ? -19.117 5.429 3.603 1.00 90.38 387 ASN A C 1
ATOM 3191 O O . ASN A 1 387 ? -18.554 4.388 3.939 1.00 90.38 387 ASN A O 1
ATOM 3195 N N . ASP A 1 388 ? -18.531 6.348 2.840 1.00 89.12 388 ASP A N 1
ATOM 3196 C CA . ASP A 1 388 ? -17.189 6.217 2.267 1.00 89.12 388 ASP A CA 1
ATOM 3197 C C . ASP A 1 388 ? -16.072 6.295 3.325 1.00 89.12 388 ASP A C 1
ATOM 3199 O O . ASP A 1 388 ? -15.060 5.592 3.212 1.00 89.12 388 ASP A O 1
ATOM 3203 N N . ASP A 1 389 ? -16.287 7.101 4.372 1.00 91.75 389 ASP A N 1
ATOM 3204 C CA . ASP A 1 389 ? -15.357 7.301 5.479 1.00 91.75 389 ASP A CA 1
ATOM 3205 C C . ASP A 1 389 ? -16.063 7.726 6.783 1.00 91.75 389 ASP A C 1
ATOM 3207 O O . ASP A 1 389 ? -16.392 8.895 7.003 1.00 91.75 389 ASP A O 1
ATOM 3211 N N . ILE A 1 390 ? -16.215 6.783 7.717 1.00 90.25 390 ILE A N 1
ATOM 3212 C CA . ILE A 1 390 ? -16.767 7.069 9.052 1.00 90.25 390 ILE A CA 1
ATOM 3213 C C . ILE A 1 390 ? -15.821 7.906 9.930 1.00 90.25 390 ILE A C 1
ATOM 3215 O O . ILE A 1 390 ? -16.242 8.446 10.954 1.00 90.25 390 ILE A O 1
ATOM 3219 N N . THR A 1 391 ? -14.544 8.029 9.555 1.00 88.88 391 THR A N 1
ATOM 3220 C CA . THR A 1 391 ? -13.556 8.796 10.326 1.00 88.88 391 THR A CA 1
ATOM 3221 C C . THR A 1 391 ? -13.634 10.298 10.062 1.00 88.88 391 THR A C 1
ATOM 3223 O O . THR A 1 391 ? -13.108 11.074 10.862 1.00 88.88 391 THR A O 1
ATOM 3226 N N . GLN A 1 392 ? -14.308 10.716 8.981 1.00 87.75 392 GLN A N 1
ATOM 3227 C CA . GLN A 1 392 ? -14.404 12.112 8.537 1.00 87.75 392 GLN A CA 1
ATOM 3228 C C . GLN A 1 392 ? -13.019 12.758 8.341 1.00 87.75 392 GLN A C 1
ATOM 3230 O O . GLN A 1 392 ? -12.791 13.897 8.749 1.00 87.75 392 GLN A O 1
ATOM 3235 N N . GLY A 1 393 ? -12.065 12.006 7.784 1.00 87.62 393 GLY A N 1
ATOM 3236 C CA . GLY A 1 393 ? -10.693 12.461 7.545 1.00 87.62 393 GLY A CA 1
ATOM 3237 C C . GLY A 1 393 ? -9.819 12.601 8.797 1.00 87.62 393 GLY A C 1
ATOM 3238 O O . GLY A 1 393 ? -8.733 13.173 8.717 1.00 87.62 393 GLY A O 1
ATOM 3239 N N . LYS A 1 394 ? -10.260 12.106 9.963 1.00 87.06 394 LYS A N 1
ATOM 3240 C CA . LYS A 1 394 ? -9.464 12.151 11.205 1.00 87.06 394 LYS A CA 1
ATOM 3241 C C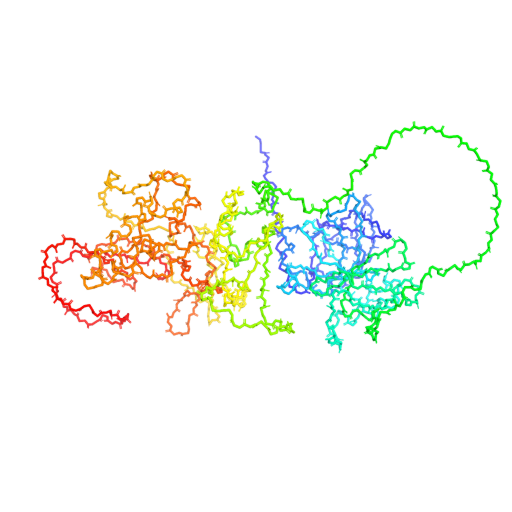 . LYS A 1 394 ? -8.304 11.151 11.220 1.00 87.06 394 LYS A C 1
ATOM 3243 O O . LYS A 1 394 ? -7.366 11.331 11.991 1.00 87.06 394 LYS A O 1
ATOM 3248 N N . GLU A 1 395 ? -8.357 10.104 10.401 1.00 89.00 395 GLU A N 1
ATOM 3249 C CA . GLU A 1 395 ? -7.263 9.142 10.217 1.00 89.00 395 GLU A CA 1
ATOM 3250 C C . GLU A 1 395 ? -6.571 9.333 8.867 1.00 89.00 395 GLU A C 1
ATOM 3252 O O . GLU A 1 395 ? -7.124 9.914 7.939 1.00 89.00 395 GLU A O 1
ATOM 3257 N N . TYR A 1 396 ? -5.377 8.755 8.719 1.00 86.75 396 TYR A N 1
ATOM 3258 C CA . TYR A 1 396 ? -4.674 8.705 7.427 1.00 86.75 396 TYR A CA 1
ATOM 3259 C C . TYR A 1 396 ? -5.275 7.683 6.451 1.00 86.75 396 TYR A C 1
ATOM 3261 O O . TYR A 1 396 ? -4.883 7.637 5.283 1.00 86.75 396 TYR A O 1
ATOM 3269 N N . VAL A 1 397 ? -6.205 6.858 6.937 1.00 88.94 397 VAL A N 1
ATOM 3270 C CA . VAL A 1 397 ? -6.927 5.831 6.189 1.00 88.94 397 VAL A CA 1
ATOM 3271 C C . VAL A 1 397 ? -8.422 6.051 6.374 1.00 88.94 397 VAL A C 1
ATOM 3273 O O . VAL A 1 397 ? -8.907 6.111 7.502 1.00 88.94 397 VAL A O 1
ATOM 3276 N N . ARG A 1 398 ? -9.156 6.098 5.262 1.00 90.00 398 ARG A N 1
ATOM 3277 C CA . ARG A 1 398 ? -10.622 6.075 5.267 1.00 90.00 398 ARG A CA 1
ATOM 3278 C C . ARG A 1 398 ? -11.145 4.729 5.757 1.00 90.00 398 ARG A C 1
ATOM 3280 O O . ARG A 1 398 ? -10.646 3.684 5.343 1.00 90.00 398 ARG A O 1
ATOM 3287 N N . ILE A 1 399 ? -12.186 4.746 6.585 1.00 91.56 399 ILE A N 1
ATOM 3288 C CA . ILE A 1 399 ? -12.858 3.519 7.034 1.00 91.56 399 ILE A CA 1
ATOM 3289 C C . ILE A 1 399 ? -14.274 3.497 6.448 1.00 91.56 399 ILE A C 1
ATOM 3291 O O . ILE A 1 399 ? -15.177 4.112 7.025 1.00 91.56 399 ILE A O 1
ATOM 3295 N N . PRO A 1 400 ? -14.494 2.808 5.311 1.00 91.81 400 PRO A N 1
ATOM 3296 C CA . PRO A 1 400 ? -15.823 2.691 4.731 1.00 91.81 400 PRO A CA 1
ATOM 3297 C C . PRO A 1 400 ? -16.754 1.839 5.599 1.00 91.81 400 PRO A C 1
ATOM 3299 O O . PRO A 1 400 ? -16.325 0.903 6.282 1.00 91.81 400 PRO A O 1
ATOM 3302 N N . VAL A 1 401 ? -18.046 2.147 5.514 1.00 93.00 401 VAL A N 1
ATOM 3303 C CA . VAL A 1 401 ? -19.158 1.401 6.107 1.00 93.00 401 VAL A CA 1
ATOM 3304 C C . VAL A 1 401 ? -19.839 0.599 5.010 1.00 93.00 401 VAL A C 1
ATOM 3306 O O . VAL A 1 401 ? -20.330 1.168 4.039 1.00 93.00 401 VAL A O 1
ATOM 3309 N N . TYR A 1 402 ? -19.866 -0.718 5.169 1.00 92.62 402 TYR A N 1
ATOM 3310 C CA . TYR A 1 402 ? -20.341 -1.675 4.180 1.00 92.62 402 TYR A CA 1
ATOM 3311 C C . TYR A 1 402 ? -21.495 -2.513 4.726 1.00 92.62 402 TYR A C 1
ATOM 3313 O O . TYR A 1 402 ? -21.386 -3.107 5.801 1.00 92.62 402 TYR A O 1
ATOM 3321 N N . ASN A 1 403 ? -22.587 -2.611 3.979 1.00 92.06 403 ASN A N 1
ATOM 3322 C CA . ASN A 1 403 ? -23.721 -3.439 4.360 1.00 92.06 403 ASN A CA 1
ATOM 3323 C C . ASN A 1 403 ? -24.430 -3.985 3.119 1.00 92.06 403 ASN A C 1
ATOM 3325 O O . ASN A 1 403 ? -25.106 -3.254 2.403 1.00 92.06 403 ASN A O 1
ATOM 3329 N N . GLU A 1 404 ? -24.252 -5.280 2.869 1.00 88.56 404 GLU A N 1
ATOM 3330 C CA . GLU A 1 404 ? -24.908 -5.993 1.767 1.00 88.56 404 GLU A CA 1
ATOM 3331 C C . GLU A 1 404 ? -26.304 -6.512 2.142 1.00 88.56 404 GLU A C 1
ATOM 3333 O O . GLU A 1 404 ? -27.112 -6.812 1.269 1.00 88.56 404 GLU A O 1
ATOM 3338 N N . ASN A 1 405 ? -26.606 -6.597 3.441 1.00 84.88 405 ASN A N 1
ATOM 3339 C CA . ASN A 1 405 ? -27.827 -7.230 3.934 1.00 84.88 405 ASN A CA 1
ATOM 3340 C C . ASN A 1 405 ? -29.017 -6.266 3.978 1.00 84.88 405 ASN A C 1
ATOM 3342 O O . ASN A 1 405 ? -30.162 -6.694 3.854 1.00 84.88 405 ASN A O 1
ATOM 3346 N N . ASN A 1 406 ? -28.766 -4.982 4.244 1.00 80.62 406 ASN A N 1
ATOM 3347 C CA . ASN A 1 406 ? -29.779 -3.930 4.301 1.00 80.62 406 ASN A CA 1
ATOM 3348 C C . ASN A 1 406 ? -29.130 -2.535 4.233 1.00 80.62 406 ASN A C 1
ATOM 3350 O O . ASN A 1 406 ? -27.911 -2.394 4.224 1.00 80.62 406 ASN A O 1
ATOM 3354 N N . SER A 1 407 ? -29.957 -1.491 4.223 1.00 83.56 407 SER A N 1
ATOM 3355 C CA . SER A 1 407 ? -29.508 -0.092 4.200 1.00 83.56 407 SER A CA 1
ATOM 3356 C C . SER A 1 407 ? -29.336 0.524 5.595 1.00 83.56 407 SER A C 1
ATOM 3358 O O . SER A 1 407 ? -29.234 1.745 5.711 1.00 83.56 407 SER A O 1
ATOM 3360 N N . ASN A 1 408 ? -29.322 -0.280 6.664 1.00 86.12 408 ASN A N 1
ATOM 3361 C CA . ASN A 1 408 ? -29.147 0.253 8.013 1.00 86.12 408 ASN A CA 1
ATOM 3362 C C . ASN A 1 408 ? -27.715 0.754 8.185 1.00 86.12 408 ASN A C 1
ATOM 3364 O O . ASN A 1 408 ? -26.768 0.097 7.752 1.00 86.12 408 ASN A O 1
ATOM 3368 N N . LEU A 1 409 ? -27.572 1.889 8.864 1.00 86.12 409 LEU A N 1
ATOM 3369 C CA . LEU A 1 409 ? -26.296 2.456 9.289 1.00 86.12 409 LEU A CA 1
ATOM 3370 C C . LEU A 1 409 ? -25.932 1.972 10.706 1.00 86.12 409 LEU A C 1
ATOM 3372 O O . LEU A 1 409 ? -26.812 1.507 11.439 1.00 86.12 409 LEU A O 1
ATOM 3376 N N . PRO A 1 410 ? -24.649 2.048 11.109 1.00 86.38 410 PRO A N 1
ATOM 3377 C CA . PRO A 1 410 ? -24.290 1.963 12.523 1.00 86.38 410 PRO A CA 1
ATOM 3378 C C . PRO A 1 410 ? -25.024 3.047 13.312 1.00 86.38 410 PRO A C 1
ATOM 3380 O O . PRO A 1 410 ? -25.434 4.061 12.735 1.00 86.38 410 PRO A O 1
ATOM 3383 N N . GLU A 1 411 ? -25.210 2.835 14.616 1.00 81.88 411 GLU A N 1
ATOM 3384 C CA . GLU A 1 411 ? -25.805 3.878 15.443 1.00 81.88 411 GLU A CA 1
ATOM 3385 C C . GLU A 1 411 ? -24.842 5.099 15.440 1.00 81.88 411 GLU A C 1
ATOM 3387 O O . GLU A 1 411 ? -23.693 5.053 14.972 1.00 81.88 411 GLU A O 1
ATOM 3392 N N . THR A 1 412 ? -25.349 6.272 15.812 1.00 79.38 412 THR A N 1
ATOM 3393 C CA . THR A 1 412 ? -24.574 7.509 15.680 1.00 79.38 412 THR A CA 1
ATOM 3394 C C . THR A 1 412 ? -23.600 7.670 16.840 1.00 79.38 412 THR A C 1
ATOM 3396 O O . THR A 1 412 ? -24.021 7.744 17.994 1.00 79.38 412 THR A O 1
ATOM 3399 N N . PHE A 1 413 ? -22.316 7.860 16.538 1.00 80.88 413 PHE A N 1
ATOM 3400 C CA . PHE A 1 413 ? -21.288 8.161 17.534 1.00 80.88 413 PHE A CA 1
ATOM 3401 C C . PHE A 1 413 ? -20.315 9.241 17.049 1.00 80.88 413 PHE A C 1
ATOM 3403 O O . PHE A 1 413 ? -20.159 9.496 15.854 1.00 80.88 413 PHE A O 1
ATOM 3410 N N . ILE A 1 414 ? -19.620 9.883 17.992 1.00 83.69 414 ILE A N 1
ATOM 3411 C CA . ILE A 1 414 ? -18.573 10.860 17.676 1.00 83.69 414 ILE A CA 1
ATOM 3412 C C . ILE A 1 414 ? -17.245 10.127 17.546 1.00 83.69 414 ILE A C 1
ATOM 3414 O O . ILE A 1 414 ? -16.653 9.733 18.547 1.00 83.69 414 ILE A O 1
ATOM 3418 N N . TYR A 1 415 ? -16.740 10.005 16.323 1.00 86.19 415 TYR A N 1
ATOM 3419 C CA . TYR A 1 415 ? -15.437 9.396 16.079 1.00 86.19 415 TYR A CA 1
ATOM 3420 C C . TYR A 1 415 ? -14.297 10.173 16.765 1.00 86.19 415 TYR A C 1
ATOM 3422 O O . TYR A 1 415 ? -14.170 11.396 16.590 1.00 86.19 415 TYR A O 1
ATOM 3430 N N . GLY A 1 416 ? -13.449 9.460 17.512 1.00 85.62 416 GLY A N 1
ATOM 3431 C CA . GLY A 1 416 ? -12.268 9.992 18.195 1.00 85.62 416 GLY A CA 1
ATOM 3432 C C . GLY A 1 416 ? -11.003 9.195 17.870 1.00 85.62 416 GLY A C 1
ATOM 3433 O O . GLY A 1 416 ? -11.046 7.975 17.742 1.00 85.62 416 GLY A O 1
ATOM 3434 N N . THR A 1 417 ? -9.881 9.902 17.741 1.00 84.75 417 THR A N 1
ATOM 3435 C CA . THR A 1 417 ? -8.534 9.334 17.535 1.00 84.75 417 THR A CA 1
ATOM 3436 C C . THR A 1 417 ? -7.729 9.245 18.829 1.00 84.75 417 THR A C 1
ATOM 3438 O O . THR A 1 417 ? -6.728 8.540 18.887 1.00 84.75 417 THR A O 1
ATOM 3441 N N . GLU A 1 418 ? -8.180 9.935 19.878 1.00 83.31 418 GLU A N 1
ATOM 3442 C CA . GLU A 1 418 ? -7.518 10.017 21.176 1.00 83.31 418 GLU A CA 1
ATOM 3443 C C . GLU A 1 418 ? -8.514 9.789 22.312 1.00 83.31 418 GLU A C 1
ATOM 3445 O O . GLU A 1 418 ? -9.695 10.148 22.216 1.00 83.31 418 GLU A O 1
ATOM 3450 N N . THR A 1 419 ? -8.028 9.181 23.394 1.00 81.12 419 THR A N 1
ATOM 3451 C CA . THR A 1 419 ? -8.824 8.943 24.598 1.00 81.12 419 THR A CA 1
ATOM 3452 C C . THR A 1 419 ? -9.160 10.277 25.252 1.00 81.12 419 THR A C 1
ATOM 3454 O O . THR A 1 419 ? -8.275 11.062 25.585 1.00 81.12 419 THR A O 1
ATOM 3457 N N . ARG A 1 420 ? -10.449 10.530 25.472 1.00 80.44 420 ARG A N 1
ATOM 3458 C CA . ARG A 1 420 ? -10.931 11.729 26.161 1.00 80.44 420 ARG A CA 1
ATOM 3459 C C . ARG A 1 420 ? -11.079 11.415 27.635 1.00 80.44 420 ARG A C 1
ATOM 3461 O O . ARG A 1 420 ? -11.730 10.443 27.984 1.00 80.44 420 ARG A O 1
ATOM 3468 N N . SER A 1 421 ? -10.524 12.240 28.508 1.00 76.06 421 SER A N 1
ATOM 3469 C CA . SER A 1 421 ? -10.675 12.072 29.952 1.00 76.06 421 SER A CA 1
ATOM 3470 C C . SER A 1 421 ? -11.149 13.375 30.570 1.00 76.06 421 SER A C 1
ATOM 3472 O O . SER A 1 421 ? -10.560 14.424 30.323 1.00 76.06 421 SER A O 1
ATOM 3474 N N . LYS A 1 422 ? -12.193 13.304 31.400 1.00 72.75 422 LYS A N 1
ATOM 3475 C CA . LYS A 1 422 ? -12.544 14.385 32.339 1.00 72.75 422 LYS A CA 1
ATOM 3476 C C . LYS A 1 422 ? -11.813 14.240 33.677 1.00 72.75 422 LYS A C 1
ATOM 3478 O O . LYS A 1 422 ? -11.941 15.101 34.540 1.00 72.75 422 LYS A O 1
ATOM 3483 N N . LEU A 1 423 ? -11.076 13.143 33.863 1.00 69.62 423 LEU A N 1
ATOM 3484 C CA . LEU A 1 423 ? -10.271 12.907 35.053 1.00 69.62 423 LEU A CA 1
ATOM 3485 C C . LEU A 1 423 ? -9.011 13.761 34.977 1.00 69.62 423 LEU A C 1
ATOM 3487 O O . LEU A 1 423 ? -8.289 13.726 33.979 1.00 69.62 423 LEU A O 1
ATOM 3491 N N . ILE A 1 424 ? -8.753 14.500 36.053 1.00 63.12 424 ILE A N 1
ATOM 3492 C CA . ILE A 1 424 ? -7.497 15.213 36.244 1.00 63.12 424 ILE A CA 1
ATOM 3493 C C . ILE A 1 424 ? -6.453 14.163 36.597 1.00 63.12 424 ILE A C 1
ATOM 3495 O O . ILE A 1 424 ? -6.439 13.617 37.700 1.00 63.12 424 ILE A O 1
ATOM 3499 N N . PHE A 1 425 ? -5.589 13.862 35.640 1.00 65.25 425 PHE A N 1
ATOM 3500 C CA . PHE A 1 425 ? -4.363 13.150 35.940 1.00 65.25 425 PHE A CA 1
ATOM 3501 C C . PHE A 1 425 ? -3.367 14.132 36.544 1.00 65.25 425 PHE A C 1
ATOM 3503 O O . PHE A 1 425 ? -3.281 15.265 36.062 1.00 65.25 425 PHE A O 1
ATOM 3510 N N . PRO A 1 426 ? -2.587 13.728 37.559 1.00 55.00 426 PRO A N 1
ATOM 3511 C CA . PRO A 1 426 ? -1.390 14.467 37.910 1.00 55.00 426 PRO A CA 1
ATOM 3512 C C . PRO A 1 426 ? -0.533 14.541 36.643 1.00 55.00 426 PRO A C 1
ATOM 3514 O O . PRO A 1 426 ? 0.023 13.534 36.204 1.00 55.00 426 PRO A O 1
ATOM 3517 N N . ASN A 1 427 ? -0.472 15.715 36.010 1.00 48.78 427 ASN A N 1
ATOM 3518 C CA . ASN A 1 427 ? 0.454 16.004 34.918 1.00 48.78 427 ASN A CA 1
ATOM 3519 C C . ASN A 1 427 ? 1.853 16.136 35.522 1.00 48.78 427 ASN A C 1
ATOM 3521 O O . ASN A 1 427 ? 2.489 17.186 35.448 1.00 48.78 427 ASN A O 1
ATOM 3525 N N . ASP A 1 428 ? 2.334 15.069 36.152 1.00 51.09 428 ASP A N 1
ATOM 3526 C CA . ASP A 1 428 ? 3.646 15.038 36.772 1.00 51.09 428 ASP A CA 1
ATOM 3527 C C . ASP A 1 428 ? 4.664 14.739 35.676 1.00 51.09 428 ASP A C 1
ATOM 3529 O O . ASP A 1 428 ? 5.318 13.699 35.605 1.00 51.09 428 ASP A O 1
ATOM 3533 N N . THR A 1 429 ? 4.731 15.663 34.715 1.00 54.47 429 THR A N 1
ATOM 3534 C CA . THR A 1 429 ? 5.577 15.528 33.534 1.00 54.47 429 THR A CA 1
ATOM 3535 C C . THR A 1 429 ? 7.060 15.452 33.925 1.00 54.47 429 THR A C 1
ATOM 3537 O O . THR A 1 429 ? 7.885 15.033 33.115 1.00 54.47 429 THR A O 1
ATOM 3540 N N . THR A 1 430 ? 7.401 15.834 35.156 1.00 57.44 430 THR A N 1
ATOM 3541 C CA . THR A 1 430 ? 8.707 15.715 35.819 1.00 57.44 430 THR A CA 1
ATOM 3542 C C . THR A 1 430 ? 9.159 14.262 36.008 1.00 57.44 430 THR A C 1
ATOM 3544 O O . THR A 1 430 ? 10.356 14.002 35.951 1.00 57.44 430 THR A O 1
ATOM 3547 N N . THR A 1 431 ? 8.236 13.304 36.156 1.00 67.75 431 THR A N 1
ATOM 3548 C CA . THR A 1 431 ? 8.549 11.879 36.405 1.00 67.75 431 THR A CA 1
ATOM 3549 C C . THR A 1 431 ? 8.504 11.002 35.148 1.00 67.75 431 THR A C 1
ATOM 3551 O O . THR A 1 431 ? 8.822 9.810 35.189 1.00 67.75 431 THR A O 1
ATOM 3554 N N . MET A 1 432 ? 8.122 11.572 34.001 1.00 79.50 432 MET A N 1
ATOM 3555 C CA . MET A 1 432 ? 7.939 10.821 32.762 1.00 79.50 432 MET A CA 1
ATOM 3556 C C . MET A 1 432 ? 9.289 10.433 32.140 1.00 79.50 432 MET A C 1
ATOM 3558 O O . MET A 1 432 ? 10.059 11.291 31.709 1.00 79.50 432 MET A O 1
ATOM 3562 N N . THR A 1 433 ? 9.562 9.127 32.047 1.00 89.00 433 THR A N 1
ATOM 3563 C CA . THR A 1 433 ? 10.776 8.602 31.405 1.00 89.00 433 THR A CA 1
ATOM 3564 C C . THR A 1 433 ? 10.869 9.074 29.951 1.00 89.00 433 THR A C 1
ATOM 3566 O O . THR A 1 433 ? 9.932 8.905 29.169 1.00 89.00 433 THR A O 1
ATOM 3569 N N . CYS A 1 434 ? 12.012 9.641 29.568 1.00 93.19 434 CYS A N 1
ATOM 3570 C CA . CYS A 1 434 ? 12.302 10.060 28.199 1.00 93.19 434 CYS A CA 1
ATOM 3571 C C . CYS A 1 434 ? 13.746 9.713 27.818 1.00 93.19 434 CYS A C 1
ATOM 3573 O O . CYS A 1 434 ? 14.576 9.422 28.679 1.00 93.19 434 CYS A O 1
ATOM 3575 N N . CYS A 1 435 ? 14.036 9.689 26.517 1.00 95.25 435 CYS A N 1
ATOM 3576 C CA . CYS A 1 435 ? 15.353 9.343 25.993 1.00 95.25 435 CYS A CA 1
ATOM 3577 C C . CYS A 1 435 ? 15.999 10.504 25.235 1.00 95.25 435 CYS A C 1
ATOM 3579 O O . CYS A 1 435 ? 15.324 11.255 24.532 1.00 95.25 435 CYS A O 1
ATOM 3581 N N . SER A 1 436 ? 17.326 10.561 25.266 1.00 95.69 436 SER A N 1
ATOM 3582 C CA . SER A 1 436 ? 18.159 11.452 24.449 1.00 95.69 436 SER A CA 1
ATOM 3583 C C . SER A 1 436 ? 18.777 10.746 23.228 1.00 95.69 436 SER A C 1
ATOM 3585 O O . SER A 1 436 ? 19.743 11.234 22.651 1.00 95.69 436 SER A O 1
ATOM 3587 N N . CYS A 1 437 ? 18.237 9.586 22.831 1.00 94.81 437 CYS A N 1
ATOM 3588 C CA . CYS A 1 437 ? 18.765 8.772 21.734 1.00 94.81 437 CYS A CA 1
ATOM 3589 C C . CYS A 1 437 ? 18.794 9.534 20.400 1.00 94.81 437 CYS A C 1
ATOM 3591 O O . CYS A 1 437 ? 17.766 10.040 19.950 1.00 94.81 437 CYS A O 1
ATOM 3593 N N . THR A 1 438 ? 19.945 9.513 19.730 1.00 91.00 438 THR A N 1
ATOM 3594 C CA . THR A 1 438 ? 20.155 10.084 18.388 1.00 91.00 438 THR A CA 1
ATOM 3595 C C . THR A 1 438 ? 20.054 9.041 17.273 1.00 91.00 438 THR A C 1
ATOM 3597 O O . THR A 1 438 ? 19.881 9.383 16.109 1.00 91.00 438 THR A O 1
ATOM 3600 N N . ASP A 1 439 ? 20.094 7.756 17.622 1.00 90.56 439 ASP A N 1
ATOM 3601 C CA . ASP A 1 439 ? 19.987 6.617 16.707 1.00 90.56 439 ASP A CA 1
ATOM 3602 C C . ASP A 1 439 ? 18.532 6.175 16.464 1.00 90.56 439 ASP A C 1
ATOM 3604 O O . ASP A 1 439 ? 18.281 5.060 16.003 1.00 90.56 439 ASP A O 1
ATOM 3608 N N . ASN A 1 440 ? 17.562 7.026 16.818 1.00 91.06 440 ASN A N 1
ATOM 3609 C CA . ASN A 1 440 ? 16.131 6.731 16.747 1.00 91.06 440 ASN A CA 1
ATOM 3610 C C . ASN A 1 440 ? 15.719 5.473 17.540 1.00 91.06 440 ASN A C 1
ATOM 3612 O O . ASN A 1 440 ? 14.784 4.764 17.160 1.00 91.06 440 ASN A O 1
ATOM 3616 N N . CYS A 1 441 ? 16.395 5.231 18.670 1.00 93.19 441 CYS A N 1
ATOM 3617 C CA . CYS A 1 441 ? 16.109 4.164 19.637 1.00 93.19 441 CYS A CA 1
ATOM 3618 C C . CYS A 1 441 ? 16.284 2.747 19.075 1.00 93.19 441 CYS A C 1
ATOM 3620 O O . CYS A 1 441 ? 15.652 1.798 19.549 1.00 93.19 441 CYS A O 1
ATOM 3622 N N . ARG A 1 442 ? 17.140 2.595 18.058 1.00 88.88 442 ARG A N 1
ATOM 3623 C CA . ARG A 1 442 ? 17.508 1.295 17.479 1.00 88.88 442 ARG A CA 1
ATOM 3624 C C . ARG A 1 442 ? 18.344 0.474 18.448 1.00 88.88 442 ARG A C 1
ATOM 3626 O O . ARG A 1 442 ? 18.096 -0.720 18.600 1.00 88.88 442 ARG A O 1
ATOM 3633 N N . ASN A 1 443 ? 19.274 1.115 19.150 1.00 90.25 443 ASN A N 1
ATOM 3634 C CA . ASN A 1 443 ? 19.959 0.532 20.284 1.00 90.25 443 ASN A CA 1
ATOM 3635 C C . ASN A 1 443 ? 19.010 0.504 21.486 1.00 90.25 443 ASN A C 1
ATOM 3637 O O . ASN A 1 443 ? 18.891 1.448 22.271 1.00 90.25 443 ASN A O 1
ATOM 3641 N N . ARG A 1 444 ? 18.310 -0.621 21.614 1.00 90.88 444 ARG A N 1
ATOM 3642 C CA . ARG A 1 444 ? 17.297 -0.833 22.652 1.00 90.88 444 ARG A CA 1
ATOM 3643 C C . ARG A 1 444 ? 17.888 -0.844 24.056 1.00 90.88 444 ARG A C 1
ATOM 3645 O O . ARG A 1 444 ? 17.205 -0.465 24.998 1.00 90.88 444 ARG A O 1
ATOM 3652 N N . ILE A 1 445 ? 19.149 -1.249 24.186 1.00 89.50 445 ILE A N 1
ATOM 3653 C CA . ILE A 1 445 ? 19.847 -1.330 25.471 1.00 89.50 445 ILE A CA 1
ATOM 3654 C C . ILE A 1 445 ? 20.160 0.072 25.998 1.00 89.50 445 ILE A C 1
ATOM 3656 O O . ILE A 1 445 ? 20.110 0.309 27.196 1.00 89.50 445 ILE A O 1
ATOM 3660 N N . GLN A 1 446 ? 20.448 1.020 25.105 1.00 91.62 446 GLN A N 1
ATOM 3661 C CA . GLN A 1 446 ? 20.791 2.393 25.481 1.00 91.62 446 GLN A CA 1
ATOM 3662 C C . GLN A 1 446 ? 19.579 3.319 25.612 1.00 91.62 446 GLN A C 1
ATOM 3664 O O . GLN A 1 446 ? 19.733 4.464 26.024 1.00 91.62 446 GLN A O 1
ATOM 3669 N N . CYS A 1 447 ? 18.377 2.865 25.254 1.00 94.62 447 CYS A N 1
ATOM 3670 C CA . CYS A 1 447 ? 17.180 3.695 25.288 1.00 94.62 447 CYS A CA 1
ATOM 3671 C C . CYS A 1 447 ? 16.448 3.566 26.638 1.00 94.62 447 CYS A C 1
ATOM 3673 O O . CYS A 1 447 ? 15.861 2.514 26.899 1.00 94.62 447 CYS A O 1
ATOM 3675 N N . PRO A 1 448 ? 16.357 4.637 27.458 1.00 95.38 448 PRO A N 1
ATOM 3676 C CA . PRO A 1 448 ? 15.616 4.618 28.723 1.00 95.38 448 PRO A CA 1
ATOM 3677 C C . PRO A 1 448 ? 14.156 4.166 28.596 1.00 95.38 448 PRO A C 1
ATOM 3679 O O . PRO A 1 448 ? 13.633 3.504 29.486 1.00 95.38 448 PRO A O 1
ATOM 3682 N N . CYS A 1 449 ? 13.485 4.481 27.484 1.00 95.12 449 CYS A N 1
ATOM 3683 C CA . CYS A 1 449 ? 12.101 4.059 27.249 1.00 95.12 449 CYS A CA 1
ATOM 3684 C C . CYS A 1 449 ? 11.993 2.536 27.026 1.00 95.12 449 CYS A C 1
ATOM 3686 O O . CYS A 1 449 ? 11.092 1.886 27.563 1.00 95.12 449 CYS A O 1
ATOM 3688 N N . TRP A 1 450 ? 12.942 1.943 26.291 1.00 93.69 450 TRP A N 1
ATOM 3689 C CA . TRP A 1 450 ? 13.011 0.487 26.131 1.00 93.69 450 TRP A CA 1
ATOM 3690 C C . TRP A 1 450 ? 13.394 -0.212 27.433 1.00 93.69 450 TRP A C 1
ATOM 3692 O O . TRP A 1 450 ? 12.759 -1.202 27.798 1.00 93.69 450 TRP A O 1
ATOM 3702 N N . LEU A 1 451 ? 14.365 0.334 28.168 1.00 92.69 451 LEU A N 1
ATOM 3703 C CA . LEU A 1 451 ? 14.741 -0.170 29.488 1.00 92.69 451 LEU A CA 1
ATOM 3704 C C . LEU A 1 451 ? 13.555 -0.146 30.455 1.00 92.69 451 LEU A C 1
ATOM 3706 O O . LEU A 1 451 ? 13.311 -1.138 31.133 1.00 92.69 451 LEU A O 1
ATOM 3710 N N . LYS A 1 452 ? 12.735 0.912 30.436 1.00 92.50 452 LYS A N 1
ATOM 3711 C CA . LYS A 1 452 ? 11.517 0.971 31.251 1.00 92.50 452 LYS A CA 1
ATOM 3712 C C . LYS A 1 452 ? 10.537 -0.154 30.917 1.00 92.50 452 LYS A C 1
ATOM 3714 O O . LYS A 1 452 ? 10.004 -0.792 31.821 1.00 92.50 452 LYS A O 1
ATOM 3719 N N . THR A 1 453 ? 10.333 -0.433 29.628 1.00 89.81 453 THR A N 1
ATOM 3720 C CA . THR A 1 453 ? 9.517 -1.575 29.176 1.00 89.81 453 THR A CA 1
ATOM 3721 C C . THR A 1 453 ? 10.068 -2.892 29.715 1.00 89.81 453 THR A C 1
ATOM 3723 O O . THR A 1 453 ? 9.323 -3.708 30.256 1.00 89.81 453 THR A O 1
ATOM 3726 N N . PHE A 1 454 ? 11.382 -3.081 29.618 1.00 87.81 454 PHE A N 1
ATOM 3727 C CA . PHE A 1 454 ? 12.059 -4.281 30.089 1.00 87.81 454 PHE A CA 1
ATOM 3728 C C . PHE A 1 454 ? 11.968 -4.477 31.610 1.00 87.81 454 PHE A C 1
ATOM 3730 O O . PHE A 1 454 ? 11.651 -5.573 32.073 1.00 87.81 454 PHE A O 1
ATOM 3737 N N . GLU A 1 455 ? 12.195 -3.422 32.391 1.00 87.62 455 GLU A N 1
ATOM 3738 C CA . GLU A 1 455 ? 12.080 -3.441 33.852 1.00 87.62 455 GLU A CA 1
ATOM 3739 C C . GLU A 1 455 ? 10.668 -3.828 34.298 1.00 87.62 455 GLU A C 1
ATOM 3741 O O . GLU A 1 455 ? 10.496 -4.687 35.163 1.00 87.62 455 GLU A O 1
ATOM 3746 N N . GLN A 1 456 ? 9.642 -3.240 33.678 1.00 85.00 456 GLN A N 1
ATOM 3747 C CA . GLN A 1 456 ? 8.251 -3.544 34.016 1.00 85.00 456 GLN A CA 1
ATOM 3748 C C . GLN A 1 456 ? 7.842 -4.956 33.588 1.00 85.00 456 GLN A C 1
ATOM 3750 O O . GLN A 1 456 ? 7.080 -5.617 34.298 1.00 85.00 456 GLN A O 1
ATOM 3755 N N . ALA A 1 457 ? 8.384 -5.453 32.473 1.00 81.94 457 ALA A N 1
ATOM 3756 C CA . ALA A 1 457 ? 8.180 -6.834 32.053 1.00 81.94 457 ALA A CA 1
ATOM 3757 C C . ALA A 1 457 ? 8.763 -7.817 33.078 1.00 81.94 457 ALA A C 1
ATOM 3759 O O . ALA A 1 457 ? 8.059 -8.737 33.499 1.00 81.94 457 ALA A O 1
ATOM 3760 N N . LYS A 1 458 ? 9.988 -7.563 33.569 1.00 79.19 458 LYS A N 1
ATOM 3761 C CA . LYS A 1 458 ? 10.622 -8.358 34.635 1.00 79.19 458 LYS A CA 1
ATOM 3762 C C . LYS A 1 458 ? 9.750 -8.413 35.898 1.00 79.19 458 LYS A C 1
ATOM 3764 O O . LYS A 1 458 ? 9.543 -9.485 36.452 1.00 79.19 458 LYS A O 1
ATOM 3769 N N . LEU A 1 459 ? 9.173 -7.291 36.330 1.00 77.19 459 LEU A N 1
ATOM 3770 C CA . LEU A 1 459 ? 8.315 -7.248 37.526 1.00 77.19 459 LEU A CA 1
ATOM 3771 C C . LEU A 1 459 ? 6.985 -8.013 37.380 1.00 77.19 459 LEU A C 1
ATOM 3773 O O . LEU A 1 459 ? 6.311 -8.285 38.376 1.00 77.19 459 LEU A O 1
ATOM 3777 N N . ASN A 1 460 ? 6.552 -8.331 36.158 1.00 69.31 460 ASN A N 1
ATOM 3778 C CA . ASN A 1 460 ? 5.307 -9.065 35.930 1.00 69.31 460 ASN A CA 1
ATOM 3779 C C . ASN A 1 460 ? 5.487 -10.591 35.909 1.00 69.31 460 ASN A C 1
ATOM 3781 O O . ASN A 1 460 ? 4.497 -11.319 36.070 1.00 69.31 460 ASN A O 1
ATOM 3785 N N . ASP A 1 461 ? 6.721 -11.054 35.725 1.00 72.12 461 ASP A N 1
ATOM 3786 C CA . ASP A 1 461 ? 7.082 -12.465 35.729 1.00 72.12 461 ASP A CA 1
ATOM 3787 C C . ASP A 1 461 ? 7.308 -12.971 37.162 1.00 72.12 461 ASP A C 1
ATOM 3789 O O . ASP A 1 461 ? 7.693 -12.232 38.065 1.00 72.12 461 ASP A O 1
ATOM 3793 N N . ASN A 1 462 ? 7.031 -14.255 37.398 1.00 75.56 462 ASN A N 1
ATOM 3794 C CA . ASN A 1 462 ? 7.312 -14.874 38.696 1.00 75.56 462 ASN A CA 1
ATOM 3795 C C . ASN A 1 462 ? 8.800 -15.254 38.815 1.00 75.56 462 ASN A C 1
ATOM 3797 O O . ASN A 1 462 ? 9.497 -15.387 37.808 1.00 75.56 462 ASN A O 1
ATOM 3801 N N . GLU A 1 463 ? 9.282 -15.496 40.038 1.00 75.31 463 GLU A N 1
ATOM 3802 C CA . GLU A 1 463 ? 10.700 -15.812 40.284 1.00 75.31 463 GLU A CA 1
ATOM 3803 C C . GLU A 1 463 ? 11.220 -17.007 39.474 1.00 75.31 463 GLU A C 1
ATOM 3805 O O . GLU A 1 463 ? 12.364 -16.993 39.024 1.00 75.31 463 GLU A O 1
ATOM 3810 N N . LYS A 1 464 ? 10.388 -18.030 39.236 1.00 71.88 464 LYS A N 1
ATOM 3811 C CA . LYS A 1 464 ? 10.776 -19.201 38.432 1.00 71.88 464 LYS A CA 1
ATOM 3812 C C . LYS A 1 464 ? 11.043 -18.824 36.973 1.00 71.88 464 LYS A C 1
ATOM 3814 O O . LYS A 1 464 ? 12.046 -19.254 36.410 1.00 71.88 464 LYS A O 1
ATOM 3819 N N . ILE A 1 465 ? 10.168 -18.012 36.377 1.00 72.06 465 ILE A N 1
ATOM 3820 C CA . ILE A 1 465 ? 10.315 -17.515 35.003 1.00 72.06 465 ILE A CA 1
ATOM 3821 C C . ILE A 1 465 ? 11.525 -16.583 34.910 1.00 72.06 465 ILE A C 1
ATOM 3823 O O . ILE A 1 465 ? 12.335 -16.739 34.001 1.00 72.06 465 ILE A O 1
ATOM 3827 N N . LEU A 1 466 ? 11.698 -15.679 35.878 1.00 71.50 466 LEU A N 1
ATOM 3828 C CA . LEU A 1 466 ? 12.841 -14.765 35.935 1.00 71.50 466 LEU A CA 1
ATOM 3829 C C . LEU A 1 466 ? 14.180 -15.504 36.044 1.00 71.50 466 LEU A C 1
ATOM 3831 O O . LEU A 1 466 ? 15.130 -15.165 35.340 1.00 71.50 466 LEU A O 1
ATOM 3835 N N . ASN A 1 467 ? 14.258 -16.533 36.893 1.00 73.88 467 ASN A N 1
ATOM 3836 C CA . ASN A 1 467 ? 15.446 -17.378 37.020 1.00 73.88 467 ASN A CA 1
ATOM 3837 C C . ASN A 1 467 ? 15.763 -18.105 35.710 1.00 73.88 467 ASN A C 1
ATOM 3839 O O . ASN A 1 467 ? 16.906 -18.072 35.259 1.00 73.88 467 ASN A O 1
ATOM 3843 N N . TRP A 1 468 ? 14.755 -18.704 35.070 1.00 74.88 468 TRP A N 1
ATOM 3844 C CA . TRP A 1 468 ? 14.937 -19.365 33.780 1.00 74.88 468 TRP A CA 1
ATOM 3845 C C . TRP A 1 468 ? 15.394 -18.380 32.695 1.00 74.88 468 TRP A C 1
ATOM 3847 O O . TRP A 1 468 ? 16.338 -18.671 31.965 1.00 74.88 468 TRP A O 1
ATOM 3857 N N . GLN A 1 469 ? 14.793 -17.191 32.618 1.00 74.44 469 GLN A N 1
ATOM 3858 C CA . GLN A 1 469 ? 15.181 -16.160 31.652 1.00 74.44 469 GLN A CA 1
ATOM 3859 C C . GLN A 1 469 ? 16.640 -15.723 31.831 1.00 74.44 469 GLN A C 1
ATOM 3861 O O . GLN A 1 469 ? 17.379 -15.709 30.853 1.00 74.44 469 GLN A O 1
ATOM 3866 N N . ARG A 1 470 ? 17.077 -15.447 33.070 1.00 76.75 470 ARG A N 1
ATOM 3867 C CA . ARG A 1 470 ? 18.472 -15.068 33.374 1.00 76.75 470 ARG A CA 1
ATOM 3868 C C . ARG A 1 470 ? 19.490 -16.143 33.001 1.00 76.75 470 ARG A C 1
ATOM 3870 O O . ARG A 1 470 ? 20.613 -15.815 32.645 1.00 76.75 470 ARG A O 1
ATOM 3877 N N . GLN A 1 471 ? 19.113 -17.415 33.112 1.00 78.69 471 GLN A N 1
ATOM 3878 C CA . GLN A 1 471 ? 19.993 -18.535 32.773 1.00 78.69 471 GLN A CA 1
ATOM 3879 C C . GLN A 1 471 ? 20.073 -18.797 31.263 1.00 78.69 471 GLN A C 1
ATOM 3881 O O . GLN A 1 471 ? 21.065 -19.354 30.803 1.00 78.69 471 GLN A O 1
ATOM 3886 N N . ASN A 1 472 ? 19.042 -18.428 30.495 1.00 77.19 472 ASN A N 1
ATOM 3887 C CA . ASN A 1 472 ? 18.927 -18.795 29.078 1.00 77.19 472 ASN A CA 1
ATOM 3888 C C . ASN A 1 472 ? 19.172 -17.634 28.107 1.00 77.19 472 ASN A C 1
ATOM 3890 O O . ASN A 1 472 ? 19.416 -17.886 26.928 1.00 77.19 472 ASN A O 1
ATOM 3894 N N . PHE A 1 473 ? 19.101 -16.384 28.568 1.00 75.19 473 PHE A N 1
ATOM 3895 C CA . PHE A 1 473 ? 19.203 -15.209 27.706 1.00 75.19 473 PHE A CA 1
ATOM 3896 C C . PHE A 1 473 ? 20.057 -14.113 28.337 1.00 75.19 473 PHE A C 1
ATOM 3898 O O . PHE A 1 473 ? 19.985 -13.866 29.540 1.00 75.19 473 PHE A O 1
ATOM 3905 N N . SER A 1 474 ? 20.816 -13.402 27.501 1.00 81.25 474 SER A N 1
ATOM 3906 C CA . SER A 1 474 ? 21.452 -12.148 27.911 1.00 81.25 474 SER A CA 1
ATOM 3907 C C . SER A 1 474 ? 20.411 -11.036 28.093 1.00 81.25 474 SER A C 1
ATOM 3909 O O . SER A 1 474 ? 19.324 -11.084 27.509 1.00 81.25 474 SER A O 1
ATOM 3911 N N . ASP A 1 475 ? 20.749 -9.988 28.853 1.00 76.69 475 ASP A N 1
ATOM 3912 C CA . ASP A 1 475 ? 19.870 -8.817 28.993 1.00 76.69 475 ASP A CA 1
ATOM 3913 C C . ASP A 1 475 ? 19.544 -8.181 27.626 1.00 76.69 475 ASP A C 1
ATOM 3915 O O . ASP A 1 475 ? 18.409 -7.778 27.392 1.00 76.69 475 ASP A O 1
ATOM 3919 N N . GLU A 1 476 ? 20.482 -8.178 26.675 1.00 81.06 476 GLU A N 1
ATOM 3920 C CA . GLU A 1 476 ? 20.251 -7.711 25.300 1.00 81.06 476 GLU A CA 1
ATOM 3921 C C . GLU A 1 476 ? 19.182 -8.531 24.560 1.00 81.06 476 GLU A C 1
ATOM 3923 O O . GLU A 1 476 ? 18.276 -7.973 23.926 1.00 81.06 476 GLU A O 1
ATOM 3928 N N . GLN A 1 477 ? 19.268 -9.861 24.646 1.00 78.94 477 GLN A N 1
ATOM 3929 C CA . GLN A 1 477 ? 18.291 -10.763 24.034 1.00 78.94 477 GLN A CA 1
ATOM 3930 C C . GLN A 1 477 ? 16.914 -10.593 24.677 1.00 78.94 477 GLN A C 1
ATOM 3932 O O . GLN A 1 477 ? 15.896 -10.598 23.981 1.00 78.94 477 GLN A O 1
ATOM 3937 N N . MET A 1 478 ? 16.881 -10.386 25.992 1.00 78.38 478 MET A N 1
ATOM 3938 C CA . MET A 1 478 ? 15.651 -10.156 26.737 1.00 78.38 478 MET A CA 1
ATOM 3939 C C . MET A 1 478 ? 14.998 -8.814 26.392 1.00 78.38 478 MET A C 1
ATOM 3941 O O . MET A 1 478 ? 13.805 -8.779 26.091 1.00 78.38 478 MET A O 1
ATOM 3945 N N . ILE A 1 479 ? 15.763 -7.720 26.359 1.00 82.25 479 ILE A N 1
ATOM 3946 C CA . ILE A 1 479 ? 15.272 -6.405 25.921 1.00 82.25 479 ILE A CA 1
ATOM 3947 C C . ILE A 1 479 ? 14.711 -6.510 24.501 1.00 82.25 479 ILE A C 1
ATOM 3949 O O . ILE A 1 479 ? 13.609 -6.042 24.222 1.00 82.25 479 ILE A O 1
ATOM 3953 N N . SER A 1 480 ? 15.431 -7.186 23.605 1.00 82.88 480 SER A N 1
ATOM 3954 C CA . SER A 1 480 ? 14.993 -7.382 22.224 1.00 82.88 480 SER A CA 1
ATOM 3955 C C . SER A 1 480 ? 13.719 -8.208 22.088 1.00 82.88 480 SER A C 1
ATOM 3957 O O . SER A 1 480 ? 12.963 -7.989 21.145 1.00 82.88 480 SER A O 1
ATOM 3959 N N . ARG A 1 481 ? 13.464 -9.129 23.021 1.00 81.44 481 ARG A N 1
ATOM 3960 C CA . ARG A 1 481 ? 12.229 -9.913 23.068 1.00 81.44 481 ARG A CA 1
ATOM 3961 C C . ARG A 1 481 ? 11.021 -9.044 23.419 1.00 81.44 481 ARG A C 1
ATOM 3963 O O . ARG A 1 481 ? 9.971 -9.217 22.818 1.00 81.44 481 ARG A O 1
ATOM 3970 N N . PHE A 1 482 ? 11.155 -8.111 24.358 1.00 83.94 482 PHE A N 1
ATOM 3971 C CA . PHE A 1 482 ? 10.044 -7.239 24.764 1.00 83.94 482 PHE A CA 1
ATOM 3972 C C . PHE A 1 482 ? 9.884 -5.985 23.893 1.00 83.94 482 PHE A C 1
ATOM 3974 O O . PHE A 1 482 ? 8.902 -5.260 24.032 1.00 83.94 482 PHE A O 1
ATOM 3981 N N . ALA A 1 483 ? 10.832 -5.720 22.996 1.00 88.50 483 ALA A N 1
ATOM 3982 C CA . ALA A 1 483 ? 10.796 -4.564 22.117 1.00 88.50 483 ALA A CA 1
ATOM 3983 C C . ALA A 1 483 ? 10.019 -4.811 20.815 1.00 88.50 483 ALA A C 1
ATOM 3985 O O . ALA A 1 483 ? 9.794 -5.945 20.385 1.00 88.50 483 ALA A O 1
ATOM 3986 N N . TYR A 1 484 ? 9.680 -3.722 20.124 1.00 91.94 484 TYR A N 1
ATOM 3987 C CA . TYR A 1 484 ? 9.266 -3.804 18.728 1.00 91.94 484 TYR A CA 1
ATOM 3988 C C . TYR A 1 484 ? 10.451 -4.231 17.856 1.00 91.94 484 TYR A C 1
ATOM 3990 O O . TYR A 1 484 ? 11.535 -3.644 17.900 1.00 91.94 484 TYR A O 1
ATOM 3998 N N . ILE A 1 485 ? 10.217 -5.219 16.999 1.00 89.25 485 ILE A N 1
ATOM 3999 C CA . ILE A 1 485 ? 11.148 -5.680 15.970 1.00 89.25 485 ILE A CA 1
ATOM 4000 C C . ILE A 1 485 ? 10.578 -5.256 14.621 1.00 89.25 485 ILE A C 1
ATOM 4002 O O . ILE A 1 485 ? 9.485 -5.686 14.259 1.00 89.25 485 ILE A O 1
ATOM 4006 N N . HIS A 1 486 ? 11.278 -4.363 13.911 1.00 90.31 486 HIS A N 1
ATOM 4007 C CA . HIS A 1 486 ? 10.816 -3.772 12.644 1.00 90.31 486 HIS A CA 1
ATOM 4008 C C . HIS A 1 486 ? 9.403 -3.180 12.744 1.00 90.31 486 HIS A C 1
ATOM 4010 O O . HIS A 1 486 ? 8.558 -3.417 11.881 1.00 90.31 486 HIS A O 1
ATOM 4016 N N . GLN A 1 487 ? 9.133 -2.450 13.835 1.00 91.12 487 GLN A N 1
ATOM 4017 C CA . GLN A 1 487 ? 7.810 -1.889 14.154 1.00 91.12 487 GLN A CA 1
ATOM 4018 C C . GLN A 1 487 ? 6.698 -2.958 14.266 1.00 91.12 487 GLN A C 1
ATOM 4020 O O . GLN A 1 487 ? 5.534 -2.708 13.950 1.00 91.12 487 GLN A O 1
ATOM 4025 N N . ARG A 1 488 ? 7.055 -4.165 14.725 1.00 91.38 488 ARG A N 1
ATOM 4026 C CA . ARG A 1 488 ? 6.133 -5.274 15.003 1.00 91.38 488 ARG A CA 1
ATOM 4027 C C . ARG A 1 488 ? 6.385 -5.856 16.385 1.00 91.38 488 ARG A C 1
ATOM 4029 O O . ARG A 1 488 ? 7.529 -6.048 16.789 1.00 91.38 488 ARG A O 1
ATOM 4036 N N . LEU A 1 489 ? 5.316 -6.199 17.090 1.00 89.69 489 LEU A N 1
ATOM 4037 C CA . LEU A 1 489 ? 5.375 -6.872 18.377 1.00 89.69 489 LEU A CA 1
ATOM 4038 C C . LEU A 1 489 ? 5.250 -8.385 18.180 1.00 89.69 489 LEU A C 1
ATOM 4040 O O . LEU A 1 489 ? 4.155 -8.920 18.026 1.00 89.69 489 LEU A O 1
ATOM 4044 N N . LYS A 1 490 ? 6.386 -9.085 18.141 1.00 85.31 490 LYS A N 1
ATOM 4045 C CA . LYS A 1 490 ? 6.419 -10.532 17.859 1.00 85.31 490 LYS A CA 1
ATOM 4046 C C . LYS A 1 490 ? 6.055 -11.389 19.073 1.00 85.31 490 LYS A C 1
ATOM 4048 O O . LYS A 1 490 ? 5.641 -12.535 18.901 1.00 85.31 490 LYS A O 1
ATOM 4053 N N . THR A 1 491 ? 6.189 -10.850 20.283 1.00 79.69 491 THR A N 1
ATOM 4054 C CA . THR A 1 491 ? 5.802 -11.527 21.524 1.00 79.69 491 THR A CA 1
ATOM 4055 C C . THR A 1 491 ? 4.991 -10.600 22.421 1.00 79.69 491 THR A C 1
ATOM 4057 O O . THR A 1 491 ? 5.327 -9.421 22.515 1.00 79.69 491 THR A O 1
ATOM 4060 N N . PRO A 1 492 ? 3.948 -11.106 23.099 1.00 78.50 492 PRO A N 1
ATOM 4061 C CA . PRO A 1 492 ? 3.110 -10.288 23.967 1.00 78.50 492 PRO A CA 1
ATOM 4062 C C . PRO A 1 492 ? 3.900 -9.751 25.166 1.00 78.50 492 PRO A C 1
ATOM 4064 O O . PRO A 1 492 ? 4.658 -10.486 25.801 1.00 78.50 492 PRO A O 1
ATOM 4067 N N . VAL A 1 493 ? 3.672 -8.478 25.497 1.00 80.50 493 VAL A N 1
ATOM 4068 C CA . VAL A 1 493 ? 4.289 -7.782 26.635 1.00 80.50 493 VAL A CA 1
ATOM 4069 C C . VAL A 1 493 ? 3.185 -7.367 27.598 1.00 80.50 493 VAL A C 1
ATOM 4071 O O . VAL A 1 493 ? 2.578 -6.308 27.475 1.00 80.50 493 VAL A O 1
ATOM 4074 N N . TRP A 1 494 ? 2.890 -8.241 28.555 1.00 77.12 494 TRP A N 1
ATOM 4075 C CA . TRP A 1 494 ? 1.747 -8.092 29.462 1.00 77.12 494 TRP A CA 1
ATOM 4076 C C . TRP A 1 494 ? 1.846 -6.894 30.414 1.00 77.12 494 TRP A C 1
ATOM 4078 O O . TRP A 1 494 ? 0.836 -6.463 30.954 1.00 77.12 494 TRP A O 1
ATOM 4088 N N . SER A 1 495 ? 3.055 -6.384 30.654 1.00 78.19 495 SER A N 1
ATOM 4089 C CA . SER A 1 495 ? 3.296 -5.165 31.436 1.00 78.19 495 SER A CA 1
ATOM 4090 C C . SER A 1 495 ? 3.015 -3.877 30.656 1.00 78.19 495 SER A C 1
ATOM 4092 O O . SER A 1 495 ? 3.094 -2.798 31.233 1.00 78.19 495 SER A O 1
ATOM 4094 N N . GLY A 1 496 ? 2.721 -3.979 29.357 1.00 83.81 496 GLY A N 1
ATOM 4095 C CA . GLY A 1 496 ? 2.647 -2.838 28.452 1.00 83.81 496 GLY A CA 1
ATOM 4096 C C . GLY A 1 496 ? 4.015 -2.414 27.913 1.00 83.81 496 GLY A C 1
ATOM 4097 O O . GLY A 1 496 ? 5.063 -2.882 28.364 1.00 83.81 496 GLY A O 1
ATOM 4098 N N . ILE A 1 497 ? 3.976 -1.529 26.916 1.00 89.69 497 ILE A N 1
ATOM 4099 C CA . ILE A 1 497 ? 5.147 -0.945 26.254 1.00 89.69 497 ILE A CA 1
ATOM 4100 C C . ILE A 1 497 ? 5.189 0.546 26.571 1.00 89.69 497 ILE A C 1
ATOM 4102 O O . ILE A 1 497 ? 4.188 1.248 26.434 1.00 89.69 497 ILE A O 1
ATOM 4106 N N . TYR A 1 498 ? 6.364 1.024 26.965 1.00 92.06 498 TYR A N 1
ATOM 4107 C CA . TYR A 1 498 ? 6.636 2.435 27.202 1.00 92.06 498 TYR A CA 1
ATOM 4108 C C . TYR A 1 498 ? 7.248 3.038 25.938 1.00 92.06 498 TYR A C 1
ATOM 4110 O O . TYR A 1 498 ? 8.462 2.977 25.720 1.00 92.06 498 TYR A O 1
ATOM 4118 N N . GLU A 1 499 ? 6.393 3.608 25.089 1.00 94.44 499 GLU A N 1
ATOM 4119 C CA . GLU A 1 499 ? 6.836 4.293 23.875 1.00 94.44 499 GLU A CA 1
ATOM 4120 C C . GLU A 1 499 ? 7.577 5.599 24.193 1.00 94.44 499 GLU A C 1
ATOM 4122 O O . GLU A 1 499 ? 7.372 6.242 25.228 1.00 94.44 499 GLU A O 1
ATOM 4127 N N . CYS A 1 500 ? 8.441 6.024 23.273 1.00 94.94 500 CYS A N 1
ATOM 4128 C CA . CYS A 1 500 ? 9.023 7.356 23.335 1.00 94.94 500 CYS A CA 1
ATOM 4129 C C . CYS A 1 500 ? 7.928 8.421 23.192 1.00 94.94 500 CYS A C 1
ATOM 4131 O O . CYS A 1 500 ? 6.991 8.264 22.413 1.00 94.94 500 CYS A O 1
ATOM 4133 N N . ASN A 1 501 ? 8.070 9.529 23.913 1.00 92.44 501 ASN A N 1
ATOM 4134 C CA . ASN A 1 501 ? 7.061 10.585 24.024 1.00 92.44 501 ASN A CA 1
ATOM 4135 C C . ASN A 1 501 ? 7.612 11.942 23.562 1.00 92.44 501 ASN A C 1
ATOM 4137 O O . ASN A 1 501 ? 8.753 12.047 23.119 1.00 92.44 501 ASN A O 1
ATOM 4141 N N . SER A 1 502 ? 6.802 12.996 23.625 1.00 90.75 502 SER A N 1
ATOM 4142 C CA . SER A 1 502 ? 7.174 14.344 23.168 1.00 90.75 502 SER A CA 1
ATOM 4143 C C . SER A 1 502 ? 8.415 14.943 23.849 1.00 90.75 502 SER A C 1
ATOM 4145 O O . SER A 1 502 ? 9.001 15.861 23.288 1.00 90.75 502 SER A O 1
ATOM 4147 N N . LYS A 1 503 ? 8.854 14.420 25.006 1.00 91.75 503 LYS A N 1
ATOM 4148 C CA . LYS A 1 503 ? 10.090 14.852 25.683 1.00 91.75 503 LYS A CA 1
ATOM 4149 C C . LYS A 1 503 ? 11.350 14.135 25.192 1.00 91.75 503 LYS A C 1
ATOM 4151 O O . LYS A 1 503 ? 12.454 14.524 25.557 1.00 91.75 503 LYS A O 1
ATOM 4156 N N . CYS A 1 504 ? 11.212 13.073 24.401 1.00 94.12 504 CYS A N 1
ATOM 4157 C CA . CYS A 1 504 ? 12.357 12.363 23.842 1.00 94.12 504 CYS A CA 1
ATOM 4158 C C . CYS A 1 504 ? 12.977 13.128 22.662 1.00 94.12 504 CYS A C 1
ATOM 4160 O O . CYS A 1 504 ? 12.245 13.616 21.804 1.00 94.12 504 CYS A O 1
ATOM 4162 N N . LEU A 1 505 ? 14.311 13.118 22.550 1.00 94.56 505 LEU A N 1
ATOM 4163 C CA . LEU A 1 505 ? 15.045 13.729 21.426 1.00 94.56 505 LEU A CA 1
ATOM 4164 C C . LEU A 1 505 ? 15.031 12.884 20.141 1.00 94.56 505 LEU A C 1
ATOM 4166 O O . LEU A 1 505 ? 15.428 13.359 19.079 1.00 94.56 505 LEU A O 1
ATOM 4170 N N . CYS A 1 506 ? 14.582 11.630 20.223 1.00 93.38 506 CYS A N 1
ATOM 4171 C CA . CYS A 1 506 ? 14.479 10.750 19.065 1.00 93.38 506 CYS A CA 1
ATOM 4172 C C . CYS A 1 506 ? 13.432 11.258 18.062 1.00 93.38 506 CYS A C 1
ATOM 4174 O O . CYS A 1 506 ? 12.383 11.793 18.440 1.00 93.38 506 CYS A O 1
ATOM 4176 N N . HIS A 1 507 ? 13.682 11.032 16.770 1.00 89.88 507 HIS A N 1
ATOM 4177 C CA . HIS A 1 507 ? 12.837 11.552 15.701 1.00 89.88 507 HIS A CA 1
ATOM 4178 C C . HIS A 1 507 ? 11.404 11.003 15.797 1.00 89.88 507 HIS A C 1
ATOM 4180 O O . HIS A 1 507 ? 11.183 9.793 15.842 1.00 89.88 507 HIS A O 1
ATOM 4186 N N . THR A 1 508 ? 10.403 11.883 15.737 1.00 86.50 508 THR A N 1
ATOM 4187 C CA . THR A 1 508 ? 8.979 11.537 15.928 1.00 86.50 508 THR A CA 1
ATOM 4188 C C . THR A 1 508 ? 8.470 10.469 14.956 1.00 86.50 508 THR A C 1
ATOM 4190 O O . THR A 1 508 ? 7.758 9.560 15.362 1.00 86.50 508 THR A O 1
ATOM 4193 N N . LYS A 1 509 ? 8.872 10.541 13.681 1.00 81.12 509 LYS A N 1
ATOM 4194 C CA . LYS A 1 509 ? 8.466 9.578 12.636 1.00 81.12 509 LYS A CA 1
ATOM 4195 C C . LYS A 1 509 ? 9.369 8.348 12.452 1.00 81.12 509 LYS A C 1
ATOM 4197 O O . LYS A 1 509 ? 8.884 7.323 11.986 1.00 81.12 509 LYS A O 1
ATOM 4202 N N . GLN A 1 510 ? 10.662 8.445 12.769 1.00 84.69 510 GLN A N 1
ATOM 4203 C CA . GLN A 1 510 ? 11.647 7.385 12.490 1.00 84.69 510 GLN A CA 1
ATOM 4204 C C . GLN A 1 510 ? 12.033 6.575 13.735 1.00 84.69 510 GLN A C 1
ATOM 4206 O O . GLN A 1 510 ? 12.694 5.548 13.604 1.00 84.69 510 GLN A O 1
ATOM 4211 N N . CYS A 1 511 ? 11.630 7.007 14.934 1.00 90.88 511 CYS A N 1
ATOM 4212 C CA . CYS A 1 511 ? 11.879 6.259 16.160 1.00 90.88 511 CYS A CA 1
ATOM 4213 C C . CYS A 1 511 ? 11.239 4.865 16.106 1.00 90.88 511 CYS A C 1
ATOM 4215 O O . CYS A 1 511 ? 10.046 4.710 15.835 1.00 90.88 511 CYS A O 1
ATOM 4217 N N . THR A 1 512 ? 12.034 3.839 16.406 1.00 91.62 512 THR A N 1
ATOM 4218 C CA . THR A 1 512 ? 11.576 2.442 16.432 1.00 91.62 512 THR A CA 1
ATOM 4219 C C . THR A 1 512 ? 10.674 2.140 17.632 1.00 91.62 512 THR A C 1
ATOM 4221 O O . THR A 1 512 ? 9.917 1.173 17.594 1.00 91.62 512 THR A O 1
ATOM 4224 N N . ASN A 1 513 ? 10.706 2.991 18.665 1.00 93.50 513 ASN A N 1
ATOM 4225 C CA . ASN A 1 513 ? 9.854 2.935 19.855 1.00 93.50 513 ASN A CA 1
ATOM 4226 C C . ASN A 1 513 ? 8.689 3.944 19.811 1.00 93.50 513 ASN A C 1
ATOM 4228 O O . ASN A 1 513 ? 8.285 4.489 20.838 1.00 93.50 513 ASN A O 1
ATOM 4232 N N . ARG A 1 514 ? 8.188 4.258 18.611 1.00 92.00 514 ARG A N 1
ATOM 4233 C CA . ARG A 1 514 ? 6.954 5.028 18.400 1.00 92.00 514 ARG A CA 1
ATOM 4234 C C . ARG A 1 514 ? 6.115 4.324 17.343 1.00 92.00 514 ARG A C 1
ATOM 4236 O O . ARG A 1 514 ? 6.450 4.374 16.158 1.00 92.00 514 ARG A O 1
ATOM 4243 N N . LEU A 1 515 ? 5.049 3.645 17.755 1.00 89.94 515 LEU A N 1
ATOM 4244 C CA . LEU A 1 515 ? 4.216 2.858 16.847 1.00 89.94 515 LEU A CA 1
ATOM 4245 C C . LEU A 1 515 ? 2.732 3.134 17.059 1.00 89.94 515 LEU A C 1
ATOM 4247 O O . LEU A 1 515 ? 2.077 3.570 16.117 1.00 89.94 515 LEU A O 1
ATOM 4251 N N . VAL A 1 516 ? 2.228 2.906 18.270 1.00 88.50 516 VAL A N 1
ATOM 4252 C CA . VAL A 1 516 ? 0.801 3.002 18.620 1.00 88.50 516 VAL A CA 1
ATOM 4253 C C . VAL A 1 516 ? 0.331 4.453 18.662 1.00 88.50 516 VAL A C 1
ATOM 4255 O O . VAL A 1 516 ? -0.819 4.729 18.344 1.00 88.50 516 VAL A O 1
ATOM 4258 N N . GLN A 1 517 ? 1.223 5.387 19.006 1.00 85.50 517 GLN A N 1
ATOM 4259 C CA . GLN A 1 517 ? 0.924 6.825 18.981 1.00 85.50 517 GLN A CA 1
ATOM 4260 C C . GLN A 1 517 ? 0.803 7.409 17.561 1.00 85.50 517 GLN A C 1
ATOM 4262 O O . GLN A 1 517 ? 0.392 8.555 17.403 1.00 85.50 517 GLN A O 1
ATOM 4267 N N . ASN A 1 518 ? 1.208 6.661 16.528 1.00 82.94 518 ASN A N 1
ATOM 4268 C CA . ASN A 1 518 ? 1.068 7.100 15.144 1.00 82.94 518 ASN A CA 1
ATOM 4269 C C . ASN A 1 518 ? -0.336 6.770 14.623 1.00 82.94 518 ASN A C 1
ATOM 4271 O O . ASN A 1 518 ? -0.938 5.778 15.026 1.00 82.94 518 ASN A O 1
ATOM 4275 N N . SER A 1 519 ? -0.819 7.563 13.667 1.00 81.31 519 SER A N 1
ATOM 4276 C CA . SER A 1 519 ? -2.133 7.366 13.048 1.00 81.31 519 SER A CA 1
ATOM 4277 C C . SER A 1 519 ? -2.302 5.985 12.409 1.00 81.31 519 SER A C 1
ATOM 4279 O O . SER A 1 519 ? -1.333 5.344 11.974 1.00 81.31 519 SER A O 1
ATOM 4281 N N . LEU A 1 520 ? -3.563 5.552 12.316 1.00 87.38 520 LEU A N 1
ATOM 4282 C CA . LEU A 1 520 ? -3.945 4.296 11.685 1.00 87.38 520 LEU A CA 1
ATOM 4283 C C . LEU A 1 520 ? -3.449 4.237 10.233 1.00 87.38 520 LEU A C 1
ATOM 4285 O O . LEU A 1 520 ? -3.627 5.182 9.467 1.00 87.38 520 LEU A O 1
ATOM 4289 N N . TYR A 1 521 ? -2.852 3.105 9.852 1.00 89.06 521 TYR A N 1
ATOM 4290 C CA . TYR A 1 521 ? -2.325 2.878 8.500 1.00 89.06 521 TYR A CA 1
ATOM 4291 C C . TYR A 1 521 ? -2.852 1.601 7.830 1.00 89.06 521 TYR A C 1
ATOM 4293 O O . TYR A 1 521 ? -2.578 1.375 6.654 1.00 89.06 521 TYR A O 1
ATOM 4301 N N . GLN A 1 522 ? -3.590 0.764 8.564 1.00 90.50 522 GLN A N 1
ATOM 4302 C CA . GLN A 1 522 ? -4.196 -0.454 8.027 1.00 90.50 522 GLN A CA 1
ATOM 4303 C C . GLN A 1 522 ? -5.522 -0.128 7.342 1.00 90.50 522 GLN A C 1
ATOM 4305 O O . GLN A 1 522 ? -6.304 0.654 7.882 1.00 90.50 522 GLN A O 1
ATOM 4310 N N . GLN A 1 523 ? -5.807 -0.761 6.200 1.00 90.12 523 GLN A N 1
ATOM 4311 C CA . GLN A 1 523 ? -7.105 -0.618 5.533 1.00 90.12 523 GLN A CA 1
ATOM 4312 C C . GLN A 1 523 ? -8.158 -1.447 6.267 1.00 90.12 523 GLN A C 1
ATOM 4314 O O . GLN A 1 523 ? -8.132 -2.684 6.238 1.00 90.12 523 GLN A O 1
ATOM 4319 N N . LEU A 1 524 ? -9.084 -0.752 6.923 1.00 91.38 524 LEU A N 1
ATOM 4320 C CA . LEU A 1 524 ? -10.164 -1.343 7.705 1.00 91.38 524 LEU A CA 1
ATOM 4321 C C . LEU A 1 524 ? -11.514 -0.989 7.086 1.00 91.38 524 LEU A C 1
ATOM 4323 O O . LEU A 1 524 ? -11.674 0.072 6.496 1.00 91.38 524 LEU A O 1
ATOM 4327 N N . GLN A 1 525 ? -12.498 -1.862 7.264 1.00 91.25 525 GLN A N 1
ATOM 4328 C CA . GLN A 1 525 ? -13.873 -1.629 6.843 1.00 91.25 525 GLN A CA 1
ATOM 4329 C C . GLN A 1 525 ? -14.826 -2.030 7.959 1.00 91.25 525 GLN A C 1
ATOM 4331 O O . GLN A 1 525 ? -14.738 -3.137 8.503 1.00 91.25 525 GLN A O 1
ATOM 4336 N N . LEU A 1 526 ? -15.748 -1.128 8.279 1.00 92.75 526 LEU A N 1
ATOM 4337 C CA . LEU A 1 526 ? -16.881 -1.441 9.128 1.00 92.75 526 LEU A CA 1
ATOM 4338 C C . LEU A 1 526 ? -17.901 -2.199 8.287 1.00 92.75 526 LEU A C 1
ATOM 4340 O O . LEU A 1 526 ? -18.315 -1.701 7.246 1.00 92.75 526 LEU A O 1
ATOM 4344 N N . PHE A 1 527 ? -18.298 -3.393 8.710 1.00 90.88 527 PHE A N 1
ATOM 4345 C CA . PHE A 1 527 ? -19.276 -4.189 7.981 1.00 90.88 527 PHE A CA 1
ATOM 4346 C C . PHE A 1 527 ? -20.323 -4.805 8.901 1.00 90.88 527 PHE A C 1
ATOM 4348 O O . PHE A 1 527 ? -20.041 -5.111 10.062 1.00 90.88 527 PHE A O 1
ATOM 4355 N N . HIS A 1 528 ? -21.537 -4.984 8.390 1.00 89.69 528 HIS A N 1
ATOM 4356 C CA . HIS A 1 528 ? -22.597 -5.640 9.142 1.00 89.69 528 HIS A CA 1
ATOM 4357 C C . HIS A 1 528 ? -22.480 -7.165 9.015 1.00 89.69 528 HIS A C 1
ATOM 4359 O O . HIS A 1 528 ? -22.432 -7.714 7.918 1.00 89.69 528 HIS A O 1
ATOM 4365 N N . THR A 1 529 ? -22.429 -7.863 10.147 1.00 87.81 529 THR A N 1
ATOM 4366 C CA . THR A 1 529 ? -22.425 -9.331 10.198 1.00 87.81 529 THR A CA 1
ATOM 4367 C C . THR A 1 529 ? -23.848 -9.877 10.253 1.00 87.81 529 THR A C 1
ATOM 4369 O O . THR A 1 529 ? -24.764 -9.207 10.721 1.00 87.81 529 THR A O 1
ATOM 4372 N N . ASN A 1 530 ? -24.044 -11.136 9.865 1.00 85.38 530 ASN A N 1
ATOM 4373 C CA . ASN A 1 530 ? -25.381 -11.739 9.870 1.00 85.38 530 ASN A CA 1
ATOM 4374 C C . ASN A 1 530 ? -25.969 -11.917 11.281 1.00 85.38 530 ASN A C 1
ATOM 4376 O O . ASN A 1 530 ? -27.184 -11.920 11.432 1.00 85.38 530 ASN A O 1
ATOM 4380 N N . THR A 1 531 ? -25.132 -12.077 12.316 1.00 86.19 531 THR A N 1
ATOM 4381 C CA . THR A 1 531 ? -25.603 -12.491 13.655 1.00 86.19 531 THR A CA 1
ATOM 4382 C C . THR A 1 531 ? -25.090 -11.650 14.822 1.00 86.19 531 THR A C 1
ATOM 4384 O O . THR A 1 531 ? -25.580 -11.812 15.935 1.00 86.19 531 THR A O 1
ATOM 4387 N N . LYS A 1 532 ? -24.062 -10.814 14.635 1.00 85.25 532 LYS A N 1
ATOM 4388 C CA . LYS A 1 532 ? -23.384 -10.086 15.728 1.00 85.25 532 LYS A CA 1
ATOM 4389 C C . LYS A 1 532 ? -23.417 -8.565 15.549 1.00 85.25 532 LYS A C 1
ATOM 4391 O O . LYS A 1 532 ? -22.686 -7.863 16.237 1.00 85.25 532 LYS A O 1
ATOM 4396 N N . GLY A 1 533 ? -24.256 -8.065 14.641 1.00 88.06 533 GLY A N 1
ATOM 4397 C CA . GLY A 1 533 ? -24.324 -6.646 14.300 1.00 88.06 533 GLY A CA 1
ATOM 4398 C C . GLY A 1 533 ? -23.071 -6.171 13.564 1.00 88.06 533 GLY A C 1
ATOM 4399 O O . GLY A 1 533 ? -22.463 -6.930 12.804 1.00 88.06 533 GLY A O 1
ATOM 4400 N N . TRP A 1 534 ? -22.686 -4.920 13.791 1.00 88.62 534 TRP A N 1
ATOM 4401 C CA . TRP A 1 534 ? -21.525 -4.286 13.169 1.00 88.62 534 TRP A CA 1
ATOM 4402 C C . TRP A 1 534 ? -20.194 -4.836 13.687 1.00 88.62 534 TRP A C 1
ATOM 4404 O O . TRP A 1 534 ? -19.991 -4.992 14.889 1.00 88.62 534 TRP A O 1
ATOM 4414 N N . ALA A 1 535 ? -19.262 -5.091 12.772 1.00 89.44 535 ALA A N 1
ATOM 4415 C CA . ALA A 1 535 ? -17.919 -5.563 13.070 1.00 89.44 535 ALA A CA 1
ATOM 4416 C C . ALA A 1 535 ? -16.875 -4.877 12.186 1.00 89.44 535 ALA A C 1
ATOM 4418 O O . ALA A 1 535 ? -17.180 -4.293 11.149 1.00 89.44 535 ALA A O 1
ATOM 4419 N N . LEU A 1 536 ? -15.613 -4.979 12.590 1.00 90.44 536 LEU A N 1
ATOM 4420 C CA . LEU A 1 536 ? -14.480 -4.469 11.830 1.00 90.44 536 LEU A CA 1
ATOM 4421 C C . LEU A 1 536 ? -13.776 -5.617 11.110 1.00 90.44 536 LEU A C 1
ATOM 4423 O O . LEU A 1 536 ? -13.469 -6.637 11.729 1.00 90.44 536 LEU A O 1
ATOM 4427 N N . ARG A 1 537 ? -13.480 -5.439 9.822 1.00 89.00 537 ARG A N 1
ATOM 4428 C CA . ARG A 1 537 ? -12.617 -6.347 9.054 1.00 89.00 537 ARG A CA 1
ATOM 4429 C C . ARG A 1 537 ? -11.449 -5.607 8.422 1.00 89.00 537 ARG A C 1
ATOM 4431 O O . ARG A 1 537 ? -11.519 -4.406 8.175 1.00 89.00 537 ARG A O 1
ATOM 4438 N N . VAL A 1 538 ? -10.383 -6.350 8.159 1.00 90.19 538 VAL A N 1
ATOM 4439 C CA . VAL A 1 538 ? -9.204 -5.889 7.415 1.00 90.19 538 VAL A CA 1
ATOM 4440 C C . VAL A 1 538 ? -9.402 -6.176 5.926 1.00 90.19 538 VAL A C 1
ATOM 4442 O O . VAL A 1 538 ? -10.023 -7.179 5.584 1.00 90.19 538 VAL A O 1
ATOM 4445 N N . LEU A 1 539 ? -8.895 -5.315 5.040 1.00 89.25 539 LEU A N 1
ATOM 4446 C CA . LEU A 1 539 ? -9.061 -5.464 3.580 1.00 89.25 539 LEU A CA 1
ATOM 4447 C C . LEU A 1 539 ? -7.874 -6.150 2.877 1.00 89.25 539 LEU A C 1
ATOM 4449 O O . LEU A 1 539 ? -7.920 -6.427 1.675 1.00 89.25 539 LEU A O 1
ATOM 4453 N N . HIS A 1 540 ? -6.812 -6.445 3.619 1.00 88.19 540 HIS A N 1
ATOM 4454 C CA . HIS A 1 540 ? -5.607 -7.120 3.145 1.00 88.19 540 HIS A CA 1
ATOM 4455 C C . HIS A 1 540 ? -4.990 -7.954 4.274 1.00 88.19 540 HIS A C 1
ATOM 4457 O O . HIS A 1 540 ? -5.327 -7.770 5.448 1.00 88.19 540 HIS A O 1
ATOM 4463 N N . ASP A 1 541 ? -4.065 -8.847 3.924 1.00 90.25 541 ASP A N 1
ATOM 4464 C CA . ASP A 1 541 ? -3.298 -9.601 4.911 1.00 90.25 541 ASP A CA 1
ATOM 4465 C C . ASP A 1 541 ? -2.435 -8.645 5.759 1.00 90.25 541 ASP A C 1
ATOM 4467 O O . ASP A 1 541 ? -1.926 -7.627 5.275 1.00 90.25 541 ASP A O 1
ATOM 4471 N N . ILE A 1 542 ? -2.284 -8.964 7.045 1.00 90.75 542 ILE A N 1
ATOM 4472 C CA . ILE A 1 542 ? -1.480 -8.193 7.996 1.00 90.75 542 ILE A CA 1
ATOM 4473 C C . ILE A 1 542 ? -0.346 -9.095 8.507 1.00 90.75 542 ILE A C 1
ATOM 4475 O O . ILE A 1 542 ? -0.635 -10.121 9.129 1.00 90.75 542 ILE A O 1
ATOM 4479 N N . PRO A 1 543 ? 0.932 -8.722 8.302 1.00 91.00 543 PRO A N 1
ATOM 4480 C CA . PRO A 1 543 ? 2.074 -9.436 8.848 1.00 91.00 543 PRO A CA 1
ATOM 4481 C C . PRO A 1 543 ? 1.965 -9.643 10.358 1.00 91.00 543 PRO A C 1
ATOM 4483 O O . PRO A 1 543 ? 1.576 -8.749 11.116 1.00 91.00 543 PRO A O 1
ATOM 4486 N N . TYR A 1 544 ? 2.398 -10.816 10.815 1.00 88.75 544 TYR A N 1
ATOM 4487 C CA . TYR A 1 544 ? 2.356 -11.172 12.230 1.00 88.75 544 TYR A CA 1
ATOM 4488 C C . TYR A 1 544 ? 3.080 -10.136 13.111 1.00 88.75 544 TYR A C 1
ATOM 4490 O O . TYR A 1 544 ? 4.245 -9.786 12.873 1.00 88.75 544 TYR A O 1
ATOM 4498 N N . GLY A 1 545 ? 2.387 -9.683 14.158 1.00 90.25 545 GLY A N 1
ATOM 4499 C CA . GLY A 1 545 ? 2.869 -8.692 15.120 1.00 90.25 545 GLY A CA 1
ATOM 4500 C C . GLY A 1 545 ? 2.704 -7.233 14.682 1.00 90.25 545 GLY A C 1
ATOM 4501 O O . GLY A 1 545 ? 3.091 -6.341 15.433 1.00 90.25 545 GLY A O 1
ATOM 4502 N N . SER A 1 546 ? 2.162 -6.951 13.494 1.00 92.12 546 SER A N 1
ATOM 4503 C CA . SER A 1 546 ? 1.866 -5.573 13.087 1.00 92.12 546 SER A CA 1
ATOM 4504 C C . SER A 1 546 ? 0.753 -4.959 13.940 1.00 92.12 546 SER A C 1
ATOM 4506 O O . SER A 1 546 ? -0.240 -5.607 14.265 1.00 92.12 546 SER A O 1
ATOM 4508 N N . PHE A 1 547 ? 0.916 -3.679 14.287 1.00 90.88 547 PHE A N 1
ATOM 4509 C CA . PHE A 1 547 ? -0.133 -2.906 14.949 1.00 90.88 547 PHE A CA 1
ATOM 4510 C C . PHE A 1 547 ? -1.348 -2.758 14.025 1.00 90.88 547 PHE A C 1
ATOM 4512 O O . PHE A 1 547 ? -1.187 -2.436 12.843 1.00 90.88 547 PHE A O 1
ATOM 4519 N N . ILE A 1 548 ? -2.542 -3.003 14.572 1.00 89.44 548 ILE A N 1
ATOM 4520 C CA . ILE A 1 548 ? -3.810 -2.885 13.846 1.00 89.44 548 ILE A CA 1
ATOM 4521 C C . ILE A 1 548 ? -4.482 -1.569 14.205 1.00 89.44 548 ILE A C 1
ATOM 4523 O O . ILE A 1 548 ? -4.607 -0.703 13.350 1.00 89.44 548 ILE A O 1
ATOM 4527 N N . ASN A 1 549 ? -4.918 -1.423 15.456 1.00 86.94 549 ASN A N 1
ATOM 4528 C CA . ASN A 1 549 ? -5.614 -0.239 15.937 1.00 86.94 549 ASN A CA 1
ATOM 4529 C C . ASN A 1 549 ? -5.631 -0.215 17.475 1.00 86.94 549 ASN A C 1
ATOM 4531 O O . ASN A 1 549 ? -5.457 -1.255 18.116 1.00 86.94 549 ASN A O 1
ATOM 4535 N N . ALA A 1 550 ? -5.873 0.962 18.049 1.00 84.00 550 ALA A N 1
ATOM 4536 C CA . ALA A 1 550 ? -6.082 1.146 19.476 1.00 84.00 550 ALA A CA 1
ATOM 4537 C C . ALA A 1 550 ? -7.575 1.193 19.824 1.00 84.00 550 ALA A C 1
ATOM 4539 O O . ALA A 1 550 ? -8.420 1.662 19.057 1.00 84.00 550 ALA A O 1
ATOM 4540 N N . TYR A 1 551 ? -7.866 0.730 21.031 1.00 82.88 551 TYR A N 1
ATOM 4541 C CA . TYR A 1 551 ? -9.119 0.974 21.719 1.00 82.88 551 TYR A CA 1
ATOM 4542 C C . TYR A 1 551 ? -9.091 2.395 22.292 1.00 82.88 551 TYR A C 1
ATOM 4544 O O . TYR A 1 551 ? -8.361 2.674 23.240 1.00 82.88 551 TYR A O 1
ATOM 4552 N N . VAL A 1 552 ? -9.850 3.295 21.677 1.00 83.00 552 VAL A N 1
ATOM 4553 C CA . VAL A 1 552 ? -9.924 4.723 22.023 1.00 83.00 552 VAL A CA 1
ATOM 4554 C C . VAL A 1 552 ? -11.303 5.012 22.589 1.00 83.00 552 VAL A C 1
ATOM 4556 O O . VAL A 1 552 ? -12.233 4.373 22.135 1.00 83.00 552 VAL A O 1
ATOM 4559 N N . GLY A 1 553 ? -11.472 5.955 23.519 1.00 83.31 553 GLY A N 1
ATOM 4560 C CA . GLY A 1 553 ? -12.789 6.506 23.876 1.00 83.31 553 GLY A CA 1
ATOM 4561 C C . GLY A 1 553 ? -12.784 7.345 25.156 1.00 83.31 553 GLY A C 1
ATOM 4562 O O . GLY A 1 553 ? -11.800 8.029 25.420 1.00 83.31 553 GLY A O 1
ATOM 4563 N N . GLU A 1 554 ? -13.883 7.384 25.914 1.00 84.19 554 GLU A N 1
ATOM 4564 C CA . GLU A 1 554 ? -13.981 8.201 27.139 1.00 84.19 554 GLU A CA 1
ATOM 4565 C C . GLU A 1 554 ? -13.430 7.450 28.359 1.00 84.19 554 GLU A C 1
ATOM 4567 O O . GLU A 1 554 ? -13.917 6.396 28.742 1.00 84.19 554 GLU A O 1
ATOM 4572 N N . LEU A 1 555 ? -12.434 7.997 29.038 1.00 84.19 555 LEU A N 1
ATOM 4573 C CA . LEU A 1 555 ? -12.006 7.454 30.314 1.00 84.19 555 LEU A CA 1
ATOM 4574 C C . LEU A 1 555 ? -12.975 7.879 31.422 1.00 84.19 555 LEU A C 1
ATOM 4576 O O . LEU A 1 555 ? -13.150 9.069 31.690 1.00 84.19 555 LEU A O 1
ATOM 4580 N N . ILE A 1 556 ? -13.561 6.892 32.090 1.00 82.12 556 ILE A N 1
ATOM 4581 C CA . ILE A 1 556 ? -14.552 7.062 33.151 1.00 82.12 556 ILE A CA 1
ATOM 4582 C C . ILE A 1 556 ? -14.140 6.283 34.408 1.00 82.12 556 ILE A C 1
ATOM 4584 O O . ILE A 1 556 ? -13.323 5.363 34.377 1.00 82.12 556 ILE A O 1
ATOM 4588 N N . THR A 1 557 ? -14.685 6.659 35.561 1.00 82.75 557 THR A N 1
ATOM 4589 C CA . THR A 1 557 ? -14.462 5.918 36.812 1.00 82.75 557 THR A CA 1
ATOM 4590 C C . THR A 1 557 ? -15.418 4.734 36.934 1.00 82.75 557 THR A C 1
ATOM 4592 O O . THR A 1 557 ? -16.446 4.683 36.258 1.00 82.75 557 THR A O 1
ATOM 4595 N N . GLU A 1 558 ? -15.122 3.815 37.857 1.00 80.50 558 GLU A N 1
ATOM 4596 C CA . GLU A 1 558 ? -16.037 2.733 38.261 1.00 80.50 558 GLU A CA 1
ATOM 4597 C C . GLU A 1 558 ? -17.422 3.226 38.634 1.00 80.50 558 GLU A C 1
ATOM 4599 O O . GLU A 1 558 ? -18.434 2.652 38.243 1.00 80.50 558 GLU A O 1
ATOM 4604 N N . GLU A 1 559 ? -17.467 4.331 39.364 1.00 82.94 559 GLU A N 1
ATOM 4605 C CA . GLU A 1 559 ? -18.705 4.939 39.826 1.00 82.94 559 GLU A CA 1
ATOM 4606 C C . GLU A 1 559 ? -19.569 5.429 38.660 1.00 82.94 559 GLU A C 1
ATOM 4608 O O . GLU A 1 559 ? -20.790 5.334 38.714 1.00 82.94 559 GLU A O 1
ATOM 4613 N N . ILE A 1 560 ? -18.955 5.945 37.590 1.00 82.75 560 ILE A N 1
ATOM 4614 C CA . ILE A 1 560 ? -19.683 6.353 36.382 1.00 82.75 560 ILE A CA 1
ATOM 4615 C C . ILE A 1 560 ? -20.087 5.119 35.570 1.00 82.75 560 ILE A C 1
ATOM 4617 O O . ILE A 1 560 ? -21.219 5.056 35.094 1.00 82.75 560 ILE A O 1
ATOM 4621 N N . ALA A 1 561 ? -19.187 4.139 35.442 1.00 81.62 561 ALA A N 1
ATOM 4622 C CA . ALA A 1 561 ? -19.421 2.894 34.712 1.00 81.62 561 ALA A CA 1
ATOM 4623 C C . ALA A 1 561 ? -20.569 2.059 35.303 1.00 81.62 561 ALA A C 1
ATOM 4625 O O . ALA A 1 561 ? -21.284 1.401 34.561 1.00 81.62 561 ALA A O 1
ATOM 4626 N N . THR A 1 562 ? -20.761 2.103 36.623 1.00 80.69 562 THR A N 1
ATOM 4627 C CA . THR A 1 562 ? -21.831 1.375 37.330 1.00 80.69 562 THR A CA 1
ATOM 4628 C C . THR A 1 562 ? -23.181 2.088 37.303 1.00 80.69 562 THR A C 1
ATOM 4630 O O . THR A 1 562 ? -24.215 1.434 37.390 1.00 80.69 562 THR A O 1
ATOM 4633 N N . LYS A 1 563 ? -23.191 3.422 37.191 1.00 82.12 563 LYS A N 1
ATOM 4634 C CA . LYS A 1 563 ? -24.420 4.236 37.202 1.00 82.12 563 LYS A CA 1
ATOM 4635 C C . LYS A 1 563 ? -25.086 4.372 35.834 1.00 82.12 563 LYS A C 1
ATOM 4637 O O . LYS A 1 563 ? -26.234 4.799 35.765 1.00 82.12 563 LYS A O 1
ATOM 4642 N N . ARG A 1 564 ? -24.369 4.083 34.750 1.00 75.25 564 ARG A N 1
ATOM 4643 C CA . ARG A 1 564 ? -24.864 4.194 33.373 1.00 75.25 564 ARG A CA 1
ATOM 4644 C C . ARG A 1 564 ? -24.868 2.818 32.728 1.00 75.25 564 ARG A C 1
ATOM 4646 O O . ARG A 1 564 ? -23.919 2.060 32.900 1.00 75.25 564 ARG A O 1
ATOM 4653 N N . ASP A 1 565 ? -25.909 2.524 31.961 1.00 72.62 565 ASP A N 1
ATOM 4654 C CA . ASP A 1 565 ? -25.947 1.306 31.161 1.00 72.62 565 ASP A CA 1
ATOM 4655 C C . ASP A 1 565 ? -25.055 1.485 29.924 1.00 72.62 565 ASP A C 1
ATOM 4657 O O . ASP A 1 565 ? -25.368 2.254 29.013 1.00 72.62 565 ASP A O 1
ATOM 4661 N N . PHE A 1 566 ? -23.888 0.840 29.931 1.00 69.94 566 PHE A N 1
ATOM 4662 C CA . PHE A 1 566 ? -22.921 0.910 28.842 1.00 69.94 566 PHE A CA 1
ATOM 4663 C C . PHE A 1 566 ? -22.833 -0.427 28.113 1.00 69.94 566 PHE A C 1
ATOM 4665 O O . PHE A 1 566 ? -22.424 -1.443 28.672 1.00 69.94 566 PHE A O 1
ATOM 4672 N N . LYS A 1 567 ? -23.103 -0.389 26.808 1.00 69.31 567 LYS A N 1
ATOM 4673 C CA . LYS A 1 567 ? -22.961 -1.539 25.905 1.00 69.31 567 LYS A CA 1
ATOM 4674 C C . LYS A 1 567 ? -21.489 -1.863 25.582 1.00 69.31 567 LYS A C 1
ATOM 4676 O O . LYS A 1 567 ? -21.175 -3.012 25.277 1.00 69.31 567 LYS A O 1
ATOM 4681 N N . TYR A 1 568 ? -20.583 -0.880 25.696 1.00 73.06 568 TYR A N 1
ATOM 4682 C CA . TYR A 1 568 ? -19.174 -0.981 25.279 1.00 73.06 568 TYR A CA 1
ATOM 4683 C C . TYR A 1 568 ? -18.209 -0.469 26.360 1.00 73.06 568 TYR A C 1
ATOM 4685 O O . TYR A 1 568 ? -17.912 0.723 26.452 1.00 73.06 568 TYR A O 1
ATOM 4693 N N . LEU A 1 569 ? -17.703 -1.391 27.184 1.00 78.88 569 LEU A N 1
ATOM 4694 C CA . LEU A 1 569 ? -16.740 -1.113 28.254 1.00 78.88 569 LEU A CA 1
ATOM 4695 C C . LEU A 1 569 ? -15.467 -1.944 28.077 1.00 78.88 569 LEU A C 1
ATOM 4697 O O . LEU A 1 569 ? -15.530 -3.166 27.940 1.00 78.88 569 LEU A O 1
ATOM 4701 N N . ALA A 1 570 ? -14.311 -1.283 28.157 1.00 79.69 570 ALA A N 1
ATOM 4702 C CA . ALA A 1 570 ? -13.015 -1.921 28.344 1.00 79.69 570 ALA A CA 1
ATOM 4703 C C . ALA A 1 570 ? -12.468 -1.595 29.735 1.00 79.69 570 ALA A C 1
ATOM 4705 O O . ALA A 1 570 ? -12.341 -0.436 30.132 1.00 79.69 570 ALA A O 1
ATOM 4706 N N . ILE A 1 571 ? -12.113 -2.633 30.484 1.00 79.81 571 ILE A N 1
ATOM 4707 C CA . ILE A 1 571 ? -11.511 -2.475 31.807 1.00 79.81 571 ILE A CA 1
ATOM 4708 C C . ILE A 1 571 ? -10.016 -2.208 31.622 1.00 79.81 571 ILE A C 1
ATOM 4710 O O . ILE A 1 571 ? -9.336 -2.970 30.933 1.00 79.81 571 ILE A O 1
ATOM 4714 N N . LEU A 1 572 ? -9.501 -1.142 32.244 1.00 75.62 572 LEU A N 1
ATOM 4715 C CA . LEU A 1 572 ? -8.061 -0.948 32.365 1.00 75.62 572 LEU A CA 1
ATOM 4716 C C . LEU A 1 572 ? -7.561 -1.642 33.626 1.00 75.62 572 LEU A C 1
ATOM 4718 O O . LEU A 1 572 ? -7.864 -1.233 34.749 1.00 75.62 572 LEU A O 1
ATOM 4722 N N . ASP A 1 573 ? -6.746 -2.671 33.437 1.00 68.38 573 ASP A N 1
ATOM 4723 C CA . ASP A 1 573 ? -6.072 -3.339 34.540 1.00 68.38 573 ASP A CA 1
ATOM 4724 C C . ASP A 1 573 ? -4.911 -2.471 35.041 1.00 68.38 573 ASP A C 1
ATOM 4726 O O . ASP A 1 573 ? -3.794 -2.524 34.527 1.00 68.38 573 ASP A O 1
ATOM 4730 N N . HIS A 1 574 ? -5.157 -1.668 36.076 1.00 58.38 574 HIS A N 1
ATOM 4731 C CA . HIS A 1 574 ? -4.087 -1.004 36.813 1.00 58.38 574 HIS A CA 1
ATOM 4732 C C . HIS A 1 574 ? -3.601 -1.925 37.936 1.00 58.38 574 HIS A C 1
ATOM 4734 O O . HIS A 1 574 ? -4.322 -2.193 38.901 1.00 58.38 574 HIS A O 1
ATOM 4740 N N . LYS A 1 575 ? -2.349 -2.387 37.864 1.00 49.34 575 LYS A N 1
ATOM 4741 C CA . LYS A 1 575 ? -1.690 -2.949 39.046 1.00 49.34 575 LYS A CA 1
ATOM 4742 C C . LYS A 1 575 ? -1.351 -1.799 39.987 1.00 49.34 575 LYS A C 1
ATOM 4744 O O . LYS A 1 575 ? -0.323 -1.151 39.840 1.00 49.34 575 LYS A O 1
ATOM 4749 N N . SER A 1 576 ? -2.209 -1.525 40.964 1.00 37.28 576 SER A N 1
ATOM 4750 C CA . SER A 1 576 ? -1.772 -0.755 42.128 1.00 37.28 576 SER A CA 1
ATOM 4751 C C . SER A 1 576 ? -0.622 -1.524 42.782 1.00 37.28 576 SER A C 1
ATOM 4753 O O . SER A 1 576 ? -0.809 -2.689 43.142 1.00 37.28 576 SER A O 1
ATOM 4755 N N . HIS A 1 577 ? 0.545 -0.897 42.936 1.00 36.69 577 HIS A N 1
ATOM 4756 C CA . HIS A 1 577 ? 1.582 -1.350 43.860 1.00 36.69 577 HIS A CA 1
ATOM 4757 C C . HIS A 1 577 ? 1.028 -1.263 45.291 1.00 36.69 577 HIS A C 1
ATOM 4759 O O . HIS A 1 577 ? 1.331 -0.343 46.039 1.00 36.69 577 HIS A O 1
ATOM 4765 N N . LEU A 1 578 ? 0.140 -2.182 45.654 1.00 28.80 578 LEU A N 1
ATOM 4766 C CA . LEU A 1 578 ? -0.275 -2.406 47.026 1.00 28.80 578 LEU A CA 1
ATOM 4767 C C . LEU A 1 578 ? 0.350 -3.727 47.438 1.00 28.80 578 LEU A C 1
ATOM 4769 O O . LEU A 1 578 ? -0.042 -4.788 46.949 1.00 28.80 578 LEU A O 1
ATOM 4773 N N . ASN A 1 579 ? 1.345 -3.619 48.315 1.00 28.20 579 ASN A N 1
ATOM 4774 C CA . ASN A 1 579 ? 1.892 -4.708 49.110 1.00 28.20 579 ASN A CA 1
ATOM 4775 C C . ASN A 1 579 ? 0.742 -5.440 49.807 1.00 28.20 579 ASN A C 1
ATOM 4777 O O . ASN A 1 579 ? 0.346 -5.073 50.904 1.00 28.20 579 ASN A O 1
ATOM 4781 N N . THR A 1 580 ? 0.180 -6.455 49.164 1.00 28.61 580 THR A N 1
ATOM 4782 C CA . THR A 1 580 ? -0.666 -7.442 49.828 1.00 28.61 580 THR A CA 1
ATOM 4783 C C . THR A 1 580 ? -0.360 -8.792 49.209 1.00 28.61 580 THR A C 1
ATOM 4785 O O . THR A 1 580 ? -0.620 -9.069 48.038 1.00 28.61 580 THR A O 1
ATOM 4788 N N . THR A 1 581 ? 0.303 -9.599 50.024 1.00 30.20 581 THR A N 1
ATOM 4789 C CA . THR A 1 581 ? 0.518 -11.026 49.862 1.00 30.20 581 THR A CA 1
ATOM 4790 C C . THR A 1 581 ? -0.828 -11.715 49.682 1.00 30.20 581 THR A C 1
ATOM 4792 O O . THR A 1 581 ? -1.495 -11.998 50.665 1.00 30.20 581 THR A O 1
ATOM 4795 N N . ASP A 1 582 ? -1.239 -11.992 48.448 1.00 28.73 582 ASP A N 1
ATOM 4796 C CA . ASP A 1 582 ? -2.281 -12.988 48.210 1.00 28.73 582 ASP A CA 1
ATOM 4797 C C . ASP A 1 582 ? -2.085 -13.681 46.861 1.00 28.73 582 ASP A C 1
ATOM 4799 O O . ASP A 1 582 ? -2.497 -13.235 45.787 1.00 28.73 582 ASP A O 1
ATOM 4803 N N . ASN A 1 583 ? -1.417 -14.831 46.946 1.00 34.12 583 ASN A N 1
ATOM 4804 C CA . ASN A 1 583 ? -1.279 -15.814 45.885 1.00 34.12 583 ASN A CA 1
ATOM 4805 C C . ASN A 1 583 ? -2.638 -16.475 45.607 1.00 34.12 583 ASN A C 1
ATOM 4807 O O . ASN A 1 583 ? -2.972 -17.493 46.215 1.00 34.12 583 ASN A O 1
ATOM 4811 N N . LYS A 1 584 ? -3.406 -15.971 44.633 1.00 30.27 584 LYS A N 1
ATOM 4812 C CA . LYS A 1 584 ? -4.476 -16.763 44.000 1.00 30.27 584 LYS A CA 1
ATOM 4813 C C . LYS A 1 584 ? -4.345 -16.789 42.477 1.00 30.27 584 LYS A C 1
ATOM 4815 O O . LYS A 1 584 ? -4.140 -15.783 41.806 1.00 30.27 584 LYS A O 1
ATOM 4820 N N . LYS A 1 585 ? -4.405 -18.023 41.972 1.00 30.19 585 LYS A N 1
ATOM 4821 C CA . LYS A 1 585 ? -4.132 -18.502 40.611 1.00 30.19 585 LYS A CA 1
ATOM 4822 C C . LYS A 1 585 ? -4.751 -17.615 39.519 1.00 30.19 585 LYS A C 1
ATOM 4824 O O . LYS A 1 585 ? -5.967 -17.474 39.442 1.00 30.19 585 LYS A O 1
ATOM 4829 N N . ARG A 1 586 ? -3.904 -17.119 38.609 1.00 31.75 586 ARG A N 1
ATOM 4830 C CA . ARG A 1 586 ? -4.301 -16.497 37.337 1.00 31.75 586 ARG A CA 1
ATOM 4831 C C . ARG A 1 586 ? -4.909 -17.565 36.414 1.00 31.75 586 ARG A C 1
ATOM 4833 O O . ARG A 1 586 ? -4.183 -18.405 35.892 1.00 31.75 586 ARG A O 1
ATOM 4840 N N . LYS A 1 587 ? -6.226 -17.530 36.195 1.00 25.14 587 LYS A N 1
ATOM 4841 C CA . LYS A 1 587 ? -6.853 -18.088 34.986 1.00 25.14 587 LYS A CA 1
ATOM 4842 C C . LYS A 1 587 ? -7.176 -16.915 34.067 1.00 25.14 587 LYS A C 1
ATOM 4844 O O . LYS A 1 587 ? -7.864 -15.993 34.488 1.00 25.14 587 LYS A O 1
ATOM 4849 N N . ALA A 1 588 ? -6.673 -16.953 32.836 1.00 27.08 588 ALA A N 1
ATOM 4850 C CA . ALA A 1 588 ? -7.156 -16.080 31.777 1.00 27.08 588 ALA A CA 1
ATOM 4851 C C . ALA A 1 588 ? -8.635 -16.413 31.530 1.00 27.08 588 ALA A C 1
ATOM 4853 O O . ALA A 1 588 ? -8.961 -17.556 31.203 1.00 27.08 588 ALA A O 1
ATOM 4854 N N . SER A 1 589 ? -9.535 -15.457 31.743 1.00 26.50 589 SER A N 1
ATOM 4855 C CA . SER A 1 589 ? -10.940 -15.607 31.368 1.00 26.50 589 SER A CA 1
ATOM 4856 C C . SER A 1 589 ? -11.113 -15.212 29.899 1.00 26.50 589 SER A C 1
ATOM 4858 O O . SER A 1 589 ? -10.758 -14.091 29.533 1.00 26.50 589 SER A O 1
ATOM 4860 N N . PRO A 1 590 ? -11.668 -16.091 29.046 1.00 27.69 590 PRO A N 1
ATOM 4861 C CA . PRO A 1 590 ? -12.159 -15.677 27.747 1.00 27.69 590 PRO A CA 1
ATOM 4862 C C . PRO A 1 590 ? -13.397 -14.803 27.947 1.00 27.69 590 PRO A C 1
ATOM 4864 O O . PRO A 1 590 ? -14.178 -15.016 28.878 1.00 27.69 590 PRO A O 1
ATOM 4867 N N . ILE A 1 591 ? -13.566 -13.835 27.051 1.00 34.19 591 ILE A N 1
ATOM 4868 C CA . ILE A 1 591 ? -14.748 -12.981 26.936 1.00 34.19 591 ILE A CA 1
ATOM 4869 C C . ILE A 1 591 ? -16.000 -13.870 26.970 1.00 34.19 591 ILE A C 1
ATOM 4871 O O . ILE A 1 591 ? -16.273 -14.619 26.032 1.00 34.19 591 ILE A O 1
ATOM 4875 N N . LYS A 1 592 ? -16.757 -13.799 28.067 1.00 26.31 592 LYS A N 1
ATOM 4876 C CA . LYS A 1 592 ? -18.132 -14.292 28.142 1.00 26.31 592 LYS A CA 1
ATOM 4877 C C . LYS A 1 592 ? -19.035 -13.100 28.412 1.00 26.31 592 LYS A C 1
ATOM 4879 O O . LYS A 1 592 ? -19.051 -12.561 29.514 1.00 26.31 592 LYS A O 1
ATOM 4884 N N . ASN A 1 593 ? -19.805 -12.736 27.392 1.00 34.66 593 ASN A N 1
ATOM 4885 C CA . ASN A 1 593 ? -21.031 -11.970 27.554 1.00 34.66 593 ASN A CA 1
ATOM 4886 C C . ASN A 1 593 ? -21.963 -12.743 28.491 1.00 34.66 593 ASN A C 1
ATOM 4888 O O . ASN A 1 593 ? -22.443 -13.817 28.125 1.00 34.66 593 ASN A O 1
ATOM 4892 N N . LYS A 1 594 ? -22.167 -12.205 29.693 1.00 26.39 594 LYS A N 1
ATOM 4893 C CA . LYS A 1 594 ? -23.396 -12.264 30.497 1.00 26.39 594 LYS A CA 1
ATOM 4894 C C . LYS A 1 594 ? -23.116 -11.542 31.816 1.00 26.39 594 LYS A C 1
ATOM 4896 O O . LYS A 1 594 ? -22.491 -12.105 32.712 1.00 26.39 594 LYS A O 1
ATOM 4901 N N . LEU A 1 595 ? -23.590 -10.302 31.936 1.00 29.91 595 LEU A N 1
ATOM 4902 C CA . LEU A 1 595 ? -23.932 -9.758 33.245 1.00 29.91 595 LEU A CA 1
ATOM 4903 C C . LEU A 1 595 ? -25.092 -10.605 33.768 1.00 29.91 595 LEU A C 1
ATOM 4905 O O . LEU A 1 595 ? -26.196 -10.515 33.254 1.00 29.91 595 LEU A O 1
ATOM 4909 N N . ASN A 1 596 ? -24.784 -11.494 34.703 1.00 25.80 596 ASN A N 1
ATOM 4910 C CA . ASN A 1 596 ? -25.690 -12.004 35.725 1.00 25.80 596 ASN A CA 1
ATOM 4911 C C . ASN A 1 596 ? -24.805 -12.592 36.823 1.00 25.80 596 ASN A C 1
ATOM 4913 O O . ASN A 1 596 ? -24.399 -13.750 36.755 1.00 25.80 596 ASN A O 1
ATOM 4917 N N . ASN A 1 597 ? -24.400 -11.730 37.753 1.00 22.33 597 ASN A N 1
ATOM 4918 C CA . ASN A 1 597 ? -24.464 -11.963 39.194 1.00 22.33 597 ASN A CA 1
ATOM 4919 C C . ASN A 1 597 ? -23.701 -10.851 39.913 1.00 22.33 597 ASN A C 1
ATOM 4921 O O . ASN A 1 597 ? -22.498 -10.663 39.736 1.00 22.33 597 ASN A O 1
ATOM 4925 N N . VAL A 1 598 ? -24.454 -10.122 40.730 1.00 33.12 598 VAL A N 1
ATOM 4926 C CA . VAL A 1 598 ? -23.963 -9.220 41.765 1.00 33.12 598 VAL A CA 1
ATOM 4927 C C . VAL A 1 598 ? -23.011 -10.001 42.671 1.00 33.12 598 VAL A C 1
ATOM 4929 O O . VAL A 1 598 ? -23.367 -11.044 43.214 1.00 33.12 598 VAL A O 1
ATOM 4932 N N . GLY A 1 599 ? -21.792 -9.493 42.821 1.00 22.02 599 GLY A N 1
ATOM 4933 C CA . GLY A 1 599 ? -20.788 -10.012 43.738 1.00 22.02 599 GLY A CA 1
ATOM 4934 C C . GLY A 1 599 ? -19.879 -8.873 44.168 1.00 22.02 599 GLY A C 1
ATOM 4935 O O . GLY A 1 599 ? -18.937 -8.521 43.463 1.00 22.02 599 GLY A O 1
ATOM 4936 N N . ILE A 1 600 ? -20.205 -8.273 45.312 1.00 34.59 600 ILE A N 1
ATOM 4937 C CA . ILE A 1 600 ? -19.374 -7.293 46.012 1.00 34.59 600 ILE A CA 1
ATOM 4938 C C . ILE A 1 600 ? -18.021 -7.955 46.303 1.00 34.59 600 ILE A C 1
ATOM 4940 O O . ILE A 1 600 ? -17.960 -8.921 47.058 1.00 34.59 600 ILE A O 1
ATOM 4944 N N . LEU A 1 601 ? -16.938 -7.449 45.707 1.00 24.20 601 LEU A N 1
ATOM 4945 C CA . LEU A 1 601 ? -15.568 -7.860 46.023 1.00 24.20 601 LEU A CA 1
ATOM 4946 C C . LEU A 1 601 ? -14.647 -6.632 46.097 1.00 24.20 601 LEU A C 1
ATOM 4948 O O . LEU A 1 601 ? -14.113 -6.163 45.096 1.00 24.20 601 LEU A O 1
ATOM 4952 N N . ASN A 1 602 ? -14.493 -6.151 47.332 1.00 26.47 602 ASN A N 1
ATOM 4953 C CA . ASN A 1 602 ? -13.353 -5.455 47.936 1.00 26.47 602 ASN A CA 1
ATOM 4954 C C . ASN A 1 602 ? -12.564 -4.436 47.086 1.00 26.47 602 ASN A C 1
ATOM 4956 O O . ASN A 1 602 ? -11.588 -4.768 46.415 1.00 26.47 602 ASN A O 1
ATOM 4960 N N . GLY A 1 603 ? -12.893 -3.155 47.289 1.00 28.28 603 GLY A N 1
ATOM 4961 C CA . GLY A 1 603 ? -11.906 -2.120 47.639 1.00 28.28 603 GLY A CA 1
ATOM 4962 C C . GLY A 1 603 ? -10.826 -1.737 46.621 1.00 28.28 603 GLY A C 1
ATOM 4963 O O . GLY A 1 603 ? -9.807 -1.181 47.021 1.00 28.28 603 GLY A O 1
ATOM 4964 N N . ARG A 1 604 ? -11.003 -1.995 45.322 1.00 27.39 604 ARG A N 1
ATOM 4965 C CA . ARG A 1 604 ? -10.062 -1.552 44.278 1.00 27.39 604 ARG A CA 1
ATOM 4966 C C . ARG A 1 604 ? -10.748 -0.543 43.369 1.00 27.39 604 ARG A C 1
ATOM 4968 O O . ARG A 1 604 ? -11.654 -0.937 42.653 1.00 27.39 604 ARG A O 1
ATOM 4975 N N . LYS A 1 605 ? -10.298 0.719 43.370 1.00 26.47 605 LYS A N 1
ATOM 4976 C CA . LYS A 1 605 ? -10.717 1.722 42.376 1.00 26.47 605 LYS A CA 1
ATOM 4977 C C . LYS A 1 605 ? -10.264 1.246 40.996 1.00 26.47 605 LYS A C 1
ATOM 4979 O O . LYS A 1 605 ? -9.080 1.354 40.677 1.00 26.47 605 LYS A O 1
ATOM 4984 N N . LYS A 1 606 ? -11.168 0.684 40.199 1.00 30.91 606 LYS A N 1
ATOM 4985 C CA . LYS A 1 606 ? -10.894 0.381 38.793 1.00 30.91 606 LYS A CA 1
ATOM 4986 C C . LYS A 1 606 ? -11.208 1.623 37.960 1.00 30.91 606 LYS A C 1
ATOM 4988 O O . LYS A 1 606 ? -12.231 2.280 38.146 1.00 30.91 606 LYS A O 1
ATOM 4993 N N . THR A 1 607 ? -10.314 1.967 37.044 1.00 30.50 607 THR A N 1
ATOM 4994 C CA . THR A 1 607 ? -10.566 3.006 36.040 1.00 30.50 607 THR A CA 1
ATOM 4995 C C . THR A 1 607 ? -11.047 2.310 34.771 1.00 30.50 607 THR A C 1
ATOM 4997 O O . THR A 1 607 ? -10.475 1.304 34.354 1.00 30.50 607 THR A O 1
ATOM 5000 N N . PHE A 1 608 ? -12.124 2.805 34.174 1.00 34.44 608 PHE A N 1
ATOM 5001 C CA . PHE A 1 608 ? -12.803 2.181 33.043 1.00 34.44 608 PHE A CA 1
ATOM 5002 C C . PHE A 1 608 ? -12.539 3.019 31.796 1.00 34.44 608 PHE A C 1
ATOM 5004 O O . PHE A 1 608 ? -12.664 4.239 31.827 1.00 34.44 608 PHE A O 1
ATOM 5011 N N . VAL A 1 609 ? -12.181 2.385 30.682 1.00 31.34 609 VAL A N 1
ATOM 5012 C CA . VAL A 1 609 ? -12.166 3.043 29.372 1.00 31.34 609 VAL A CA 1
ATOM 5013 C C . VAL A 1 609 ? -13.463 2.699 28.665 1.00 31.34 609 VAL A C 1
ATOM 5015 O O . VAL A 1 609 ? -13.751 1.540 28.369 1.00 31.34 609 VAL A O 1
ATOM 5018 N N . PHE A 1 610 ? -14.253 3.721 28.377 1.00 30.66 610 PHE A N 1
ATOM 5019 C CA . PHE A 1 610 ? -15.291 3.655 27.367 1.00 30.66 610 PHE A CA 1
ATOM 5020 C C . PHE A 1 610 ? -14.611 3.498 26.009 1.00 30.66 610 PHE A C 1
ATOM 5022 O O . PHE A 1 610 ? -13.708 4.262 25.669 1.00 30.66 610 PHE A O 1
ATOM 5029 N N . LEU A 1 611 ? -15.023 2.489 25.250 1.00 29.38 611 LEU A N 1
ATOM 5030 C CA . LEU A 1 611 ? -14.542 2.253 23.898 1.00 29.38 611 LEU A CA 1
ATOM 5031 C C . LEU A 1 611 ? -15.397 3.052 22.913 1.00 29.38 611 LEU A C 1
ATOM 5033 O O . LEU A 1 611 ? -16.542 2.714 22.661 1.00 29.38 611 LEU A O 1
ATOM 5037 N N . VAL A 1 612 ? -14.816 4.069 22.300 1.00 32.53 612 VAL A N 1
ATOM 5038 C CA . VAL A 1 612 ? -15.200 4.598 20.994 1.00 32.53 612 VAL A CA 1
ATOM 5039 C C . VAL A 1 612 ? -14.213 4.090 19.943 1.00 32.53 612 VAL A C 1
ATOM 5041 O O . VAL A 1 612 ? -13.352 4.814 19.445 1.00 32.53 612 VAL A O 1
ATOM 5044 N N . LYS A 1 613 ? -14.360 2.828 19.552 1.00 35.41 613 LYS A N 1
ATOM 5045 C CA . LYS A 1 613 ? -14.205 2.502 18.135 1.00 35.41 613 LYS A CA 1
ATOM 5046 C C . LYS A 1 613 ? -14.945 1.222 17.832 1.00 35.41 613 LYS A C 1
ATOM 5048 O O . LYS A 1 613 ? -14.533 0.134 18.223 1.00 35.41 613 LYS A O 1
ATOM 5053 N N . PHE A 1 614 ? -16.016 1.444 17.089 1.00 35.75 614 PHE A N 1
ATOM 5054 C CA . PHE A 1 614 ? -17.147 0.576 16.838 1.00 35.75 614 PHE A CA 1
ATOM 5055 C C . PHE A 1 614 ? -18.116 0.539 18.000 1.00 35.75 614 PHE A C 1
ATOM 5057 O O . PHE A 1 614 ? -17.810 0.001 19.060 1.00 35.75 614 PHE A O 1
ATOM 5064 N N . THR A 1 615 ? -19.285 1.108 17.672 1.00 26.70 615 THR A N 1
ATOM 5065 C CA . THR A 1 615 ? -20.601 1.104 18.312 1.00 26.70 615 THR A CA 1
ATOM 5066 C C . THR A 1 615 ? -20.817 2.082 19.477 1.00 26.70 615 THR A C 1
ATOM 5068 O O . THR A 1 615 ? -19.877 2.435 20.177 1.00 26.70 615 THR A O 1
ATOM 5071 N N . SER A 1 616 ? -22.015 2.600 19.746 1.00 32.88 616 SER A N 1
ATOM 5072 C CA . SER A 1 616 ? -23.333 2.401 19.130 1.00 32.88 616 SER A CA 1
ATOM 5073 C C . SER A 1 616 ? -23.367 2.880 17.694 1.00 32.88 616 SER A C 1
ATOM 5075 O O . SER A 1 616 ? -23.155 4.101 17.540 1.00 32.88 616 SER A O 1
#

Solvent-accessible surface area (backbone atoms only — not comparable to full-atom values): 38435 Å² total; per-residue (Å²): 136,90,82,81,81,82,80,82,81,80,79,81,75,79,73,54,105,58,77,74,47,52,45,62,38,84,46,65,31,34,42,51,57,98,92,42,78,43,84,36,32,38,64,55,62,40,77,56,49,82,82,44,69,54,44,54,30,35,52,96,94,41,81,45,81,40,53,29,73,36,32,25,38,72,58,58,80,89,56,70,88,64,69,72,54,63,54,35,34,35,42,39,34,58,62,90,44,97,61,84,56,75,44,48,33,30,28,62,36,52,60,34,82,78,51,73,60,22,41,30,35,40,32,66,87,60,39,37,48,66,61,60,85,78,46,46,60,24,44,34,70,36,60,56,58,74,73,56,47,70,75,36,85,53,65,69,51,47,60,35,47,54,40,64,62,68,67,66,79,84,79,86,78,81,86,53,72,72,40,49,37,32,36,47,79,85,75,89,44,74,42,60,29,32,27,74,41,77,56,72,68,31,32,29,35,37,37,80,90,40,86,91,64,36,65,49,37,29,51,67,84,39,75,44,52,48,73,91,52,90,68,86,75,75,82,75,68,85,80,79,77,84,76,88,78,90,82,84,89,84,79,90,84,81,91,80,92,75,80,89,74,81,74,82,73,90,72,91,63,83,70,92,74,83,80,34,44,77,48,39,50,73,42,44,64,86,63,54,90,66,60,49,91,57,59,46,65,46,50,49,49,76,34,49,31,46,79,42,80,53,80,87,79,74,87,72,94,66,92,74,76,90,73,95,65,96,70,84,74,81,73,59,58,40,37,38,27,43,57,66,64,53,78,32,57,44,73,67,52,44,43,52,47,33,60,57,22,67,47,87,64,60,53,68,36,61,83,90,63,91,80,55,52,74,58,74,70,58,89,77,70,72,89,29,49,80,37,76,41,72,51,77,77,75,41,30,31,63,31,28,32,38,31,87,88,52,90,75,74,79,54,87,70,82,78,54,92,59,66,45,61,88,65,86,68,84,83,57,69,89,75,60,78,52,31,80,38,85,70,19,46,66,58,45,85,80,20,51,26,48,43,50,24,40,55,44,40,58,73,70,50,51,72,70,56,50,52,52,47,63,75,75,42,54,70,65,58,50,44,56,51,70,35,58,54,70,58,15,48,81,49,92,54,92,62,49,78,48,56,63,50,94,80,22,66,34,47,82,86,71,19,50,46,47,62,86,88,49,74,51,60,61,52,40,33,40,33,61,47,97,84,74,47,73,43,80,46,68,42,44,59,74,58,86,36,52,82,68,80,80,90,19,23,46,47,41,43,48,72,56,59,71,74,44,95,71,95,52,76,42,82,52,88,73,83,70,94,63,98,66,97,71,97,71,85,88,71,90,78,76,93,67,96,67,97,81,77,94,71,94,74,80,98,68,94,48,48,29,34,32,39,39,70,80,66,74

Sequence (616 aa):
MSTSPCKDFNFHLQLTNTLPNSLPKQTNLLLVYENRTMDVHLAAPIIDLEKQERITISHLNYLYSIPKRHLYLSIPCNMQCTTIPRQSRIMYISSLTTTKKISLGFICEVPSLNNHLRHLILFDDGTAKYTVENDLIYLCLCQDFERNSRSIESKLIRENFEKLLLNKYLNKQKFHIHNYVRVKKFDDKYHNARTIDVDCSIIKLKFYERQAQTEIWMHQHSLLIDDTIIAPIEIASPVILQNKRKYDEISTISRSSSPISIRPLPSNFYQPHQCSPHCVLIAEKSFIPNCIIQNPYTLPFSCGWKYFHVDRHAKGGFKKKPSTRKTISSRSNYLYRSPCGRSLLTLDEIEQYLLQTNSKLTIKFFVDDRQTRLEPCIKYESQYILNDDITQGKEYVRIPVYNENNSNLPETFIYGTETRSKLIFPNDTTTMTCCSCTDNCRNRIQCPCWLKTFEQAKLNDNEKILNWQRQNFSDEQMISRFAYIHQRLKTPVWSGIYECNSKCLCHTKQCTNRLVQNSLYQQLQLFHTNTKGWALRVLHDIPYGSFINAYVGELITEEIATKRDFKYLAILDHKSHLNTTDNKKRKASPIKNKLNNVGILNGRKKTFVFLVKFTS

Nearest PDB structures (foldseek):
  6au2-assembly1_A  TM=7.380E-01  e=5.919E-12  Homo sapiens
  5kh6-assembly1_A  TM=7.420E-01  e=1.036E-11  Homo sapiens
  6bhe-assembly1_A  TM=7.321E-01  e=3.173E-11  Homo sapiens
  7cjt-assembly1_D  TM=7.176E-01  e=7.347E-11  Homo sapiens
  6bhi-assembly1_A  TM=7.275E-01  e=1.609E-10  Homo sapiens

Mean predicted aligned error: 20.2 Å

Foldseek 3Di:
DDDDDDDDPDPPPPPDPADPQKDAQAFWKWFADPQDTDTWTAPGIGNGLPPDQWGWIDDPNDTDTGGLQRIWGFDPLVCPLDDPDFLFWKWKFAPQDPDRGIWTFTFLDAQDVLQLGWTWTQTLLQFIDTDDPPITIITGSDSDNVVNLVVRPDPLSSVQCCCSRVVVQPDPDDDDFQQWKWFCRDPNDTFIWTFHDDRRQKTKIATDQDDPDRITIHGPRGPRIDRVDRDPDPPPDDPPPDDDDDDDDDDDDDDDDDDDPPDDDPDPDLDDDDAALVLQCVLCVPPDLLAFEAALLCVQSSSQKDKDFADPPPDPDDDDDDDPDPDPPVFARMWMAGNSGDIDGDLVSVQVSCVRNVHPDALQSHDRDPPFDRDFPDDDDPVQFLAQAPQVSVFSEGATEGEPPDNDDFDDDDFDQAAAEPDDDPCCVVPQDAAQDPPLCPVLVRGRQLVVLLVLLLVVDDPVVNVVCVVPDDPSVSSVLSFDDSQFNQDDRPSDGRAHDPPYNRDQSSRSRHRQVHGANFHKYWYQDPPPGIDIDGRTDRPHRHDHHDFHYYKDWPVVPVVDDAPAKDWDDDPDPDPDDDDDDDDDDDDDDDPDDDDDD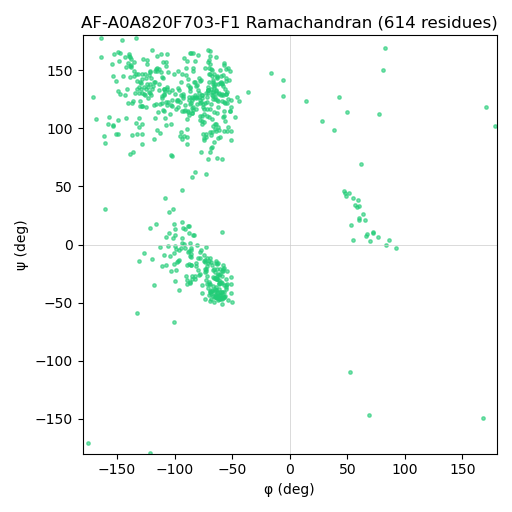DDDTTIIGGGPDDHD